Protein AF-A0A5K1JUT2-F1 (afdb_monomer_lite)

Secondary structure (DSSP, 8-state):
-TT-PPTTPPPBTTB-GGGGS-HHHHHHHHHSHHIIIIISS--TTTHHHHHHH---EESEETTTEEPHHHHHHHHHHHH---HHHHHHHHH-TT-HHHHHHHHHHHHHHS-HHHHHHHHGGGGG---EEEEEETTEEEEEETTTGGGGGTTS-------------------------------S--S-EEEEEEE-TTS-HHHHHHHHHHHHHS--TT-S---EEEEE--TTTTBTT-TTTTTPPPGGGGTT--EESSS-B-TT----HHHHHHHHHHHHHHHHHTT-EEEEE-S-HHHHHHHH-GGGS----------TT-SS--PPPHHHHHHHHTS-HHHHHHHHT--SSPPPTTT-HHHHHHHHHHHHHH-HHHHTTS-TT-HHHHHHHHHHHHHHTS-HHHHHHHHHHSPP--SSEEEEEEEE--HHHHHHHHHHHHHHHHHHTHHHHTTS---HHHHHHHHHHHHHHHHHHHHHHHHHIIIIIHHHHHHHHHHHHHTTPPPSS-EEEEE-SS-THHHIIIIIIHHHHHHHHHHHTPPPPPGGGS-HHHHHHHS------SHHHHHHHT-EEE-TTT-SSTTS--EEEGGGHHHHHTSHHHHHHHHHHTTSS--

Structure (mmCIF, N/CA/C/O backbone):
data_AF-A0A5K1JUT2-F1
#
_entry.id   AF-A0A5K1JUT2-F1
#
loop_
_atom_site.group_PDB
_atom_site.id
_atom_site.type_symbol
_atom_site.label_atom_id
_atom_site.label_alt_id
_atom_site.label_comp_id
_atom_site.label_asym_id
_atom_site.label_entity_id
_atom_site.label_seq_id
_atom_site.pdbx_PDB_ins_code
_atom_site.Cartn_x
_atom_site.Cartn_y
_atom_site.Cartn_z
_atom_site.occupancy
_atom_site.B_iso_or_equiv
_atom_site.auth_seq_id
_atom_site.auth_comp_id
_atom_site.auth_asym_id
_atom_site.auth_atom_id
_atom_site.pdbx_PDB_model_num
ATOM 1 N N . MET A 1 1 ? 54.429 -14.552 2.901 1.00 51.78 1 MET A N 1
ATOM 2 C CA . MET A 1 1 ? 53.631 -14.313 1.679 1.00 51.78 1 MET A CA 1
ATOM 3 C C . MET A 1 1 ? 52.673 -13.167 1.973 1.00 51.78 1 MET A C 1
ATOM 5 O O . MET A 1 1 ? 51.673 -13.377 2.631 1.00 51.78 1 MET A O 1
ATOM 9 N N . ALA A 1 2 ? 53.059 -11.937 1.626 1.00 55.62 2 ALA A N 1
ATOM 10 C CA . ALA A 1 2 ? 52.415 -10.704 2.103 1.00 55.62 2 ALA A CA 1
ATOM 11 C C . ALA A 1 2 ? 51.097 -10.348 1.394 1.00 55.62 2 ALA A C 1
ATOM 13 O O . ALA A 1 2 ? 50.277 -9.616 1.932 1.00 55.62 2 ALA A O 1
ATOM 14 N N . ASN A 1 3 ? 50.903 -10.876 0.185 1.00 81.00 3 ASN A N 1
ATOM 15 C CA . ASN A 1 3 ? 49.804 -10.516 -0.708 1.00 81.00 3 ASN A CA 1
ATOM 16 C C . ASN A 1 3 ? 48.973 -11.752 -1.091 1.00 81.00 3 ASN A C 1
ATOM 18 O O . ASN A 1 3 ? 48.521 -11.884 -2.226 1.00 81.00 3 ASN A O 1
ATOM 22 N N . THR A 1 4 ? 48.833 -12.697 -0.163 1.00 80.81 4 THR A N 1
ATOM 23 C CA . THR A 1 4 ? 48.037 -13.913 -0.355 1.00 80.81 4 THR A CA 1
ATOM 24 C C . THR A 1 4 ? 46.733 -13.825 0.416 1.00 80.81 4 THR A C 1
ATOM 26 O O . THR A 1 4 ? 46.727 -13.398 1.567 1.00 80.81 4 THR A O 1
ATOM 29 N N . THR A 1 5 ? 45.651 -14.277 -0.214 1.00 87.25 5 THR A N 1
ATOM 30 C CA . THR A 1 5 ? 44.351 -14.509 0.425 1.00 87.25 5 THR A CA 1
ATOM 31 C C . THR A 1 5 ? 44.501 -15.445 1.627 1.00 87.25 5 THR A C 1
ATOM 33 O O . THR A 1 5 ? 45.356 -16.339 1.614 1.00 87.25 5 THR A O 1
ATOM 36 N N . VAL A 1 6 ? 43.688 -15.230 2.662 1.00 86.81 6 VAL A N 1
ATOM 37 C CA . VAL A 1 6 ? 43.681 -16.038 3.886 1.00 86.81 6 VAL A CA 1
ATOM 38 C C . VAL A 1 6 ? 43.494 -17.530 3.576 1.00 86.81 6 VAL A C 1
ATOM 40 O O . VAL A 1 6 ? 42.808 -17.914 2.624 1.00 86.81 6 VAL A O 1
ATOM 43 N N . ARG A 1 7 ? 44.148 -18.397 4.361 1.00 78.31 7 ARG A N 1
ATOM 44 C CA . ARG A 1 7 ? 44.013 -19.853 4.209 1.00 78.31 7 ARG A CA 1
ATOM 45 C C . ARG A 1 7 ? 42.581 -20.267 4.545 1.00 78.31 7 ARG A C 1
ATOM 47 O O . ARG A 1 7 ? 42.085 -19.902 5.601 1.00 78.31 7 ARG A O 1
ATOM 54 N N . GLY A 1 8 ? 41.959 -21.045 3.660 1.00 77.88 8 GLY A N 1
ATOM 55 C CA . GLY A 1 8 ? 40.566 -21.482 3.805 1.00 77.88 8 GLY A CA 1
ATOM 56 C C . GLY A 1 8 ? 39.544 -20.607 3.074 1.00 77.88 8 GLY A C 1
ATOM 57 O O . GLY A 1 8 ? 38.366 -20.944 3.092 1.00 77.88 8 GLY A O 1
ATOM 58 N N . ALA A 1 9 ? 39.974 -19.536 2.394 1.00 83.06 9 ALA A N 1
ATOM 59 C CA . ALA A 1 9 ? 39.064 -18.704 1.614 1.00 83.06 9 ALA A CA 1
ATOM 60 C C . ALA A 1 9 ? 38.392 -19.485 0.468 1.00 83.06 9 ALA A C 1
ATOM 62 O O . ALA A 1 9 ? 39.056 -20.164 -0.323 1.00 83.06 9 ALA A O 1
ATOM 63 N N . VAL A 1 10 ? 37.074 -19.342 0.363 1.00 87.69 10 VAL A N 1
ATOM 64 C CA . VAL A 1 10 ? 36.217 -19.972 -0.644 1.00 87.69 10 VAL A CA 1
ATOM 65 C C . VAL A 1 10 ? 36.313 -19.213 -1.968 1.00 87.69 10 VAL A C 1
ATOM 67 O O . VAL A 1 10 ? 36.375 -17.981 -1.997 1.00 87.69 10 VAL A O 1
ATOM 70 N N . ALA A 1 11 ? 36.311 -19.944 -3.082 1.00 85.06 11 ALA A N 1
ATOM 71 C CA . ALA A 1 11 ? 36.303 -19.350 -4.413 1.00 85.06 11 ALA A CA 1
ATOM 72 C C . ALA A 1 11 ? 34.997 -18.579 -4.679 1.00 85.06 11 ALA A C 1
ATOM 74 O O . ALA A 1 11 ? 33.905 -19.054 -4.377 1.00 85.06 11 ALA A O 1
ATOM 75 N N . ILE A 1 12 ? 35.115 -17.407 -5.300 1.00 82.38 12 ILE A N 1
ATOM 76 C CA . ILE A 1 12 ? 33.995 -16.553 -5.700 1.00 82.38 12 ILE A CA 1
ATOM 77 C C . ILE A 1 12 ? 33.977 -16.501 -7.226 1.00 82.38 12 ILE A C 1
ATOM 7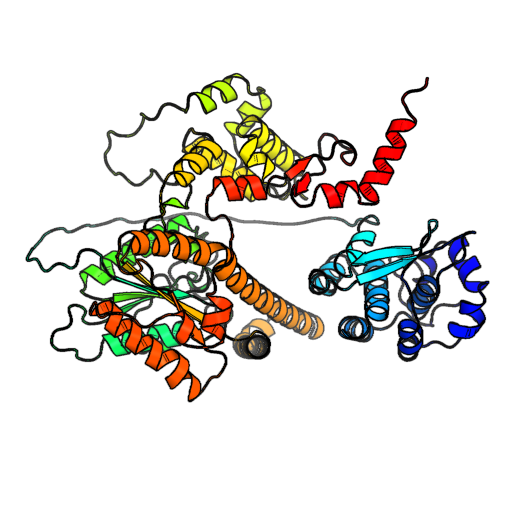9 O O . ILE A 1 12 ? 34.999 -16.210 -7.848 1.00 82.38 12 ILE A O 1
ATOM 83 N N . HIS A 1 13 ? 32.832 -16.826 -7.834 1.00 79.94 13 HIS A N 1
ATOM 84 C CA . HIS A 1 13 ? 32.689 -16.985 -9.293 1.00 79.94 13 HIS A CA 1
ATOM 85 C C . HIS A 1 13 ? 33.740 -17.934 -9.903 1.00 79.94 13 HIS A C 1
ATOM 87 O O . HIS A 1 13 ? 34.264 -17.687 -10.985 1.00 79.94 13 HIS A O 1
ATOM 93 N N . GLY A 1 14 ? 34.099 -18.999 -9.176 1.00 80.81 14 GLY A N 1
ATOM 94 C CA . GLY A 1 14 ? 35.068 -20.008 -9.624 1.00 80.81 14 GLY A CA 1
ATOM 95 C C . GLY A 1 14 ? 36.545 -19.602 -9.530 1.00 80.81 14 GLY A C 1
ATOM 96 O O . GLY A 1 14 ? 37.402 -20.358 -9.978 1.00 80.81 14 GLY A O 1
ATOM 97 N N . GLN A 1 15 ? 36.873 -18.448 -8.935 1.00 86.06 15 GLN A N 1
ATOM 98 C CA . GLN A 1 15 ? 38.255 -17.974 -8.786 1.00 86.06 15 GLN A CA 1
ATOM 99 C C . GLN A 1 15 ? 38.558 -17.438 -7.381 1.00 86.06 15 GLN A C 1
ATOM 101 O O . GLN A 1 15 ? 37.666 -17.205 -6.568 1.00 86.06 15 GLN A O 1
ATOM 106 N N . ASN A 1 16 ? 39.843 -17.239 -7.072 1.00 88.19 16 ASN A N 1
ATOM 107 C CA . ASN A 1 16 ? 40.250 -16.638 -5.801 1.00 88.19 16 ASN A CA 1
ATOM 108 C C . ASN A 1 16 ? 39.669 -15.207 -5.684 1.00 88.19 16 ASN A C 1
ATOM 110 O O . ASN A 1 16 ? 39.828 -14.433 -6.630 1.00 88.19 16 ASN A O 1
ATOM 114 N N . PRO A 1 17 ? 39.054 -14.815 -4.550 1.00 88.94 17 PRO A N 1
ATOM 115 C CA . PRO A 1 17 ? 38.396 -13.510 -4.414 1.00 88.94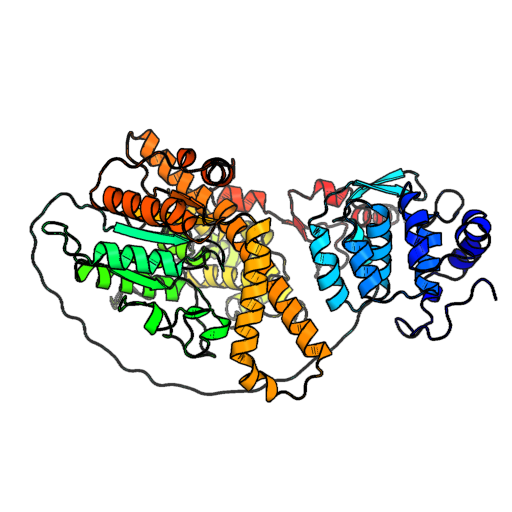 17 PRO A CA 1
ATOM 116 C C . PRO A 1 17 ? 39.266 -12.298 -4.787 1.00 88.94 17 PRO A C 1
ATOM 118 O O . PRO A 1 17 ? 38.778 -11.347 -5.391 1.00 88.94 17 PRO A O 1
ATOM 121 N N . GLN A 1 18 ? 40.574 -12.319 -4.496 1.00 87.75 18 GLN A N 1
ATOM 122 C CA . GLN A 1 18 ? 41.475 -11.205 -4.841 1.00 87.75 18 GLN A CA 1
ATOM 123 C C . GLN A 1 18 ? 41.663 -11.027 -6.365 1.00 87.75 18 GLN A C 1
ATOM 125 O O . GLN A 1 18 ? 42.168 -9.997 -6.818 1.00 87.75 18 GLN A O 1
ATOM 130 N N . TYR A 1 19 ? 41.292 -12.035 -7.164 1.00 88.81 19 TYR A N 1
ATOM 131 C CA . TYR A 1 19 ? 41.367 -12.014 -8.628 1.00 88.81 19 TYR A CA 1
ATOM 132 C C . TYR A 1 19 ? 40.150 -11.372 -9.292 1.00 88.81 19 TYR A C 1
ATOM 134 O O . TYR A 1 19 ? 40.200 -11.100 -10.487 1.00 88.81 19 TYR A O 1
ATOM 142 N N . LEU A 1 20 ? 39.130 -10.999 -8.509 1.00 84.81 20 LEU A N 1
ATOM 143 C CA . LEU A 1 20 ? 38.069 -10.092 -8.958 1.00 84.81 20 LEU A CA 1
ATOM 144 C C . LEU A 1 20 ? 38.610 -8.691 -9.298 1.00 84.81 20 LEU A C 1
ATOM 146 O O . LEU A 1 20 ? 37.967 -7.941 -10.027 1.00 84.81 20 LEU A O 1
ATOM 150 N N . VAL A 1 21 ? 39.807 -8.346 -8.806 1.00 83.31 21 VAL A N 1
ATOM 151 C CA . VAL A 1 21 ? 40.561 -7.160 -9.227 1.00 83.31 21 VAL A CA 1
ATOM 152 C C . VAL A 1 21 ? 41.593 -7.562 -10.281 1.00 83.31 21 VAL A C 1
ATOM 154 O O . VAL A 1 21 ? 42.427 -8.437 -10.031 1.00 83.31 21 VAL A O 1
ATOM 157 N N . GLU A 1 22 ? 41.571 -6.893 -11.437 1.00 82.81 22 GLU A N 1
ATOM 158 C CA . GLU A 1 22 ? 42.489 -7.147 -12.557 1.00 82.81 22 GLU A CA 1
ATOM 159 C C . GLU A 1 22 ? 43.966 -7.118 -12.135 1.00 82.81 22 GLU A C 1
ATOM 161 O O . GLU A 1 22 ? 44.383 -6.324 -11.288 1.00 82.81 22 GLU A O 1
ATOM 166 N N . SER A 1 23 ? 44.789 -7.959 -12.770 1.00 83.94 23 SER A N 1
ATOM 167 C CA . SER A 1 23 ? 46.204 -8.153 -12.417 1.00 83.94 23 SER A CA 1
ATOM 168 C C . SER A 1 23 ? 47.021 -6.855 -12.422 1.00 83.94 23 SER A C 1
ATOM 170 O O . SER A 1 23 ? 47.799 -6.620 -11.497 1.00 83.94 23 SER A O 1
ATOM 172 N N . VAL A 1 24 ? 46.808 -5.984 -13.415 1.00 84.31 24 VAL A N 1
ATOM 173 C CA . VAL A 1 24 ? 47.513 -4.697 -13.556 1.00 84.31 24 VAL A CA 1
ATOM 174 C C . VAL A 1 24 ? 47.154 -3.738 -12.419 1.00 84.31 24 VAL A C 1
ATOM 176 O O . VAL A 1 24 ? 48.029 -3.095 -11.839 1.00 84.31 24 VAL A O 1
ATOM 179 N N . ILE A 1 25 ? 45.869 -3.661 -12.065 1.00 83.69 25 ILE A N 1
ATOM 180 C CA . ILE A 1 25 ? 45.379 -2.812 -10.973 1.00 83.69 25 ILE A CA 1
ATOM 181 C C . ILE A 1 25 ? 45.884 -3.349 -9.632 1.00 83.69 25 ILE A C 1
ATOM 183 O O . ILE A 1 25 ? 46.381 -2.585 -8.807 1.00 83.69 25 ILE A O 1
ATOM 187 N N . ARG A 1 26 ? 45.834 -4.670 -9.444 1.00 92.12 26 ARG A N 1
ATOM 188 C CA . ARG A 1 26 ? 46.316 -5.347 -8.241 1.00 92.12 26 ARG A CA 1
ATOM 189 C C . ARG A 1 26 ? 47.814 -5.130 -8.008 1.00 92.12 26 ARG A C 1
ATOM 191 O O . ARG A 1 26 ? 48.198 -4.808 -6.889 1.00 92.12 26 ARG A O 1
ATOM 198 N N . SER A 1 27 ? 48.642 -5.212 -9.054 1.00 89.12 27 SER A N 1
ATOM 199 C CA . SER A 1 27 ? 50.077 -4.896 -8.954 1.00 89.12 27 SER A CA 1
ATOM 200 C C . SER A 1 27 ? 50.299 -3.467 -8.456 1.00 89.12 27 SER A C 1
ATOM 202 O O . SER A 1 27 ? 51.043 -3.247 -7.507 1.00 89.12 27 SER A O 1
ATOM 204 N N . ARG A 1 28 ? 49.577 -2.491 -9.020 1.00 89.12 28 ARG A N 1
ATOM 205 C CA . ARG A 1 28 ? 49.694 -1.086 -8.601 1.00 89.12 28 ARG A CA 1
ATOM 206 C C . ARG A 1 28 ? 49.192 -0.826 -7.186 1.00 89.12 28 ARG A C 1
ATOM 208 O O . ARG A 1 28 ? 49.725 0.058 -6.521 1.00 89.12 28 ARG A O 1
ATOM 215 N N . ILE A 1 29 ? 48.182 -1.568 -6.729 1.00 92.31 29 ILE A N 1
ATOM 216 C CA . ILE A 1 29 ? 47.747 -1.538 -5.328 1.00 92.31 29 ILE A CA 1
ATOM 217 C C . ILE A 1 29 ? 48.895 -2.000 -4.434 1.00 92.31 29 ILE A C 1
ATOM 219 O O . ILE A 1 29 ? 49.274 -1.254 -3.536 1.00 92.31 29 ILE A O 1
ATOM 223 N N . TYR A 1 30 ? 49.509 -3.151 -4.725 1.00 92.38 30 TYR A N 1
ATOM 224 C CA . TYR A 1 30 ? 50.635 -3.675 -3.943 1.00 92.38 30 TYR A CA 1
ATOM 225 C C . TYR A 1 30 ? 51.856 -2.754 -3.932 1.00 92.38 30 TYR A C 1
ATOM 227 O O . TYR A 1 30 ? 52.559 -2.684 -2.924 1.00 92.38 30 TYR A O 1
ATOM 235 N N . ASP A 1 31 ? 52.084 -2.017 -5.018 1.00 87.88 31 ASP A N 1
ATOM 236 C CA . ASP A 1 31 ? 53.194 -1.074 -5.124 1.00 87.88 31 ASP A CA 1
ATOM 237 C C . ASP A 1 31 ? 52.938 0.265 -4.417 1.00 87.88 31 ASP A C 1
ATOM 239 O O . ASP A 1 31 ? 53.901 0.979 -4.119 1.00 87.88 31 ASP A O 1
ATOM 243 N N . SER A 1 32 ? 51.678 0.590 -4.105 1.00 92.12 32 SER A N 1
ATOM 244 C CA . SER A 1 32 ? 51.294 1.849 -3.462 1.00 92.12 32 SER A CA 1
ATOM 245 C C . SER A 1 32 ? 51.786 1.954 -2.011 1.00 92.12 32 SER A C 1
ATOM 247 O O . SER A 1 32 ? 51.759 0.978 -1.258 1.00 92.12 32 SER A O 1
ATOM 249 N N . ASN A 1 33 ? 52.183 3.162 -1.593 1.00 88.50 33 ASN A N 1
ATOM 250 C CA . ASN A 1 33 ? 52.623 3.416 -0.213 1.00 88.50 33 ASN A CA 1
ATOM 251 C C . ASN A 1 33 ? 51.521 3.074 0.795 1.00 88.50 33 ASN A C 1
ATOM 253 O O . ASN A 1 33 ? 51.785 2.392 1.778 1.00 88.50 33 ASN A O 1
ATOM 257 N N . TYR A 1 34 ? 50.271 3.442 0.492 1.00 92.25 34 TYR A N 1
ATOM 258 C CA . TYR A 1 34 ? 49.132 3.155 1.364 1.00 92.25 34 TYR A CA 1
ATOM 259 C C . TYR A 1 34 ? 48.956 1.650 1.626 1.00 92.25 34 TYR A C 1
ATOM 261 O O . TYR A 1 34 ? 48.685 1.244 2.753 1.00 92.25 34 TYR A O 1
ATOM 269 N N . TRP A 1 35 ? 49.149 0.793 0.615 1.00 92.38 35 TRP A N 1
ATOM 270 C CA . TRP A 1 35 ? 49.073 -0.656 0.820 1.00 92.38 35 TRP A CA 1
ATOM 271 C C . TRP A 1 35 ? 50.182 -1.164 1.744 1.00 92.38 35 TRP A C 1
ATOM 273 O O . TRP A 1 35 ? 49.909 -1.910 2.686 1.00 92.38 35 TRP A O 1
ATOM 283 N N . LYS A 1 36 ? 51.424 -0.737 1.486 1.00 86.62 36 LYS A N 1
ATOM 284 C CA . LYS A 1 36 ? 52.613 -1.165 2.237 1.00 86.62 36 LYS A CA 1
ATOM 285 C C . LYS A 1 36 ? 52.577 -0.703 3.695 1.00 86.62 36 LYS A C 1
ATOM 287 O O . LYS A 1 36 ? 52.971 -1.465 4.569 1.00 86.62 36 LYS A O 1
ATOM 292 N N . GLU A 1 37 ? 52.082 0.506 3.947 1.00 85.06 37 GLU A N 1
ATOM 293 C CA . GLU A 1 37 ? 52.061 1.122 5.278 1.00 85.06 37 GLU A CA 1
ATOM 294 C C . GLU A 1 37 ? 50.811 0.754 6.088 1.00 85.06 37 GLU A C 1
ATOM 296 O O . GLU A 1 37 ? 50.899 0.594 7.304 1.00 85.06 37 GLU A O 1
ATOM 301 N N . HIS A 1 38 ? 49.650 0.599 5.439 1.00 85.00 38 HIS A N 1
ATOM 302 C CA . HIS A 1 38 ? 48.373 0.503 6.154 1.00 85.00 38 HIS A CA 1
ATOM 303 C C . HIS A 1 38 ? 47.575 -0.770 5.895 1.00 85.00 38 HIS A C 1
ATOM 305 O O . HIS A 1 38 ? 46.773 -1.121 6.747 1.00 85.00 38 HIS A O 1
ATOM 311 N N . CYS A 1 39 ? 47.769 -1.485 4.780 1.00 85.81 39 CYS A N 1
ATOM 312 C CA . CYS A 1 39 ? 46.945 -2.661 4.447 1.00 85.81 39 CYS A CA 1
ATOM 313 C C . CYS A 1 39 ? 47.592 -4.003 4.825 1.00 85.81 39 CYS A C 1
ATOM 315 O O . CYS A 1 39 ? 46.933 -5.044 4.781 1.00 85.81 39 CYS A O 1
ATOM 317 N N . PHE A 1 40 ? 48.873 -4.013 5.198 1.00 75.44 40 PHE A N 1
ATOM 318 C CA . PHE A 1 40 ? 49.625 -5.248 5.427 1.00 75.44 40 PHE A CA 1
ATOM 319 C C . PHE A 1 40 ? 49.055 -6.088 6.584 1.00 75.44 40 PHE A C 1
ATOM 321 O O . PHE A 1 40 ? 48.744 -7.264 6.387 1.00 75.44 40 PHE A O 1
ATOM 328 N N . ALA A 1 41 ? 48.843 -5.477 7.752 1.00 72.56 41 ALA A N 1
ATOM 329 C CA . ALA A 1 41 ? 48.437 -6.163 8.984 1.00 72.56 41 ALA A CA 1
ATOM 330 C C . ALA A 1 41 ? 46.933 -6.070 9.303 1.00 72.56 41 ALA A C 1
ATOM 332 O O . ALA A 1 41 ? 46.521 -6.481 10.383 1.00 72.56 41 ALA A O 1
ATOM 333 N N . LEU A 1 42 ? 46.113 -5.539 8.387 1.00 84.56 42 LEU A N 1
ATOM 334 C CA . LEU A 1 42 ? 44.678 -5.406 8.645 1.00 84.56 42 LEU A CA 1
ATOM 335 C C . LEU A 1 42 ? 44.002 -6.774 8.722 1.00 84.56 42 LEU A C 1
ATOM 337 O O . LEU A 1 42 ? 44.214 -7.638 7.865 1.00 84.56 42 LEU A O 1
ATOM 341 N N . THR A 1 43 ? 43.157 -6.909 9.731 1.00 80.44 43 THR A N 1
ATOM 342 C CA . THR A 1 43 ? 42.157 -7.962 9.913 1.00 80.44 43 THR A CA 1
ATOM 343 C C . THR A 1 43 ? 40.784 -7.408 9.533 1.00 80.44 43 THR A C 1
ATOM 345 O O . THR A 1 43 ? 40.666 -6.227 9.205 1.00 80.44 43 THR A O 1
ATOM 348 N N . ALA A 1 44 ? 39.740 -8.241 9.554 1.00 77.88 44 ALA A N 1
ATOM 349 C CA . ALA A 1 44 ? 38.382 -7.746 9.344 1.00 77.88 44 ALA A CA 1
ATOM 350 C C . ALA A 1 44 ? 38.045 -6.675 10.399 1.00 77.88 44 ALA A C 1
ATOM 352 O O . ALA A 1 44 ? 37.672 -5.566 10.059 1.00 77.88 44 ALA A O 1
ATOM 353 N N . GLU A 1 45 ? 38.306 -6.923 11.678 1.00 73.00 45 GLU A N 1
ATOM 354 C CA . GLU A 1 45 ? 38.003 -5.961 12.749 1.00 73.00 45 GLU A CA 1
ATOM 355 C C . GLU A 1 45 ? 38.754 -4.625 12.602 1.00 73.00 45 GLU A C 1
ATOM 357 O O . GLU A 1 45 ? 38.152 -3.556 12.680 1.00 73.00 45 GLU A O 1
ATOM 362 N N . THR A 1 46 ? 40.055 -4.664 12.298 1.00 79.25 46 THR A N 1
ATOM 363 C CA . THR A 1 46 ? 40.890 -3.447 12.229 1.00 79.25 46 THR A CA 1
ATOM 364 C C . THR A 1 46 ? 40.738 -2.666 10.920 1.00 79.25 46 THR A C 1
ATOM 366 O O . THR A 1 46 ? 41.238 -1.546 10.799 1.00 79.25 46 THR A O 1
ATOM 369 N N . ILE A 1 47 ? 40.017 -3.204 9.926 1.00 86.31 47 ILE A N 1
ATOM 370 C CA . ILE A 1 47 ? 39.739 -2.479 8.677 1.00 86.31 47 ILE A CA 1
ATOM 371 C C . ILE A 1 47 ? 38.813 -1.280 8.900 1.00 86.31 47 ILE A C 1
ATOM 373 O O . ILE A 1 47 ? 38.845 -0.336 8.110 1.00 86.31 47 ILE A O 1
ATOM 377 N N . ILE A 1 48 ? 38.019 -1.307 9.977 1.00 82.31 48 ILE A N 1
ATOM 378 C CA . ILE A 1 48 ? 37.093 -0.240 10.358 1.00 82.31 48 ILE A CA 1
ATOM 379 C C . ILE A 1 48 ? 37.865 1.061 10.570 1.00 82.31 48 ILE A C 1
ATOM 381 O O . ILE A 1 48 ? 37.539 2.062 9.934 1.00 82.31 48 ILE A O 1
ATOM 385 N N . ASP A 1 49 ? 38.946 1.025 11.353 1.00 82.19 49 ASP A N 1
ATOM 386 C CA . ASP A 1 49 ? 39.762 2.202 11.678 1.00 82.19 49 ASP A CA 1
ATOM 387 C C . ASP A 1 49 ? 40.291 2.896 10.418 1.00 82.19 49 ASP A C 1
ATOM 389 O O . ASP A 1 49 ? 40.274 4.122 10.301 1.00 82.19 49 ASP A O 1
ATOM 393 N N . LYS A 1 50 ? 40.687 2.110 9.410 1.00 89.56 50 LYS A N 1
ATOM 394 C CA . LYS A 1 50 ? 41.142 2.640 8.118 1.00 89.56 50 LYS A CA 1
ATOM 395 C C . LYS A 1 50 ? 40.008 3.070 7.203 1.00 89.56 50 LYS A C 1
ATOM 397 O O . LYS A 1 50 ? 40.161 4.046 6.468 1.00 89.56 50 LYS A O 1
ATOM 402 N N . ALA A 1 51 ? 38.853 2.419 7.276 1.00 87.44 51 ALA A N 1
ATOM 403 C CA . ALA A 1 51 ? 37.666 2.841 6.545 1.00 87.44 51 ALA A CA 1
ATOM 404 C C . ALA A 1 51 ? 37.102 4.186 7.050 1.00 87.44 51 ALA A C 1
ATOM 406 O O . ALA A 1 51 ? 36.484 4.912 6.268 1.00 87.44 51 ALA A O 1
ATOM 407 N N . LEU A 1 52 ? 37.336 4.544 8.319 1.00 83.81 52 LEU A N 1
ATOM 408 C CA . LEU A 1 52 ? 36.964 5.842 8.902 1.00 83.81 52 LEU A CA 1
ATOM 409 C C . LEU A 1 52 ? 37.805 7.004 8.365 1.00 83.81 52 LEU A C 1
ATOM 411 O O . LEU A 1 52 ? 37.291 8.106 8.175 1.00 83.81 52 LEU A O 1
ATOM 415 N N . GLU A 1 53 ? 39.084 6.755 8.082 1.00 88.88 53 GLU A N 1
ATOM 416 C CA . GLU A 1 53 ? 40.014 7.753 7.538 1.00 88.88 53 GLU A CA 1
ATOM 417 C C . GLU A 1 53 ? 39.708 8.105 6.066 1.00 88.88 53 GLU A C 1
ATOM 419 O O . GLU A 1 53 ? 40.164 9.137 5.557 1.00 88.88 53 GLU A O 1
ATOM 424 N N . LEU A 1 54 ? 38.900 7.284 5.380 1.00 91.81 54 LEU A N 1
ATOM 425 C CA . LEU A 1 54 ? 38.563 7.473 3.973 1.00 91.81 54 LEU A CA 1
ATOM 426 C C . LEU A 1 54 ? 37.855 8.807 3.723 1.00 91.81 54 LEU A C 1
ATOM 428 O O . LEU A 1 54 ? 36.809 9.132 4.286 1.00 91.81 54 LEU A O 1
ATOM 432 N N . LYS A 1 55 ? 38.382 9.562 2.758 1.00 88.31 55 LYS A N 1
ATOM 433 C CA . LYS A 1 55 ? 37.803 10.849 2.335 1.00 88.31 55 LYS A CA 1
ATOM 434 C C . LYS A 1 55 ? 36.880 10.719 1.127 1.00 88.31 55 LYS A C 1
ATOM 436 O O . LYS A 1 55 ? 36.055 11.613 0.895 1.00 88.31 55 LYS A O 1
ATOM 441 N N . ALA A 1 56 ? 37.030 9.642 0.356 1.00 90.38 56 ALA A N 1
ATOM 442 C CA . ALA A 1 56 ? 36.279 9.366 -0.861 1.00 90.38 56 ALA A CA 1
ATOM 443 C C . ALA A 1 56 ? 36.299 7.872 -1.228 1.00 90.38 56 ALA A C 1
ATOM 445 O O . ALA A 1 56 ? 37.247 7.159 -0.912 1.00 90.38 56 ALA A O 1
ATOM 446 N N . ILE A 1 57 ? 35.273 7.438 -1.959 1.00 92.38 57 ILE A N 1
ATOM 447 C CA . ILE A 1 57 ? 35.227 6.155 -2.673 1.00 92.38 57 ILE A CA 1
ATOM 448 C C . ILE A 1 57 ? 35.859 6.308 -4.060 1.00 92.38 57 ILE A C 1
ATOM 450 O O . ILE A 1 57 ? 35.884 7.412 -4.608 1.00 92.38 57 ILE A O 1
ATOM 454 N N . GLY A 1 58 ? 36.330 5.226 -4.673 1.00 86.56 58 GLY A N 1
ATOM 455 C CA . GLY A 1 58 ? 36.844 5.293 -6.041 1.00 86.56 58 GLY A CA 1
ATOM 456 C C . GLY A 1 58 ? 37.653 4.074 -6.460 1.00 86.56 58 GLY A C 1
ATOM 457 O O . GLY A 1 58 ? 37.915 3.181 -5.666 1.00 86.56 58 GLY A O 1
ATOM 458 N N . GLY A 1 59 ? 38.036 4.043 -7.735 1.00 85.81 59 GLY A N 1
ATOM 459 C CA . GLY A 1 59 ? 38.937 3.031 -8.284 1.00 85.81 59 GLY A CA 1
ATOM 460 C C . GLY A 1 59 ? 40.363 3.568 -8.344 1.00 85.81 59 GLY A C 1
ATOM 461 O O . GLY A 1 59 ? 41.088 3.576 -7.350 1.00 85.81 59 GLY A O 1
ATOM 462 N N . VAL A 1 60 ? 40.739 4.069 -9.519 1.00 84.38 60 VAL A N 1
ATOM 463 C CA . VAL A 1 60 ? 42.022 4.730 -9.792 1.00 84.38 60 VAL A CA 1
ATOM 464 C C . VAL A 1 60 ? 41.819 6.213 -10.144 1.00 84.38 60 VAL A C 1
ATOM 466 O O . VAL A 1 60 ? 40.763 6.590 -10.660 1.00 84.38 60 VAL A O 1
ATOM 469 N N . TYR A 1 61 ? 42.826 7.059 -9.898 1.00 85.50 61 TYR A N 1
ATOM 470 C CA . TYR A 1 61 ? 42.817 8.504 -10.190 1.00 85.50 61 TYR A CA 1
ATOM 471 C C . TYR A 1 61 ? 44.169 9.007 -10.736 1.00 85.50 61 TYR A C 1
ATOM 473 O O . TYR A 1 61 ? 45.203 8.351 -10.577 1.00 85.50 61 TYR A O 1
ATOM 481 N N . GLY A 1 62 ? 44.162 10.156 -11.425 1.00 82.62 62 GLY A N 1
ATOM 482 C CA . GLY A 1 62 ? 45.363 10.757 -12.021 1.00 82.62 62 GLY A CA 1
ATOM 483 C C . GLY A 1 62 ? 46.096 9.806 -12.975 1.00 82.62 62 GLY A C 1
ATOM 484 O O . GLY A 1 62 ? 45.486 9.232 -13.870 1.00 82.62 62 GLY A O 1
ATOM 485 N N . ASN A 1 63 ? 47.397 9.586 -12.756 1.00 81.69 63 ASN A N 1
ATOM 486 C CA . ASN A 1 63 ? 48.203 8.626 -13.523 1.00 81.69 63 ASN A CA 1
ATOM 487 C C . ASN A 1 63 ? 47.940 7.163 -13.092 1.00 81.69 63 ASN A C 1
ATOM 489 O O . ASN A 1 63 ? 48.853 6.438 -12.704 1.00 81.69 63 ASN A O 1
ATOM 493 N N . GLN A 1 64 ? 46.664 6.765 -13.082 1.00 82.75 64 GLN A N 1
ATOM 494 C CA . GLN A 1 64 ? 46.173 5.439 -12.691 1.00 82.75 64 GLN A CA 1
ATOM 495 C C . GLN A 1 64 ? 46.628 4.968 -11.291 1.00 82.75 64 GLN A C 1
ATOM 497 O O . GLN A 1 64 ? 46.822 3.771 -11.060 1.00 82.75 64 GLN A O 1
ATOM 502 N N . LYS A 1 65 ? 46.779 5.906 -10.346 1.00 86.12 65 LYS A N 1
ATOM 503 C CA . LYS A 1 65 ? 47.087 5.599 -8.943 1.00 86.12 65 LYS A CA 1
ATOM 504 C C . LYS A 1 65 ? 45.850 5.004 -8.259 1.00 86.12 65 LYS A C 1
ATOM 506 O O . LYS A 1 65 ? 44.765 5.565 -8.432 1.00 86.12 65 LYS A O 1
ATOM 511 N N . PRO A 1 66 ? 45.971 3.905 -7.496 1.00 90.44 66 PRO A N 1
ATOM 512 C CA . PRO A 1 66 ? 44.845 3.340 -6.761 1.00 90.44 66 PRO A CA 1
ATOM 513 C C . PRO A 1 66 ? 44.412 4.279 -5.634 1.00 90.44 66 PRO A C 1
ATOM 515 O O . PRO A 1 66 ? 45.236 4.941 -5.002 1.00 90.44 66 PRO A O 1
ATOM 518 N N . THR A 1 67 ? 43.106 4.358 -5.404 1.00 94.06 67 THR A N 1
ATOM 519 C CA . THR A 1 67 ? 42.554 5.044 -4.231 1.00 94.06 67 THR A CA 1
ATOM 520 C C . THR A 1 67 ? 42.693 4.178 -2.980 1.00 94.06 67 THR A C 1
ATOM 522 O O . THR A 1 67 ? 42.720 2.952 -3.063 1.00 94.06 67 THR A O 1
ATOM 525 N N . GLU A 1 68 ? 42.711 4.820 -1.813 1.00 94.94 68 GLU A N 1
ATOM 526 C CA . GLU A 1 68 ? 42.719 4.145 -0.506 1.00 94.94 68 GLU A CA 1
ATOM 527 C C . GLU A 1 68 ? 41.512 3.204 -0.353 1.00 94.94 68 GLU A C 1
ATOM 529 O O . GLU A 1 68 ? 41.657 2.080 0.118 1.00 94.94 68 GLU A O 1
ATOM 534 N N . PHE A 1 69 ? 40.342 3.610 -0.866 1.00 94.38 69 PHE A N 1
ATOM 535 C CA . PHE A 1 69 ? 39.136 2.779 -0.924 1.00 94.38 69 PHE A CA 1
ATOM 536 C C . PHE A 1 69 ? 39.370 1.465 -1.680 1.00 94.38 69 PHE A C 1
ATOM 538 O O . PHE A 1 69 ? 39.014 0.395 -1.192 1.00 94.38 69 PHE A O 1
ATOM 545 N N . LEU A 1 70 ? 39.998 1.531 -2.859 1.00 93.00 70 LEU A N 1
ATOM 546 C CA . LEU A 1 70 ? 40.291 0.346 -3.663 1.00 93.00 70 LEU A CA 1
ATOM 547 C C . LEU A 1 70 ? 41.340 -0.558 -2.993 1.00 93.00 70 LEU A C 1
ATOM 549 O O . LEU A 1 70 ? 41.242 -1.782 -3.087 1.00 93.00 70 LEU A O 1
ATOM 553 N N . CYS A 1 71 ? 42.313 0.027 -2.288 1.00 93.62 71 CYS A N 1
ATOM 554 C CA . CYS A 1 71 ? 43.277 -0.725 -1.486 1.00 93.62 71 CYS A CA 1
ATOM 555 C C . CYS A 1 71 ? 42.577 -1.498 -0.358 1.00 93.62 71 CYS A C 1
ATOM 557 O O . CYS A 1 71 ? 42.767 -2.707 -0.239 1.00 93.62 71 CYS A O 1
ATOM 559 N N . LEU A 1 72 ? 41.710 -0.844 0.421 1.00 94.44 72 LEU A N 1
ATOM 560 C CA . LEU A 1 72 ? 40.961 -1.512 1.491 1.00 94.44 72 LEU A CA 1
ATOM 561 C C . LEU A 1 72 ? 39.995 -2.570 0.947 1.00 94.44 72 LEU A C 1
ATOM 563 O O . LEU A 1 72 ? 39.851 -3.631 1.547 1.00 94.44 72 LEU A O 1
ATOM 567 N N . LEU A 1 73 ? 39.400 -2.344 -0.226 1.00 93.88 73 LEU A N 1
ATOM 568 C CA . LEU A 1 73 ? 38.524 -3.321 -0.870 1.00 93.88 73 LEU A CA 1
ATOM 569 C C . LEU A 1 73 ? 39.279 -4.598 -1.256 1.00 93.88 73 LEU A C 1
ATOM 571 O O . LEU A 1 73 ? 38.799 -5.703 -0.999 1.00 93.88 73 LEU A O 1
ATOM 575 N N . LEU A 1 74 ? 40.473 -4.460 -1.847 1.00 93.06 74 LEU A N 1
ATOM 576 C CA . LEU A 1 74 ? 41.321 -5.610 -2.159 1.00 93.06 74 LEU A CA 1
ATOM 577 C C . LEU A 1 74 ? 41.730 -6.356 -0.883 1.00 93.06 74 LEU A C 1
ATOM 579 O O . LEU A 1 74 ? 41.782 -7.586 -0.884 1.00 93.06 74 LEU A O 1
ATOM 583 N N . LYS A 1 75 ? 41.986 -5.634 0.213 1.00 93.81 75 LYS A N 1
ATOM 584 C CA . LYS A 1 75 ? 42.295 -6.264 1.497 1.00 93.81 75 LYS A CA 1
ATOM 585 C C . LYS A 1 75 ? 41.099 -7.049 2.040 1.00 93.81 75 LYS A C 1
ATOM 587 O O . LYS A 1 75 ? 41.272 -8.188 2.458 1.00 93.81 75 LYS A O 1
ATOM 592 N N . LEU A 1 76 ? 39.888 -6.506 1.939 1.00 92.62 76 LEU A N 1
ATOM 593 C CA . LEU A 1 76 ? 38.642 -7.195 2.293 1.00 92.62 76 LEU A CA 1
ATOM 594 C C . LEU A 1 76 ? 38.432 -8.473 1.459 1.00 92.62 76 LEU A C 1
ATOM 596 O O . LEU A 1 76 ? 38.045 -9.505 1.999 1.00 92.62 76 LEU A O 1
ATOM 600 N N . LEU A 1 77 ? 38.771 -8.448 0.162 1.00 92.50 77 LEU A N 1
ATOM 601 C CA . LEU A 1 77 ? 38.794 -9.642 -0.700 1.00 92.50 77 LEU A CA 1
ATOM 602 C C . LEU A 1 77 ? 39.823 -10.684 -0.249 1.00 92.50 77 LEU A C 1
ATOM 604 O O . LEU A 1 77 ? 39.544 -11.875 -0.332 1.00 92.50 77 LEU A O 1
ATOM 608 N N . GLN A 1 78 ? 40.986 -10.264 0.252 1.00 91.81 78 GLN A N 1
ATOM 609 C CA . GLN A 1 78 ? 41.979 -11.193 0.801 1.00 91.81 78 GLN A CA 1
ATOM 610 C C . GLN A 1 78 ? 41.553 -11.807 2.137 1.00 91.81 78 GLN A C 1
ATOM 612 O O . GLN A 1 78 ? 41.968 -12.927 2.433 1.00 91.81 78 GLN A O 1
ATOM 617 N N . LEU A 1 79 ? 40.770 -11.075 2.932 1.00 90.44 79 LEU A N 1
ATOM 618 C CA . LEU A 1 79 ? 40.322 -11.489 4.261 1.00 90.44 79 LEU A CA 1
ATOM 619 C C . LEU A 1 79 ? 39.053 -12.344 4.233 1.00 90.44 79 LEU A C 1
ATOM 621 O O . LEU A 1 79 ? 38.898 -13.178 5.111 1.00 90.44 79 LEU A O 1
ATOM 625 N N . GLN A 1 80 ? 38.180 -12.138 3.243 1.00 91.06 80 GLN A N 1
ATOM 626 C CA . GLN A 1 80 ? 36.882 -12.807 3.108 1.00 91.06 80 GLN A CA 1
ATOM 627 C C . GLN A 1 80 ? 36.097 -12.891 4.433 1.00 91.06 80 GLN A C 1
ATOM 629 O O . GLN A 1 80 ? 35.868 -13.989 4.935 1.00 91.06 80 GLN A O 1
ATOM 634 N N . PRO A 1 81 ? 35.721 -11.738 5.024 1.00 89.31 81 PRO A N 1
ATOM 635 C CA . PRO A 1 81 ? 35.005 -11.723 6.294 1.00 89.31 81 PRO A CA 1
ATOM 636 C C . PRO A 1 81 ? 33.650 -12.424 6.185 1.00 89.31 81 PRO A C 1
ATOM 638 O O . PRO A 1 81 ? 33.023 -12.434 5.121 1.00 89.31 81 PRO A O 1
ATOM 641 N N . GLU A 1 82 ? 33.202 -12.971 7.311 1.00 85.12 82 GLU A N 1
ATOM 642 C CA . GLU A 1 82 ? 31.893 -13.605 7.436 1.00 85.12 82 GLU A CA 1
ATOM 643 C C . GLU A 1 82 ? 30.757 -12.607 7.162 1.00 85.12 82 GLU A C 1
ATOM 645 O O . GLU A 1 82 ? 30.916 -11.381 7.243 1.00 85.12 82 GLU A O 1
ATOM 650 N N . LYS A 1 83 ? 29.592 -13.140 6.787 1.00 85.81 83 LYS A N 1
ATOM 651 C CA . LYS A 1 83 ? 28.444 -12.342 6.341 1.00 85.81 83 LYS A CA 1
ATOM 652 C C . LYS A 1 83 ? 27.959 -11.406 7.446 1.00 85.81 83 LYS A C 1
ATOM 654 O O . LYS A 1 83 ? 27.594 -10.270 7.161 1.00 85.81 83 LYS A O 1
ATOM 659 N N . GLU A 1 84 ? 28.015 -11.857 8.688 1.00 79.31 84 GLU A N 1
ATOM 660 C CA . GLU A 1 84 ? 27.621 -11.156 9.905 1.00 79.31 84 GLU A CA 1
ATOM 661 C C . GLU A 1 84 ? 28.454 -9.882 10.092 1.00 79.31 84 GLU A C 1
ATOM 663 O O . GLU A 1 84 ? 27.895 -8.799 10.253 1.00 79.31 84 GLU A O 1
ATOM 668 N N . ILE A 1 85 ? 29.777 -9.976 9.920 1.00 81.94 85 ILE A N 1
ATOM 669 C CA . ILE A 1 85 ? 30.703 -8.836 10.011 1.00 81.94 85 ILE A CA 1
ATOM 670 C C . ILE A 1 85 ? 30.375 -7.785 8.937 1.00 81.94 85 ILE A C 1
ATOM 672 O O . ILE A 1 85 ? 30.373 -6.578 9.187 1.00 81.94 85 ILE A O 1
ATOM 676 N N . LEU A 1 86 ? 30.050 -8.228 7.720 1.00 89.50 86 LEU A N 1
ATOM 677 C CA . LEU A 1 86 ? 29.661 -7.329 6.632 1.00 89.50 86 LEU A CA 1
ATOM 678 C C . LEU A 1 86 ? 28.302 -6.665 6.888 1.00 89.50 86 LEU A C 1
ATOM 680 O O . LEU A 1 86 ? 28.115 -5.502 6.525 1.00 89.50 86 LEU A O 1
ATOM 684 N N . LEU A 1 87 ? 27.362 -7.373 7.519 1.00 85.69 87 LEU A N 1
ATOM 685 C CA . LEU A 1 87 ? 26.085 -6.803 7.945 1.00 85.69 87 LEU A CA 1
ATOM 686 C C . LEU A 1 87 ? 26.283 -5.760 9.048 1.00 85.69 87 LEU A C 1
ATOM 688 O O . LEU A 1 87 ? 25.654 -4.705 8.977 1.00 85.69 87 LEU A O 1
ATOM 692 N N . GLU A 1 88 ? 27.196 -5.980 9.993 1.00 81.00 88 GLU A N 1
ATOM 693 C CA . GLU A 1 88 ? 27.569 -4.975 10.995 1.00 81.00 88 GLU A CA 1
ATOM 694 C C . GLU A 1 88 ? 28.169 -3.724 10.345 1.00 81.00 88 GLU A C 1
ATOM 696 O O . GLU A 1 88 ? 27.746 -2.603 10.641 1.00 81.00 88 GLU A O 1
ATOM 701 N N . TYR A 1 89 ? 29.061 -3.884 9.359 1.00 88.88 89 TYR A N 1
ATOM 702 C CA . TYR A 1 89 ? 29.581 -2.742 8.597 1.00 88.88 89 TYR A CA 1
ATOM 703 C C . TYR A 1 89 ? 28.474 -1.970 7.881 1.00 88.88 89 TYR A C 1
ATOM 705 O O . TYR A 1 89 ? 28.565 -0.751 7.745 1.00 88.88 89 TYR A O 1
ATOM 713 N N . LEU A 1 90 ? 27.431 -2.661 7.409 1.00 87.94 90 LEU A N 1
ATOM 714 C CA . LEU A 1 90 ? 26.262 -2.034 6.797 1.00 87.94 90 LEU A CA 1
ATOM 715 C C . LEU A 1 90 ? 25.320 -1.383 7.807 1.00 87.94 90 LEU A C 1
ATOM 717 O O . LEU A 1 90 ? 24.601 -0.458 7.420 1.00 87.94 90 LEU A O 1
ATOM 721 N N . GLN A 1 91 ? 25.285 -1.853 9.050 1.00 83.00 91 GLN A N 1
ATOM 722 C CA . GLN A 1 91 ? 24.465 -1.296 10.124 1.00 83.00 91 GLN A CA 1
ATOM 723 C C . GLN A 1 91 ? 25.131 -0.107 10.818 1.00 83.00 91 GLN A C 1
ATOM 725 O O . GLN A 1 91 ? 24.411 0.709 11.383 1.00 83.00 91 GLN A O 1
ATOM 730 N N . ALA A 1 92 ? 26.454 0.044 10.692 1.00 79.44 92 ALA A N 1
ATOM 731 C CA . ALA A 1 92 ? 27.222 1.189 11.174 1.00 79.44 92 ALA A CA 1
ATOM 732 C C . ALA A 1 92 ? 26.858 2.486 10.421 1.00 79.44 92 ALA A C 1
ATOM 734 O O . ALA A 1 92 ? 27.555 2.968 9.519 1.00 79.44 92 ALA A O 1
ATOM 735 N N . ASP A 1 93 ? 25.706 3.051 10.764 1.00 74.88 93 ASP A N 1
ATOM 736 C CA . ASP A 1 93 ? 25.083 4.188 10.108 1.00 74.88 93 ASP A CA 1
ATOM 737 C C . ASP A 1 93 ? 25.804 5.511 10.354 1.00 74.88 93 ASP A C 1
ATOM 739 O O . ASP A 1 93 ? 25.592 6.436 9.583 1.00 74.88 93 ASP A O 1
ATOM 743 N N . GLU A 1 94 ? 26.745 5.600 11.283 1.00 76.56 94 GLU A N 1
ATOM 744 C CA . GLU A 1 94 ? 27.626 6.765 11.427 1.00 76.56 94 GLU A CA 1
ATOM 745 C C . GLU A 1 94 ? 28.741 6.787 10.358 1.00 76.56 94 GLU A C 1
ATOM 747 O O . GLU A 1 94 ? 29.177 7.850 9.902 1.00 76.56 94 GLU A O 1
ATOM 752 N N . PHE A 1 95 ? 29.133 5.620 9.830 1.00 86.12 95 PHE A N 1
ATOM 753 C CA . PHE A 1 95 ? 30.349 5.454 9.025 1.00 86.12 95 PHE A CA 1
ATOM 754 C C . PHE A 1 95 ? 30.056 5.181 7.549 1.00 86.12 95 PHE A C 1
ATOM 756 O O . PHE A 1 95 ? 30.167 4.073 7.025 1.00 86.12 95 PHE A O 1
ATOM 763 N N . LYS A 1 96 ? 29.699 6.245 6.823 1.00 90.38 96 LYS A N 1
ATOM 764 C CA . LYS A 1 96 ? 29.272 6.148 5.415 1.00 90.38 96 LYS A CA 1
ATOM 765 C C . LYS A 1 96 ? 30.302 5.526 4.457 1.00 90.38 96 LYS A C 1
ATOM 767 O O . LYS A 1 96 ? 29.891 4.926 3.474 1.00 90.38 96 LYS A O 1
ATOM 772 N N . TYR A 1 97 ? 31.609 5.654 4.694 1.00 92.69 97 TYR A N 1
ATOM 773 C CA . TYR A 1 97 ? 32.620 5.066 3.800 1.00 92.69 97 TYR A CA 1
ATOM 774 C C . TYR A 1 97 ? 32.926 3.599 4.120 1.00 92.69 97 TYR A C 1
ATOM 776 O O . TYR A 1 97 ? 33.159 2.831 3.189 1.00 92.69 97 TYR A O 1
ATOM 784 N N . LEU A 1 98 ? 32.806 3.189 5.387 1.00 92.25 98 LEU A N 1
ATOM 785 C CA . LEU A 1 98 ? 32.810 1.780 5.788 1.00 92.25 98 LEU A CA 1
ATOM 786 C C . LEU A 1 98 ? 31.611 1.038 5.189 1.00 92.25 98 LEU A C 1
ATOM 788 O O . LEU A 1 98 ? 31.783 0.007 4.542 1.00 92.25 98 LEU A O 1
ATOM 792 N N . ARG A 1 99 ? 30.409 1.621 5.294 1.00 91.62 99 ARG A N 1
ATOM 793 C CA . ARG A 1 99 ? 29.213 1.080 4.631 1.00 91.62 99 ARG A CA 1
ATOM 794 C C . ARG A 1 99 ? 29.413 0.955 3.129 1.00 91.62 99 ARG A C 1
ATOM 796 O O . ARG A 1 99 ? 29.072 -0.070 2.559 1.00 91.62 99 ARG A O 1
ATOM 803 N N . ALA A 1 100 ? 29.989 1.970 2.484 1.00 91.69 100 ALA A N 1
ATOM 804 C CA . ALA A 1 100 ? 30.264 1.912 1.052 1.00 91.69 100 ALA A CA 1
ATOM 805 C C . ALA A 1 100 ? 31.260 0.782 0.726 1.00 91.69 100 ALA A C 1
ATOM 807 O O . ALA A 1 100 ? 31.079 0.045 -0.238 1.00 91.69 100 ALA A O 1
ATOM 808 N N . LEU A 1 101 ? 32.284 0.582 1.550 1.00 92.25 101 LEU A N 1
ATOM 809 C CA . LEU A 1 101 ? 33.240 -0.504 1.362 1.00 92.25 101 LEU A CA 1
ATOM 810 C C . LEU A 1 101 ? 32.557 -1.882 1.448 1.00 92.25 101 LEU A C 1
ATOM 812 O O . LEU A 1 101 ? 32.761 -2.723 0.573 1.00 92.25 101 LEU A O 1
ATOM 816 N N . ALA A 1 102 ? 31.673 -2.070 2.432 1.00 92.44 102 ALA A N 1
ATOM 817 C CA . ALA A 1 102 ? 30.877 -3.285 2.600 1.00 92.44 102 ALA A CA 1
ATOM 818 C C . ALA A 1 102 ? 29.864 -3.498 1.463 1.00 92.44 102 ALA A C 1
ATOM 820 O O . ALA A 1 102 ? 29.784 -4.598 0.922 1.00 92.44 102 ALA A O 1
ATOM 821 N N . VAL A 1 103 ? 29.161 -2.445 1.026 1.00 91.31 103 VAL A N 1
ATOM 822 C CA . VAL A 1 103 ? 28.281 -2.463 -0.158 1.00 91.31 103 VAL A CA 1
ATOM 823 C C . VAL A 1 103 ? 29.028 -3.001 -1.373 1.00 91.31 103 VAL A C 1
ATOM 825 O O . VAL A 1 103 ? 28.539 -3.893 -2.065 1.00 91.31 103 VAL A O 1
ATOM 828 N N . PHE A 1 104 ? 30.214 -2.449 -1.639 1.00 89.06 104 PHE A N 1
ATOM 829 C CA . PHE A 1 104 ? 30.992 -2.796 -2.822 1.00 89.06 104 PHE A CA 1
ATOM 830 C C . PHE A 1 104 ? 31.517 -4.231 -2.735 1.00 89.06 104 PHE A C 1
ATOM 832 O O . PHE A 1 104 ? 31.478 -4.959 -3.723 1.00 89.06 104 PHE A O 1
ATOM 839 N N . TYR A 1 105 ? 31.951 -4.655 -1.548 1.00 91.12 105 TYR A N 1
ATOM 840 C CA . TYR A 1 105 ? 32.364 -6.029 -1.296 1.00 91.12 105 TYR A CA 1
ATOM 841 C C . TYR A 1 105 ? 31.221 -7.025 -1.529 1.00 91.12 105 TYR A C 1
ATOM 843 O O . TYR A 1 105 ? 31.343 -7.890 -2.394 1.00 91.12 105 TYR A O 1
ATOM 851 N N . ILE A 1 106 ? 30.096 -6.856 -0.820 1.00 90.00 106 ILE A N 1
ATOM 852 C CA . ILE A 1 106 ? 28.909 -7.728 -0.889 1.00 90.00 106 ILE A CA 1
ATOM 853 C C . ILE A 1 106 ? 28.449 -7.874 -2.332 1.00 90.00 106 ILE A C 1
ATOM 855 O O . ILE A 1 106 ? 28.154 -8.967 -2.804 1.00 90.00 106 ILE A O 1
ATOM 859 N N . ARG A 1 107 ? 28.437 -6.770 -3.076 1.00 84.81 107 ARG A N 1
ATOM 860 C CA . ARG A 1 107 ? 27.967 -6.774 -4.454 1.00 84.81 107 ARG A CA 1
ATOM 861 C C . ARG A 1 107 ? 28.836 -7.597 -5.408 1.00 84.81 107 ARG A C 1
ATOM 863 O O . ARG A 1 107 ? 28.300 -8.099 -6.398 1.00 84.81 107 ARG A O 1
ATOM 870 N N . MET A 1 108 ? 30.139 -7.697 -5.141 1.00 82.06 108 MET A N 1
ATOM 871 C CA . MET A 1 108 ? 31.076 -8.495 -5.938 1.00 82.06 108 MET A CA 1
ATOM 872 C C . MET A 1 108 ? 31.083 -9.971 -5.535 1.00 82.06 108 MET A C 1
ATOM 874 O O . MET A 1 108 ? 31.394 -10.818 -6.374 1.00 82.06 108 MET A O 1
ATOM 878 N N . THR A 1 109 ? 30.776 -10.279 -4.272 1.00 84.00 109 THR A N 1
ATOM 879 C CA . THR A 1 109 ? 30.997 -11.614 -3.703 1.00 84.00 109 THR A CA 1
ATOM 880 C C . THR A 1 109 ? 29.727 -12.417 -3.432 1.00 84.00 109 THR A C 1
ATOM 882 O O . THR A 1 109 ? 29.798 -13.643 -3.443 1.00 84.00 109 THR A O 1
ATOM 885 N N . PHE A 1 110 ? 28.570 -11.778 -3.232 1.00 84.94 110 PHE A N 1
ATOM 886 C CA . PHE A 1 110 ? 27.323 -12.466 -2.872 1.00 84.94 110 PHE A CA 1
ATOM 887 C C . PHE A 1 110 ? 26.486 -12.820 -4.109 1.00 84.94 110 PHE A C 1
ATOM 889 O O . PHE A 1 110 ? 26.659 -12.257 -5.195 1.00 84.94 110 PHE A O 1
ATOM 896 N N . ARG A 1 111 ? 25.535 -13.749 -3.946 1.00 78.50 111 ARG A N 1
ATOM 897 C CA . ARG A 1 111 ? 24.597 -14.129 -5.015 1.00 78.50 111 ARG A CA 1
ATOM 898 C C . ARG A 1 111 ? 23.616 -12.984 -5.311 1.00 78.50 111 ARG A C 1
ATOM 900 O O . ARG A 1 111 ? 23.268 -12.246 -4.392 1.00 78.50 111 ARG A O 1
ATOM 907 N N . PRO A 1 112 ? 23.093 -12.848 -6.546 1.00 70.88 112 PRO A N 1
ATOM 908 C CA . PRO A 1 112 ? 22.222 -11.727 -6.926 1.00 70.88 112 PRO A CA 1
ATOM 909 C C . PRO A 1 112 ? 21.006 -11.503 -6.013 1.00 70.88 112 PRO A C 1
ATOM 911 O O . PRO A 1 112 ? 20.667 -10.358 -5.720 1.00 70.88 112 PRO A O 1
ATOM 914 N N . VAL A 1 113 ? 20.381 -12.584 -5.533 1.00 67.56 113 VAL A N 1
ATOM 915 C CA . VAL A 1 113 ? 19.242 -12.516 -4.601 1.00 67.56 113 VAL A CA 1
ATOM 916 C C . VAL A 1 113 ? 19.675 -11.930 -3.255 1.00 67.56 113 VAL A C 1
ATOM 918 O O . VAL A 1 113 ? 19.081 -10.963 -2.790 1.00 67.56 113 VAL A O 1
ATOM 921 N N . GLU A 1 114 ? 20.773 -12.427 -2.684 1.00 77.19 114 GLU A N 1
ATOM 922 C CA . GLU A 1 114 ? 21.303 -11.938 -1.405 1.00 77.19 114 GLU A CA 1
ATOM 923 C C . GLU A 1 114 ? 21.804 -10.496 -1.507 1.00 77.19 114 GLU A C 1
ATOM 925 O O . GLU A 1 114 ? 21.606 -9.698 -0.598 1.00 77.19 114 GLU A O 1
ATOM 930 N N . VAL A 1 115 ? 22.418 -10.130 -2.634 1.00 76.25 115 VAL A N 1
ATOM 931 C CA . VAL A 1 115 ? 22.798 -8.747 -2.937 1.00 76.25 115 VAL A CA 1
ATOM 932 C C . VAL A 1 115 ? 21.577 -7.833 -2.880 1.00 76.25 115 VAL A C 1
ATOM 934 O O . VAL A 1 115 ? 21.645 -6.765 -2.270 1.00 76.25 115 VAL A O 1
ATOM 937 N N . TYR A 1 116 ? 20.472 -8.227 -3.519 1.00 63.69 116 TYR A N 1
ATOM 938 C CA . TYR A 1 116 ? 19.246 -7.435 -3.510 1.00 63.69 116 TYR A CA 1
ATOM 939 C C . TYR A 1 116 ? 18.691 -7.330 -2.088 1.00 63.69 116 TYR A C 1
ATOM 941 O O . TYR A 1 116 ? 18.457 -6.231 -1.601 1.00 63.69 116 TYR A O 1
ATOM 949 N N . GLU A 1 117 ? 18.568 -8.445 -1.376 1.00 76.12 117 GLU A N 1
ATOM 950 C CA . GLU A 1 117 ? 18.026 -8.474 -0.016 1.00 76.12 117 GLU A CA 1
ATOM 951 C C . GLU A 1 117 ? 18.842 -7.636 0.978 1.00 76.12 117 GLU A C 1
ATOM 953 O O . GLU A 1 117 ? 18.265 -6.872 1.759 1.00 76.12 117 GLU A O 1
ATOM 958 N N . VAL A 1 118 ? 20.174 -7.743 0.920 1.00 79.19 118 VAL A N 1
ATOM 959 C CA . VAL A 1 118 ? 21.100 -7.093 1.856 1.00 79.19 118 VAL A CA 1
ATOM 960 C C . VAL A 1 118 ? 21.302 -5.611 1.527 1.00 79.19 118 VAL A C 1
ATOM 962 O O . VAL A 1 118 ? 21.401 -4.791 2.442 1.00 79.19 118 VAL A O 1
ATOM 965 N N . LEU A 1 119 ? 21.330 -5.229 0.243 1.00 81.31 119 LEU A N 1
ATOM 966 C CA . LEU A 1 119 ? 21.608 -3.847 -0.172 1.00 81.31 119 LEU A CA 1
ATOM 967 C C . LEU A 1 119 ? 20.343 -3.012 -0.444 1.00 81.31 119 LEU A C 1
ATOM 969 O O . LEU A 1 119 ? 20.410 -1.785 -0.383 1.00 81.31 119 LEU A O 1
ATOM 973 N N . GLU A 1 120 ? 19.168 -3.616 -0.663 1.00 74.81 120 GLU A N 1
ATOM 974 C CA . GLU A 1 120 ? 17.893 -2.894 -0.846 1.00 74.81 120 GLU A CA 1
ATOM 975 C C . GLU A 1 120 ? 17.538 -1.925 0.304 1.00 74.81 120 GLU A C 1
ATOM 977 O O . GLU A 1 120 ? 17.004 -0.841 0.036 1.00 74.81 120 GLU A O 1
ATOM 982 N N . PRO A 1 121 ? 17.832 -2.220 1.588 1.00 77.88 121 PRO A N 1
ATOM 983 C CA . PRO A 1 121 ? 17.649 -1.256 2.671 1.00 77.88 121 PRO A CA 1
ATOM 984 C C . PRO A 1 121 ? 18.440 0.046 2.478 1.00 77.88 121 PRO A C 1
ATOM 986 O O . PRO A 1 121 ? 17.951 1.111 2.862 1.00 77.88 121 PRO A O 1
ATOM 989 N N . LEU A 1 122 ? 19.615 -0.026 1.844 1.00 70.75 122 LEU A N 1
ATOM 990 C CA . LEU A 1 122 ? 20.503 1.114 1.591 1.00 70.75 122 LEU A CA 1
ATOM 991 C C . LEU A 1 122 ? 20.018 1.995 0.440 1.00 70.75 122 LEU A C 1
ATOM 993 O O . LEU A 1 122 ? 20.445 3.138 0.341 1.00 70.75 122 LEU A O 1
ATOM 997 N N . LEU A 1 123 ? 19.030 1.549 -0.344 1.00 66.12 123 LEU A N 1
ATOM 998 C CA . LEU A 1 123 ? 18.355 2.378 -1.357 1.00 66.12 123 LEU A CA 1
ATOM 999 C C . LEU A 1 123 ? 17.533 3.528 -0.756 1.00 66.12 123 LEU A C 1
ATOM 1001 O O . LEU A 1 123 ? 16.931 4.324 -1.471 1.00 66.12 123 LEU A O 1
ATOM 1005 N N . LYS A 1 124 ? 17.452 3.586 0.576 1.00 63.88 124 LYS A N 1
ATOM 1006 C CA . LYS A 1 124 ? 16.854 4.682 1.344 1.00 63.88 124 LYS A CA 1
ATOM 1007 C C . LYS A 1 124 ? 17.915 5.534 2.053 1.00 63.88 124 LYS A C 1
ATOM 1009 O O . LYS A 1 124 ? 17.537 6.467 2.759 1.00 63.88 124 LYS A O 1
ATOM 1014 N N . ASP A 1 125 ? 19.200 5.197 1.920 1.00 75.31 125 ASP A N 1
ATOM 1015 C CA . ASP A 1 125 ? 20.320 5.949 2.484 1.00 75.31 125 ASP A CA 1
ATOM 1016 C C . ASP A 1 125 ? 20.792 6.998 1.468 1.00 75.31 125 ASP A C 1
ATOM 1018 O O . ASP A 1 125 ? 21.564 6.717 0.562 1.00 75.31 125 ASP A O 1
ATOM 1022 N N . TYR A 1 126 ? 20.329 8.236 1.627 1.00 82.00 126 TYR A N 1
ATOM 1023 C CA . TYR A 1 126 ? 20.646 9.344 0.716 1.00 82.00 126 TYR A CA 1
ATOM 1024 C C . TYR A 1 126 ? 21.895 10.130 1.139 1.00 82.00 126 TYR A C 1
ATOM 1026 O O . TYR A 1 126 ? 22.044 11.316 0.820 1.00 82.00 126 TYR A O 1
ATOM 1034 N N . ARG A 1 127 ? 22.794 9.533 1.933 1.00 85.38 127 ARG A N 1
ATOM 1035 C CA . ARG A 1 127 ? 23.986 10.246 2.403 1.00 85.38 127 ARG A CA 1
ATOM 1036 C C . ARG A 1 127 ? 24.989 10.456 1.277 1.00 85.38 127 ARG A C 1
ATOM 1038 O O . ARG A 1 127 ? 25.272 9.580 0.467 1.00 85.38 127 ARG A O 1
ATOM 1045 N N . LYS A 1 128 ? 25.566 11.657 1.273 1.00 91.44 128 LYS A N 1
ATOM 1046 C CA . LYS A 1 128 ? 26.545 12.120 0.285 1.00 91.44 128 LYS A CA 1
ATOM 1047 C C . LYS A 1 128 ? 27.881 11.390 0.433 1.00 91.44 128 LYS A C 1
ATOM 1049 O O . LYS A 1 128 ? 28.540 11.512 1.474 1.00 91.44 128 LYS A O 1
ATOM 1054 N N . LEU A 1 129 ? 28.327 10.744 -0.637 1.00 89.81 129 LEU A N 1
ATOM 1055 C CA . LEU A 1 129 ? 29.648 10.142 -0.792 1.00 89.81 129 LEU A CA 1
ATOM 1056 C C . LEU A 1 129 ? 30.463 10.947 -1.813 1.00 89.81 129 LEU A C 1
ATOM 1058 O O . LEU A 1 129 ? 29.971 11.314 -2.881 1.00 89.81 129 LEU A O 1
ATOM 1062 N N . ARG A 1 130 ? 31.731 11.236 -1.505 1.00 91.75 130 ARG A N 1
ATOM 1063 C CA . ARG A 1 130 ? 32.657 11.789 -2.504 1.00 91.75 130 ARG A CA 1
ATOM 1064 C C . ARG A 1 130 ? 33.238 10.640 -3.312 1.00 91.75 130 ARG A C 1
ATOM 1066 O O . ARG A 1 130 ? 33.788 9.724 -2.719 1.00 91.75 130 ARG A O 1
ATOM 1073 N N . HIS A 1 131 ? 33.156 10.706 -4.634 1.00 90.50 131 HIS A N 1
ATOM 1074 C CA . HIS A 1 131 ? 33.775 9.758 -5.555 1.00 90.50 131 HIS A CA 1
ATOM 1075 C C . HIS A 1 131 ? 35.001 10.393 -6.227 1.00 90.50 131 HIS A C 1
ATOM 1077 O O . HIS A 1 131 ? 34.857 11.366 -6.974 1.00 90.50 131 HIS A O 1
ATOM 1083 N N . LEU A 1 132 ? 36.183 9.808 -6.039 1.00 86.25 132 LEU A N 1
ATOM 1084 C CA . LEU A 1 132 ? 37.437 10.192 -6.689 1.00 86.25 132 LEU A CA 1
ATOM 1085 C C . LEU A 1 132 ? 37.690 9.313 -7.926 1.00 86.25 132 LEU A C 1
ATOM 1087 O O . LEU A 1 132 ? 37.778 8.092 -7.827 1.00 86.25 132 LEU A O 1
ATOM 1091 N N . GLY A 1 133 ? 37.783 9.931 -9.106 1.00 83.00 133 GLY A N 1
ATOM 1092 C CA . GLY A 1 133 ? 38.106 9.247 -10.366 1.00 83.00 133 GLY A CA 1
ATOM 1093 C C . GLY A 1 133 ? 39.174 9.979 -11.183 1.00 83.00 133 GLY A C 1
ATOM 1094 O O . GLY A 1 133 ? 39.784 10.931 -10.703 1.00 83.00 133 GLY A O 1
ATOM 1095 N N . MET A 1 134 ? 39.375 9.571 -12.443 1.00 73.12 134 MET A N 1
ATOM 1096 C CA . MET A 1 134 ? 40.355 10.182 -13.365 1.00 73.12 134 MET A CA 1
ATOM 1097 C C . MET A 1 134 ? 40.214 11.709 -13.497 1.00 73.12 134 MET A C 1
ATOM 1099 O O . MET A 1 134 ? 41.218 12.409 -13.549 1.00 73.12 134 MET A O 1
ATOM 1103 N N . GLY A 1 135 ? 38.979 12.222 -13.505 1.00 73.31 135 GLY A N 1
ATOM 1104 C CA . GLY A 1 135 ? 38.668 13.653 -13.623 1.00 73.31 135 GLY A CA 1
ATOM 1105 C C . GLY A 1 135 ? 38.553 14.412 -12.293 1.00 73.31 135 GLY A C 1
ATOM 1106 O O . GLY A 1 135 ? 38.003 15.507 -12.283 1.00 73.31 135 GLY A O 1
ATOM 1107 N N . GLY A 1 136 ? 39.005 13.834 -11.173 1.00 81.12 136 GLY A N 1
ATOM 1108 C CA . GLY A 1 136 ? 38.928 14.454 -9.844 1.00 81.12 136 GLY A CA 1
ATOM 1109 C C . GLY A 1 136 ? 37.708 14.028 -9.017 1.00 81.12 136 GLY A C 1
ATOM 1110 O O . GLY A 1 136 ? 37.186 12.919 -9.174 1.00 81.12 136 GLY A O 1
ATOM 1111 N N . TYR A 1 137 ? 37.289 14.890 -8.083 1.00 87.31 137 TYR A N 1
ATOM 1112 C CA . TYR A 1 137 ? 36.200 14.609 -7.142 1.00 87.31 137 TYR A CA 1
ATOM 1113 C C . TYR A 1 137 ? 34.826 14.893 -7.752 1.00 87.31 137 TYR A C 1
ATOM 1115 O O . TYR A 1 137 ? 34.575 15.951 -8.318 1.00 87.31 137 TYR A O 1
ATOM 1123 N N . THR A 1 138 ? 33.906 13.955 -7.561 1.00 82.25 138 THR A N 1
ATOM 1124 C CA . THR A 1 138 ? 32.492 14.067 -7.937 1.00 82.25 138 THR A CA 1
ATOM 1125 C C . THR A 1 138 ? 31.615 13.657 -6.759 1.00 82.25 138 THR A C 1
ATOM 1127 O O . THR A 1 138 ? 32.071 12.941 -5.868 1.00 82.25 138 THR A O 1
ATOM 1130 N N . LEU A 1 139 ? 30.373 14.132 -6.717 1.00 86.25 139 LEU A N 1
ATOM 1131 C CA . LEU A 1 139 ? 29.418 13.778 -5.668 1.00 86.25 139 LEU A CA 1
ATOM 1132 C C . LEU A 1 139 ? 28.534 12.617 -6.140 1.00 86.25 139 LEU A C 1
ATOM 1134 O O . LEU A 1 139 ? 28.062 12.637 -7.272 1.00 86.25 139 LEU A O 1
ATOM 1138 N N . THR A 1 140 ? 28.314 11.635 -5.271 1.00 82.06 140 THR A N 1
ATOM 1139 C CA . THR A 1 140 ? 27.364 10.526 -5.454 1.00 82.06 140 THR A CA 1
ATOM 1140 C C . THR A 1 140 ? 26.636 10.279 -4.134 1.00 82.06 140 THR A C 1
ATOM 1142 O O . THR A 1 140 ? 27.016 10.837 -3.099 1.00 82.06 140 THR A O 1
ATOM 1145 N N . PHE A 1 141 ? 25.598 9.453 -4.147 1.00 86.94 141 PHE A N 1
ATOM 1146 C CA . PHE A 1 141 ? 24.819 9.128 -2.953 1.00 86.94 141 PHE A CA 1
ATOM 1147 C C . PHE A 1 141 ? 24.884 7.630 -2.635 1.00 86.94 141 PHE A C 1
ATOM 1149 O O . PHE A 1 141 ? 25.203 6.824 -3.511 1.00 86.94 141 PHE A O 1
ATOM 1156 N N . MET A 1 142 ? 24.672 7.264 -1.368 1.00 82.25 142 MET A N 1
ATOM 1157 C CA . MET A 1 142 ? 24.759 5.873 -0.904 1.00 82.25 142 MET A CA 1
ATOM 1158 C C . MET A 1 142 ? 23.672 4.975 -1.515 1.00 82.25 142 MET A C 1
ATOM 1160 O O . MET A 1 142 ? 23.941 3.809 -1.757 1.00 82.25 142 MET A O 1
ATOM 1164 N N . ASP A 1 143 ? 22.496 5.500 -1.841 1.00 77.44 143 ASP A N 1
ATOM 1165 C CA . ASP A 1 143 ? 21.423 4.790 -2.545 1.00 77.44 143 ASP A CA 1
ATOM 1166 C C . ASP A 1 143 ? 21.755 4.552 -4.020 1.00 77.44 143 ASP A C 1
ATOM 1168 O O . ASP A 1 143 ? 21.350 3.551 -4.607 1.00 77.44 143 ASP A O 1
ATOM 1172 N N . GLU A 1 144 ? 22.536 5.450 -4.614 1.00 72.50 144 GLU A N 1
ATOM 1173 C CA . GLU A 1 144 ? 23.004 5.314 -5.988 1.00 72.50 144 GLU A CA 1
ATOM 1174 C C . GLU A 1 144 ? 24.206 4.371 -6.079 1.00 72.50 144 GLU A C 1
ATOM 1176 O O . GLU A 1 144 ? 24.315 3.621 -7.043 1.00 72.50 144 GLU A O 1
ATOM 1181 N N . PHE A 1 145 ? 25.095 4.374 -5.083 1.00 73.19 145 PHE A N 1
ATOM 1182 C CA . PHE A 1 145 ? 26.384 3.678 -5.103 1.00 73.19 145 PHE A CA 1
ATOM 1183 C C . PHE A 1 145 ? 26.318 2.150 -5.368 1.00 73.19 145 PHE A C 1
ATOM 1185 O O . PHE A 1 145 ? 27.081 1.687 -6.220 1.00 73.19 145 PHE A O 1
ATOM 1192 N N . PRO A 1 146 ? 25.397 1.361 -4.769 1.00 61.62 146 PRO A N 1
ATOM 1193 C CA . PRO A 1 146 ? 25.208 -0.059 -5.082 1.00 61.62 146 PRO A CA 1
ATOM 1194 C C . PRO A 1 146 ? 24.859 -0.334 -6.553 1.00 61.62 146 PRO A C 1
ATOM 1196 O O . PRO A 1 146 ? 25.248 -1.366 -7.101 1.00 61.62 146 PRO A O 1
ATOM 1199 N N . PHE A 1 147 ? 24.145 0.584 -7.216 1.00 54.50 147 PHE A N 1
ATOM 1200 C CA . PHE A 1 147 ? 23.674 0.387 -8.591 1.00 54.50 147 PHE A CA 1
ATOM 1201 C C . PHE A 1 147 ? 24.776 0.510 -9.642 1.00 54.50 147 PHE A C 1
ATOM 1203 O O . PHE A 1 147 ? 24.642 -0.069 -10.725 1.00 54.50 147 PHE A O 1
ATOM 1210 N N . TRP A 1 148 ? 25.886 1.185 -9.322 1.00 47.75 148 TRP A N 1
ATOM 1211 C CA . TRP A 1 148 ? 27.044 1.317 -10.218 1.00 47.75 148 TRP A CA 1
ATOM 1212 C C . TRP A 1 148 ? 27.648 -0.033 -10.628 1.00 47.75 148 TRP A C 1
ATOM 1214 O O . TRP A 1 148 ? 28.349 -0.113 -11.634 1.00 47.75 148 TRP A O 1
ATOM 1224 N N . LEU A 1 149 ? 27.350 -1.093 -9.877 1.00 48.31 149 LEU A N 1
ATOM 1225 C CA . LEU A 1 149 ? 27.922 -2.431 -10.016 1.00 48.31 149 LEU A CA 1
ATOM 1226 C C . LEU A 1 149 ? 27.025 -3.427 -10.771 1.00 48.31 149 LEU A C 1
ATOM 1228 O O . LEU A 1 149 ? 27.425 -4.564 -10.992 1.00 48.31 149 LEU A O 1
ATOM 1232 N N . THR A 1 150 ? 25.822 -3.028 -11.198 1.00 39.59 150 THR A N 1
ATOM 1233 C CA . THR A 1 150 ? 24.873 -3.911 -11.918 1.00 39.59 150 THR A CA 1
ATOM 1234 C C . THR A 1 150 ? 25.235 -4.138 -13.389 1.00 39.59 150 THR A C 1
ATOM 1236 O O . THR A 1 150 ? 24.594 -4.929 -14.068 1.00 39.59 150 THR A O 1
ATOM 1239 N N . LEU A 1 151 ? 26.286 -3.484 -13.885 1.00 30.06 151 LEU A N 1
ATOM 1240 C CA . LEU A 1 151 ? 26.783 -3.636 -15.256 1.00 30.06 151 LEU A CA 1
ATOM 1241 C C . LEU A 1 151 ? 27.774 -4.805 -15.437 1.00 30.06 151 LEU A C 1
ATOM 1243 O O . LEU A 1 151 ? 28.469 -4.844 -16.449 1.00 30.06 151 LEU A O 1
ATOM 1247 N N . ALA A 1 152 ? 27.854 -5.760 -14.501 1.00 28.72 152 ALA A N 1
ATOM 1248 C CA . ALA A 1 152 ? 28.734 -6.921 -14.638 1.00 28.72 152 ALA A CA 1
ATOM 1249 C C . ALA A 1 152 ? 28.147 -8.213 -14.016 1.00 28.72 152 ALA A C 1
ATOM 1251 O O . ALA A 1 152 ? 28.121 -8.356 -12.798 1.00 28.72 152 ALA A O 1
ATOM 1252 N N . LEU A 1 153 ? 27.784 -9.155 -14.904 1.00 24.75 153 LEU A N 1
ATOM 1253 C CA . LEU A 1 153 ? 27.724 -10.634 -14.779 1.00 24.75 153 LEU A CA 1
ATOM 1254 C C . LEU A 1 153 ? 26.342 -11.357 -14.627 1.00 24.75 153 LEU A C 1
ATOM 1256 O O . LEU A 1 153 ? 25.573 -10.986 -13.739 1.00 24.75 153 LEU A O 1
ATOM 1260 N N . PRO A 1 154 ? 26.040 -12.399 -15.461 1.00 30.53 154 PRO A N 1
ATOM 1261 C CA . PRO A 1 154 ? 24.735 -13.105 -15.564 1.00 30.53 154 PRO A CA 1
ATOM 1262 C C . PRO A 1 154 ? 24.741 -14.596 -15.109 1.00 30.53 154 PRO A C 1
ATOM 1264 O O . PRO A 1 154 ? 25.775 -15.235 -15.262 1.00 30.53 154 PRO A O 1
ATOM 1267 N N . ILE A 1 155 ? 23.603 -15.168 -14.642 1.00 26.09 155 ILE A N 1
ATOM 1268 C CA . ILE A 1 155 ? 23.297 -16.627 -14.414 1.00 26.09 155 ILE A CA 1
ATOM 1269 C C . ILE A 1 155 ? 21.743 -16.799 -14.271 1.00 26.09 155 ILE A C 1
ATOM 1271 O O . ILE A 1 155 ? 21.135 -15.881 -13.727 1.00 26.09 155 ILE A O 1
ATOM 1275 N N . SER A 1 156 ? 21.055 -17.946 -14.456 1.00 25.17 156 SER A N 1
ATOM 1276 C CA . SER A 1 156 ? 20.619 -18.778 -15.614 1.00 25.17 156 SER A CA 1
ATOM 1277 C C . SER A 1 156 ? 19.622 -19.874 -15.098 1.00 25.17 156 SER A C 1
ATOM 1279 O O . SER A 1 156 ? 19.946 -20.467 -14.074 1.00 25.17 156 SER A O 1
ATOM 1281 N N . GLU A 1 157 ? 18.489 -20.126 -15.803 1.00 27.23 157 GLU A N 1
ATOM 1282 C CA . GLU A 1 157 ? 17.571 -21.332 -15.867 1.00 27.23 157 GLU A CA 1
ATOM 1283 C C . GLU A 1 157 ? 16.817 -21.865 -14.596 1.00 27.23 157 GLU A C 1
ATOM 1285 O O . GLU A 1 157 ? 17.435 -22.044 -13.554 1.00 27.23 157 GLU A O 1
ATOM 1290 N N . GLN A 1 158 ? 15.455 -21.929 -14.527 1.00 30.36 158 GLN A N 1
ATOM 1291 C CA . GLN A 1 158 ? 14.412 -22.906 -15.031 1.00 30.36 158 GLN A CA 1
ATOM 1292 C C . GLN A 1 158 ? 14.327 -24.244 -14.214 1.00 30.36 158 GLN A C 1
ATOM 1294 O O . GLN A 1 158 ? 15.362 -24.700 -13.760 1.00 30.36 158 GLN A O 1
ATOM 1299 N N . GLU A 1 159 ? 13.218 -24.976 -13.934 1.00 28.38 159 GLU A N 1
ATOM 1300 C CA . GLU A 1 159 ? 11.773 -24.982 -14.293 1.00 28.38 159 GLU A CA 1
ATOM 1301 C C . GLU A 1 159 ? 10.938 -26.064 -13.507 1.00 28.38 159 GLU A C 1
ATOM 1303 O O . GLU A 1 159 ? 11.524 -26.957 -12.899 1.00 28.38 159 GLU A O 1
ATOM 1308 N N . HIS A 1 160 ? 9.584 -26.009 -13.630 1.00 24.30 160 HIS A N 1
ATOM 1309 C CA . HIS A 1 160 ? 8.569 -27.106 -13.797 1.00 24.30 160 HIS A CA 1
ATOM 1310 C C . HIS A 1 160 ? 7.303 -27.180 -12.889 1.00 24.30 160 HIS A C 1
ATOM 1312 O O . HIS A 1 160 ? 7.263 -26.691 -11.767 1.00 24.30 160 HIS A O 1
ATOM 1318 N N . PHE A 1 161 ? 6.230 -27.763 -13.464 1.00 21.80 161 PHE A N 1
ATOM 1319 C CA . PHE A 1 161 ? 4.798 -27.372 -13.446 1.00 21.80 161 PHE A CA 1
ATOM 1320 C C . PHE A 1 161 ? 3.826 -28.580 -13.249 1.00 21.80 161 PHE A C 1
ATOM 1322 O O . PHE A 1 161 ? 4.269 -29.724 -13.328 1.00 21.80 161 PHE A O 1
ATOM 1329 N N . THR A 1 162 ? 2.500 -28.296 -13.176 1.00 25.22 162 THR A N 1
ATOM 1330 C CA . THR A 1 162 ? 1.249 -29.115 -13.421 1.00 25.22 162 THR A CA 1
ATOM 1331 C C . THR A 1 162 ? 0.428 -29.563 -12.175 1.00 25.22 162 THR A C 1
ATOM 1333 O O . THR A 1 162 ? 1.027 -29.971 -11.193 1.00 25.22 162 THR A O 1
ATOM 1336 N N . GLY A 1 163 ? -0.928 -29.546 -12.082 1.00 21.05 163 GLY A N 1
ATOM 1337 C CA . GLY A 1 163 ? -2.051 -29.123 -12.955 1.00 21.05 163 GLY A CA 1
ATOM 1338 C C . GLY A 1 163 ? -3.495 -29.367 -12.376 1.00 21.05 163 GLY A C 1
ATOM 1339 O O . GLY A 1 163 ? -3.665 -30.142 -11.447 1.00 21.05 163 GLY A O 1
ATOM 1340 N N . SER A 1 164 ? -4.522 -28.732 -12.993 1.00 20.48 164 SER A N 1
ATOM 1341 C CA . SER A 1 164 ? -5.957 -29.110 -13.276 1.00 20.48 164 SER A CA 1
ATOM 1342 C C . SER A 1 164 ? -7.102 -29.380 -12.235 1.00 20.48 164 SER A C 1
ATOM 1344 O O . SER A 1 164 ? -6.938 -30.206 -11.344 1.00 20.48 164 SER A O 1
ATOM 1346 N N . ARG A 1 165 ? -8.322 -28.842 -12.564 1.00 21.80 165 ARG A N 1
ATOM 1347 C CA . ARG A 1 165 ? -9.767 -29.301 -12.407 1.00 21.80 165 ARG A CA 1
ATOM 1348 C C . ARG A 1 165 ? -10.704 -28.320 -11.635 1.00 21.80 165 ARG A C 1
ATOM 1350 O O . ARG A 1 165 ? -10.413 -28.015 -10.492 1.00 21.80 165 ARG A O 1
ATOM 1357 N N . GLN A 1 166 ? -11.693 -27.617 -12.230 1.00 22.42 166 GLN A N 1
ATOM 1358 C CA . GLN A 1 166 ? -13.077 -27.912 -12.736 1.00 22.42 166 GLN A CA 1
ATOM 1359 C C . GLN A 1 166 ? -14.270 -27.980 -11.715 1.00 22.42 166 GLN A C 1
ATOM 1361 O O . GLN A 1 166 ? -14.390 -28.950 -10.981 1.00 22.42 166 GLN A O 1
ATOM 1366 N N . TRP A 1 167 ? -15.162 -26.960 -11.809 1.00 19.45 167 TRP A N 1
ATOM 1367 C CA . TRP A 1 167 ? -16.659 -26.824 -11.751 1.00 19.45 167 TRP A CA 1
ATOM 1368 C C . TRP A 1 167 ? -17.601 -27.410 -10.658 1.00 19.45 167 TRP A C 1
ATOM 1370 O O . TRP A 1 167 ? -17.639 -28.619 -10.464 1.00 19.45 167 TRP A O 1
ATOM 1380 N N . LEU A 1 168 ? -18.517 -26.556 -10.123 1.00 20.91 168 LEU A N 1
ATOM 1381 C CA . LEU A 1 168 ? -20.017 -26.623 -10.183 1.00 20.91 168 LEU A CA 1
ATOM 1382 C C . LEU A 1 168 ? -20.707 -25.519 -9.318 1.00 20.91 168 LEU A C 1
ATOM 1384 O O . LEU A 1 168 ? -20.231 -25.211 -8.231 1.00 20.91 168 LEU A O 1
ATOM 1388 N N . GLY A 1 169 ? -21.807 -24.918 -9.817 1.00 19.08 169 GLY A N 1
ATOM 1389 C CA . GLY A 1 169 ? -22.527 -23.754 -9.237 1.00 19.08 169 GLY A CA 1
ATOM 1390 C C . GLY A 1 169 ? -23.727 -24.068 -8.320 1.00 19.08 169 GLY A C 1
ATOM 1391 O O . GLY A 1 169 ? -23.794 -25.180 -7.813 1.00 19.08 169 GLY A O 1
ATOM 1392 N N . TRP A 1 170 ? -24.627 -23.079 -8.109 1.00 18.53 170 TRP A N 1
ATOM 1393 C CA . TRP A 1 170 ? -26.111 -23.116 -7.921 1.00 18.53 170 TRP A CA 1
ATOM 1394 C C . TRP A 1 170 ? -26.664 -21.715 -7.510 1.00 18.53 170 TRP A C 1
ATOM 1396 O O . TRP A 1 170 ? -25.919 -20.884 -6.994 1.00 18.53 170 TRP A O 1
ATOM 1406 N N . SER A 1 171 ? -27.958 -21.448 -7.765 1.00 19.28 171 SER A N 1
ATOM 1407 C CA . SER A 1 171 ? -28.598 -20.113 -7.896 1.00 19.28 171 SER A CA 1
ATOM 1408 C C . SER A 1 171 ? -29.745 -19.803 -6.893 1.00 19.28 171 SER A C 1
ATOM 1410 O O . SER A 1 171 ? -30.547 -20.695 -6.641 1.00 19.28 171 SER A O 1
ATOM 1412 N N . LEU A 1 172 ? -29.882 -18.508 -6.500 1.00 22.23 172 LEU A N 1
ATOM 1413 C CA . LEU A 1 172 ? -31.088 -17.671 -6.158 1.00 22.23 172 LEU A CA 1
ATOM 1414 C C . LEU A 1 172 ? -31.996 -18.040 -4.935 1.00 22.23 172 LEU A C 1
ATOM 1416 O O . LEU A 1 172 ? -31.988 -19.205 -4.557 1.00 22.23 172 LEU A O 1
ATOM 1420 N N . PRO A 1 173 ? -32.804 -17.122 -4.297 1.00 24.22 173 PRO A N 1
ATOM 1421 C CA . PRO A 1 173 ? -33.494 -15.940 -4.868 1.00 24.22 173 PRO A CA 1
ATOM 1422 C C . PRO A 1 173 ? -33.643 -14.639 -4.014 1.00 24.22 173 PRO A C 1
ATOM 1424 O O . PRO A 1 173 ? -33.357 -14.565 -2.823 1.00 24.22 173 PRO A O 1
ATOM 1427 N N . VAL A 1 174 ? -34.160 -13.607 -4.698 1.00 23.41 174 VAL A N 1
ATOM 1428 C CA . VAL A 1 174 ? -34.510 -12.230 -4.284 1.00 23.41 174 VAL A CA 1
ATOM 1429 C C . VAL A 1 174 ? -35.890 -12.151 -3.605 1.00 23.41 174 VAL A C 1
ATOM 1431 O O . VAL A 1 174 ? -36.830 -12.791 -4.069 1.00 23.41 174 VAL A O 1
ATOM 1434 N N . PHE A 1 175 ? -36.064 -11.266 -2.611 1.00 21.36 175 PHE A N 1
ATOM 1435 C CA . PHE A 1 175 ? -37.385 -10.766 -2.186 1.00 21.36 175 PHE A CA 1
ATOM 1436 C C . PHE A 1 175 ? -37.355 -9.250 -1.898 1.00 21.36 175 PHE A C 1
ATOM 1438 O O . PHE A 1 175 ? -36.478 -8.756 -1.195 1.00 21.36 175 PHE A O 1
ATOM 1445 N N . LYS A 1 176 ? -38.325 -8.509 -2.457 1.00 22.53 176 LYS A N 1
ATOM 1446 C CA . LYS A 1 176 ? -38.564 -7.063 -2.259 1.00 22.53 176 LYS A CA 1
ATOM 1447 C C . LYS A 1 176 ? -39.816 -6.827 -1.400 1.00 22.53 176 LYS A C 1
ATOM 1449 O O . LYS A 1 176 ? -40.775 -7.583 -1.538 1.00 22.53 176 LYS A O 1
ATOM 1454 N N . ARG A 1 177 ? -39.840 -5.647 -0.745 1.00 24.67 177 ARG A N 1
ATOM 1455 C CA . ARG A 1 177 ? -40.971 -4.713 -0.444 1.00 24.67 177 ARG A CA 1
ATOM 1456 C C . ARG A 1 177 ? -41.179 -4.408 1.068 1.00 24.67 177 ARG A C 1
ATOM 1458 O O . ARG A 1 177 ? -40.608 -5.106 1.891 1.00 24.67 177 ARG A O 1
ATOM 1465 N N . PRO A 1 178 ? -41.932 -3.347 1.446 1.00 42.19 178 PRO A N 1
ATOM 1466 C CA . PRO A 1 178 ? -41.450 -1.963 1.594 1.00 42.19 178 PRO A CA 1
ATOM 1467 C C . PRO A 1 178 ? -41.817 -1.387 2.989 1.00 42.19 178 PRO A C 1
ATOM 1469 O O . PRO A 1 178 ? -42.557 -2.020 3.720 1.00 42.19 178 PRO A O 1
ATOM 1472 N N . PHE A 1 179 ? -41.353 -0.191 3.365 1.00 25.17 179 PHE A N 1
ATOM 1473 C CA . PHE A 1 179 ? -42.164 0.872 3.999 1.00 25.17 179 PHE A CA 1
ATOM 1474 C C . PHE A 1 179 ? -41.283 2.091 4.315 1.00 25.17 179 PHE A C 1
ATOM 1476 O O . PHE A 1 179 ? -40.148 1.972 4.762 1.00 25.17 179 PHE A O 1
ATOM 1483 N N . SER A 1 180 ? -41.839 3.263 4.021 1.00 28.42 180 SER A N 1
ATOM 1484 C CA . SER A 1 180 ? -41.305 4.607 4.253 1.00 28.42 180 SER A CA 1
ATOM 1485 C C . SER A 1 180 ? -41.810 5.136 5.595 1.00 28.42 180 SER A C 1
ATOM 1487 O O . SER A 1 180 ? -42.972 4.881 5.887 1.00 28.42 180 SER A O 1
ATOM 1489 N N . VAL A 1 181 ? -40.992 5.892 6.343 1.00 29.78 181 VAL A N 1
ATOM 1490 C CA . VAL A 1 181 ? -41.286 7.273 6.797 1.00 29.78 181 VAL A CA 1
ATOM 1491 C C . VAL A 1 181 ? -39.956 7.981 7.101 1.00 29.78 181 VAL A C 1
ATOM 1493 O O . VAL A 1 181 ? -39.032 7.400 7.663 1.00 29.78 181 VAL A O 1
ATOM 1496 N N . ALA A 1 182 ? -39.870 9.238 6.670 1.00 34.38 182 ALA A N 1
ATOM 1497 C CA . ALA A 1 182 ? -38.687 10.080 6.621 1.00 34.38 182 ALA A CA 1
ATOM 1498 C C . ALA A 1 182 ? -38.302 10.740 7.959 1.00 34.38 182 ALA A C 1
ATOM 1500 O O . ALA A 1 182 ? -39.130 11.338 8.640 1.00 34.38 182 ALA A O 1
ATOM 1501 N N . ALA A 1 183 ? -36.996 10.757 8.214 1.00 30.36 183 ALA A N 1
ATOM 1502 C CA . ALA A 1 183 ? -36.266 11.882 8.789 1.00 30.36 183 ALA A CA 1
ATOM 1503 C C . ALA A 1 183 ? -34.987 12.053 7.947 1.00 30.36 183 ALA A C 1
ATOM 1505 O O . ALA A 1 183 ? -34.529 11.096 7.327 1.00 30.36 183 ALA A O 1
ATOM 1506 N N . ASN A 1 184 ? -34.448 13.265 7.862 1.00 34.78 184 ASN A N 1
ATOM 1507 C CA . ASN A 1 184 ? -33.340 13.674 6.989 1.00 34.78 184 ASN A CA 1
ATOM 1508 C C . ASN A 1 184 ? -32.014 12.899 7.275 1.00 34.78 184 ASN A C 1
ATOM 1510 O O . ASN A 1 184 ? -31.096 13.426 7.890 1.00 34.78 184 ASN A O 1
ATOM 1514 N N . MET A 1 185 ? -31.918 11.631 6.846 1.00 35.88 185 MET A N 1
ATOM 1515 C CA . MET A 1 185 ? -30.778 10.696 6.978 1.00 35.88 185 MET A CA 1
ATOM 1516 C C . MET A 1 185 ? -30.071 10.465 5.624 1.00 35.88 185 MET A C 1
ATOM 1518 O O . MET A 1 185 ? -29.806 9.328 5.234 1.00 35.88 185 MET A O 1
ATOM 1522 N N . SER A 1 186 ? -29.817 11.511 4.837 1.00 43.28 186 SER A N 1
ATOM 1523 C CA . SER A 1 186 ? -29.555 11.390 3.388 1.00 43.28 186 SER A CA 1
ATOM 1524 C C . SER A 1 186 ? -28.191 10.808 2.957 1.00 43.28 186 SER A C 1
ATOM 1526 O O . SER A 1 186 ? -27.782 10.982 1.812 1.00 43.28 186 SER A O 1
ATOM 1528 N N . SER A 1 187 ? -27.514 10.031 3.805 1.00 68.88 187 SER A N 1
ATOM 1529 C CA . SER A 1 187 ? -26.388 9.176 3.402 1.00 68.88 187 SER A CA 1
ATOM 1530 C C . SER A 1 187 ? -26.144 8.089 4.450 1.00 68.88 187 SER A C 1
ATOM 1532 O O . SER A 1 187 ? -25.888 8.402 5.616 1.00 68.88 187 SER A O 1
ATOM 1534 N N . LYS A 1 188 ? -26.202 6.815 4.048 1.00 87.44 188 LYS A N 1
ATOM 1535 C CA . LYS A 1 188 ? -25.941 5.688 4.952 1.00 87.44 188 LYS A CA 1
ATOM 1536 C C . LYS A 1 188 ? -24.495 5.763 5.486 1.00 87.44 188 LYS A C 1
ATOM 1538 O O . LYS A 1 188 ? -23.588 5.989 4.677 1.00 87.44 188 LYS A O 1
ATOM 1543 N N . PRO A 1 189 ? -24.262 5.618 6.804 1.00 93.38 189 PRO A N 1
ATOM 1544 C CA . PRO A 1 189 ? -22.948 5.791 7.403 1.00 93.38 189 PRO A CA 1
ATOM 1545 C C . PRO A 1 189 ? -22.067 4.566 7.172 1.00 93.38 189 PRO A C 1
ATOM 1547 O O . PRO A 1 189 ? -22.535 3.427 7.192 1.00 93.38 189 PRO A O 1
ATOM 1550 N N . LEU A 1 190 ? -20.774 4.809 7.018 1.00 96.44 190 LEU A N 1
ATOM 1551 C CA . LEU A 1 190 ? -19.735 3.794 6.928 1.00 96.44 190 LEU A CA 1
ATOM 1552 C C . LEU A 1 190 ? -18.588 4.185 7.858 1.00 96.44 190 LEU A C 1
ATOM 1554 O O . LEU A 1 190 ? -18.104 5.313 7.791 1.00 96.44 190 LEU A O 1
ATOM 1558 N N . ILE A 1 191 ? -18.128 3.262 8.700 1.00 98.19 191 ILE A N 1
ATOM 1559 C CA . ILE A 1 191 ? -16.900 3.455 9.478 1.00 98.19 191 ILE A CA 1
ATOM 1560 C C . ILE A 1 191 ? -15.793 2.632 8.822 1.00 98.19 191 ILE A C 1
ATOM 1562 O O . ILE A 1 191 ? -15.981 1.462 8.504 1.00 98.19 191 ILE A O 1
ATOM 1566 N N . VAL A 1 192 ? -14.631 3.238 8.612 1.00 98.31 192 VAL A N 1
ATOM 1567 C CA . VAL A 1 192 ? -13.452 2.602 8.020 1.00 98.31 192 VAL A CA 1
ATOM 1568 C C . VAL A 1 192 ? -12.303 2.669 9.014 1.00 98.31 192 VAL A C 1
ATOM 1570 O O . VAL A 1 192 ? -11.966 3.744 9.495 1.00 98.31 192 VAL A O 1
ATOM 1573 N N . ILE A 1 193 ? -11.654 1.538 9.278 1.00 98.25 193 ILE A N 1
ATOM 1574 C CA . ILE A 1 193 ? -10.455 1.438 10.112 1.00 98.25 193 ILE A CA 1
ATOM 1575 C C . ILE A 1 193 ? -9.306 0.926 9.246 1.00 98.25 193 ILE A C 1
ATOM 1577 O O . ILE A 1 193 ? -9.204 -0.261 8.920 1.00 98.25 193 ILE A O 1
ATOM 1581 N N . CYS A 1 194 ? -8.413 1.840 8.883 1.00 95.88 194 CYS A N 1
ATOM 1582 C CA . CYS A 1 194 ? -7.209 1.560 8.114 1.00 95.88 194 CYS A CA 1
ATOM 1583 C C . CYS A 1 194 ? -5.947 1.756 8.965 1.00 95.88 194 CYS A C 1
ATOM 1585 O O . CYS A 1 194 ? -5.972 2.327 10.054 1.00 95.88 194 CYS A O 1
ATOM 1587 N N . GLY A 1 195 ? -4.815 1.250 8.486 1.00 92.94 195 GLY A N 1
ATOM 1588 C CA . GLY A 1 195 ? -3.539 1.345 9.190 1.00 92.94 195 GLY A CA 1
ATOM 1589 C C . GLY A 1 195 ? -2.613 0.195 8.834 1.00 92.94 195 GLY A C 1
ATOM 1590 O O . GLY A 1 195 ? -2.947 -0.665 8.014 1.00 92.94 195 GLY A O 1
ATOM 1591 N N . THR A 1 196 ? -1.438 0.163 9.452 1.00 91.31 196 THR A N 1
ATOM 1592 C CA . THR A 1 196 ? -0.468 -0.902 9.188 1.00 91.31 196 THR A CA 1
ATOM 1593 C C . THR A 1 196 ? -0.903 -2.231 9.798 1.00 91.31 196 THR A C 1
ATOM 1595 O O . THR A 1 196 ? -1.836 -2.310 10.599 1.00 91.31 196 THR A O 1
ATOM 1598 N N . THR A 1 197 ? -0.248 -3.327 9.433 1.00 89.00 197 THR A N 1
ATOM 1599 C CA . THR A 1 197 ? -0.309 -4.543 10.257 1.00 89.00 197 THR A CA 1
ATOM 1600 C C . THR A 1 197 ? 0.285 -4.282 11.658 1.00 89.00 197 THR A C 1
ATOM 1602 O O . THR A 1 197 ? 1.073 -3.350 11.820 1.00 89.00 197 THR A O 1
ATOM 1605 N N . GLY A 1 198 ? -0.154 -5.027 12.680 1.00 86.50 198 GLY A N 1
ATOM 1606 C CA . GLY A 1 198 ? 0.369 -4.931 14.058 1.00 86.50 198 GLY A CA 1
ATOM 1607 C C . GLY A 1 198 ? -0.105 -3.761 14.941 1.00 86.50 198 GLY A C 1
ATOM 1608 O O . GLY A 1 198 ? 0.351 -3.655 16.071 1.00 86.50 198 GLY A O 1
ATOM 1609 N N . VAL A 1 199 ? -1.017 -2.892 14.483 1.00 93.38 199 VAL A N 1
ATOM 1610 C CA . VAL A 1 199 ? -1.492 -1.712 15.262 1.00 93.38 199 VAL A CA 1
ATOM 1611 C C . VAL A 1 199 ? -2.851 -1.896 15.950 1.00 93.38 199 VAL A C 1
ATOM 1613 O O . VAL A 1 199 ? -3.420 -0.930 16.435 1.00 93.38 199 VAL A O 1
ATOM 1616 N N . GLY A 1 200 ? -3.415 -3.107 15.957 1.00 92.56 200 GLY A N 1
ATOM 1617 C CA . GLY A 1 200 ? -4.678 -3.380 16.663 1.00 92.56 200 GLY A CA 1
ATOM 1618 C C . GLY A 1 200 ? -5.969 -2.997 15.920 1.00 92.56 200 GLY A C 1
ATOM 1619 O O . GLY A 1 200 ? -7.000 -2.812 16.556 1.00 92.56 200 GLY A O 1
ATOM 1620 N N . LYS A 1 201 ? -5.957 -2.913 14.580 1.00 95.62 201 LYS A N 1
ATOM 1621 C CA . LYS A 1 201 ? -7.152 -2.567 13.769 1.00 95.62 201 LYS A CA 1
ATOM 1622 C C . LYS A 1 201 ? -8.389 -3.405 14.102 1.00 95.62 201 LYS A C 1
ATOM 1624 O O . LYS A 1 201 ? -9.462 -2.850 14.302 1.00 95.62 201 LYS A O 1
ATOM 1629 N N . SER A 1 202 ? -8.228 -4.724 14.180 1.00 94.25 202 SER A N 1
ATOM 1630 C CA . SER A 1 202 ? -9.340 -5.630 14.477 1.00 94.25 202 SER A CA 1
ATOM 1631 C C . SER A 1 202 ? -9.850 -5.464 15.906 1.00 94.25 202 SER A C 1
ATOM 1633 O O . SER A 1 202 ? -11.057 -5.464 16.112 1.00 94.25 202 SER A O 1
ATOM 1635 N N . LYS A 1 203 ? -8.945 -5.226 16.868 1.00 94.94 203 LYS A N 1
ATOM 1636 C CA . LYS A 1 203 ? -9.300 -4.942 18.263 1.00 94.94 203 LYS A CA 1
ATOM 1637 C C . LYS A 1 203 ? -10.204 -3.713 18.360 1.00 94.94 203 LYS A C 1
ATOM 1639 O O . LYS A 1 203 ? -11.288 -3.820 18.917 1.00 94.94 203 LYS A O 1
ATOM 1644 N N . LEU A 1 204 ? -9.814 -2.593 17.743 1.00 96.94 204 LEU A N 1
ATOM 1645 C CA . LEU A 1 204 ? -10.664 -1.400 17.733 1.00 96.94 204 LEU A CA 1
ATOM 1646 C C . LEU A 1 204 ? -12.000 -1.657 17.021 1.00 96.94 204 LEU A C 1
ATOM 1648 O O . LEU A 1 204 ? -13.037 -1.223 17.505 1.00 96.94 204 LEU A O 1
ATOM 1652 N N . GLY A 1 205 ? -11.995 -2.370 15.890 1.00 96.94 205 GLY A N 1
ATOM 1653 C CA . GLY A 1 205 ? -13.229 -2.710 15.175 1.00 96.94 205 GLY A CA 1
ATOM 1654 C C . GLY A 1 205 ? -14.232 -3.464 16.049 1.00 96.94 205 GLY A C 1
ATOM 1655 O O . GLY A 1 205 ? -15.414 -3.127 16.051 1.00 96.94 205 GLY A O 1
ATOM 1656 N N . ILE A 1 206 ? -13.754 -4.441 16.824 1.00 96.62 206 ILE A N 1
ATOM 1657 C CA . ILE A 1 206 ? -14.572 -5.219 17.764 1.00 96.62 206 ILE A CA 1
ATOM 1658 C C . ILE A 1 206 ? -15.045 -4.337 18.920 1.00 96.62 206 ILE A C 1
ATOM 1660 O O . ILE A 1 206 ? -16.233 -4.335 19.226 1.00 96.62 206 ILE A O 1
ATOM 1664 N N . GLU A 1 207 ? -14.153 -3.550 19.524 1.00 95.56 207 GLU A N 1
ATOM 1665 C CA . GLU A 1 207 ? -14.501 -2.642 20.623 1.00 95.56 207 GLU A CA 1
ATOM 1666 C C . GLU A 1 207 ? -15.601 -1.642 20.214 1.00 95.56 207 GLU A C 1
ATOM 1668 O O . GLU A 1 207 ? -16.592 -1.487 20.930 1.00 95.56 207 GLU A O 1
ATOM 1673 N N . LEU A 1 208 ? -15.494 -1.035 19.026 1.00 95.56 208 LEU A N 1
ATOM 1674 C CA . LEU A 1 208 ? -16.525 -0.142 18.486 1.00 95.56 208 LEU A CA 1
ATOM 1675 C C . LEU A 1 208 ? -17.836 -0.883 18.197 1.00 95.56 208 LEU A C 1
ATOM 1677 O O . LEU A 1 208 ? -18.914 -0.365 18.488 1.00 95.56 208 LEU A O 1
ATOM 1681 N N . ALA A 1 209 ? -17.771 -2.102 17.655 1.00 95.44 209 ALA A N 1
ATOM 1682 C CA . ALA A 1 209 ? -18.971 -2.883 17.375 1.00 95.44 209 ALA A CA 1
ATOM 1683 C C . ALA A 1 209 ? -19.728 -3.282 18.652 1.00 95.44 209 ALA A C 1
ATOM 1685 O O . ALA A 1 209 ? -20.961 -3.216 18.695 1.00 95.44 209 ALA A O 1
ATOM 1686 N N . LEU A 1 210 ? -18.999 -3.639 19.711 1.00 94.00 210 LEU A N 1
ATOM 1687 C CA . LEU A 1 210 ? -19.567 -3.925 21.027 1.00 94.00 210 LEU A CA 1
ATOM 1688 C C . LEU A 1 210 ? -20.184 -2.670 21.653 1.00 94.00 210 LEU A C 1
ATOM 1690 O O . LEU A 1 210 ? -21.303 -2.730 22.162 1.00 94.00 210 LEU A O 1
ATOM 1694 N N . ALA A 1 211 ? -19.510 -1.520 21.556 1.00 91.06 211 ALA A N 1
ATOM 1695 C CA . ALA A 1 211 ? -20.028 -0.248 22.058 1.00 91.06 211 ALA A CA 1
ATOM 1696 C C . ALA A 1 211 ? -21.330 0.189 21.358 1.00 91.06 211 ALA A C 1
ATOM 1698 O O . ALA A 1 211 ? -22.195 0.803 21.988 1.00 91.06 211 ALA A O 1
ATOM 1699 N N . LEU A 1 212 ? -21.491 -0.155 20.075 1.00 88.50 212 LEU A N 1
ATOM 1700 C CA . LEU A 1 212 ? -22.712 0.094 19.297 1.00 88.50 212 LEU A CA 1
ATOM 1701 C C . LEU A 1 212 ? -23.830 -0.922 19.565 1.00 88.50 212 LEU A C 1
ATOM 1703 O O . LEU A 1 212 ? -24.994 -0.608 19.336 1.00 88.50 212 LEU A O 1
ATOM 1707 N N . SER A 1 213 ? -23.488 -2.116 20.049 1.00 85.38 213 SER A N 1
ATOM 1708 C CA . SER A 1 213 ? -24.456 -3.165 20.407 1.00 85.38 213 SER A CA 1
ATOM 1709 C C . SER A 1 213 ? -25.000 -3.008 21.836 1.00 85.38 213 SER A C 1
ATOM 1711 O O . SER A 1 213 ? -25.995 -3.634 22.198 1.00 85.38 213 SER A O 1
ATOM 1713 N N . GLY A 1 214 ? -24.364 -2.174 22.666 1.00 73.69 214 GLY A N 1
ATOM 1714 C CA . GLY A 1 214 ? -24.864 -1.821 23.995 1.00 73.69 214 GLY A CA 1
ATOM 1715 C C . GLY A 1 214 ? -26.186 -1.051 23.913 1.00 73.69 214 GLY A C 1
ATOM 1716 O O . GLY A 1 214 ? -26.321 -0.156 23.086 1.00 73.69 214 GLY A O 1
ATOM 1717 N N . ASN A 1 215 ? -27.152 -1.402 24.772 1.00 54.50 215 ASN A N 1
ATOM 1718 C CA . ASN A 1 215 ? -28.541 -0.910 24.812 1.00 54.50 215 ASN A CA 1
ATOM 1719 C C . ASN A 1 215 ? -28.667 0.633 24.736 1.00 54.50 215 ASN A C 1
ATOM 1721 O O . ASN A 1 215 ? -28.812 1.317 25.750 1.00 54.50 215 ASN A O 1
ATOM 1725 N N . ARG A 1 216 ? -28.651 1.194 23.524 1.00 63.38 216 ARG A N 1
ATOM 1726 C CA . ARG A 1 216 ? -28.970 2.600 23.261 1.00 63.38 216 ARG A CA 1
ATOM 1727 C C . ARG A 1 216 ? -30.456 2.704 22.960 1.00 63.38 216 ARG A C 1
ATOM 1729 O O . ARG A 1 216 ? -30.885 2.535 21.820 1.00 63.38 216 ARG A O 1
ATOM 1736 N N . GLN A 1 217 ? -31.253 2.976 23.991 1.00 55.66 217 GLN A N 1
ATOM 1737 C CA . GLN A 1 217 ? -32.633 3.399 23.765 1.00 55.66 217 GLN A CA 1
ATOM 1738 C C . GLN A 1 217 ? -32.597 4.664 22.885 1.00 55.66 217 GLN A C 1
ATOM 1740 O O . GLN A 1 217 ? -31.942 5.637 23.247 1.00 55.66 217 GLN A O 1
ATOM 1745 N N . ASN A 1 218 ? -33.272 4.622 21.730 1.00 63.53 218 ASN A N 1
ATOM 1746 C CA . ASN A 1 218 ? -33.440 5.711 20.749 1.00 63.53 218 ASN A CA 1
ATOM 1747 C C . ASN A 1 218 ? -32.326 5.963 19.708 1.00 63.53 218 ASN A C 1
ATOM 1749 O O . ASN A 1 218 ? -32.383 6.988 19.030 1.00 63.53 218 ASN A O 1
ATOM 1753 N N . HIS A 1 219 ? -31.361 5.061 19.498 1.00 73.88 219 HIS A N 1
ATOM 1754 C CA . HIS A 1 219 ? -30.422 5.192 18.368 1.00 73.88 219 HIS A CA 1
ATOM 1755 C C . HIS A 1 219 ? -30.936 4.442 17.116 1.00 73.88 219 HIS A C 1
ATOM 1757 O O . HIS A 1 219 ? -31.454 3.333 17.259 1.00 73.88 219 HIS A O 1
ATOM 1763 N N . PRO A 1 220 ? -30.797 4.989 15.886 1.00 80.19 220 PRO A N 1
ATOM 1764 C CA . PRO A 1 220 ? -31.299 4.342 14.665 1.00 80.19 220 PRO A CA 1
ATOM 1765 C C . PRO A 1 220 ? -30.586 3.027 14.329 1.00 80.19 220 PRO A C 1
ATOM 1767 O O . PRO A 1 220 ? -31.128 2.218 13.581 1.00 80.19 220 PRO A O 1
ATOM 1770 N N . TYR A 1 221 ? -29.389 2.810 14.881 1.00 87.06 221 TYR A N 1
ATOM 1771 C CA . TYR A 1 221 ? -28.630 1.573 14.717 1.00 87.06 221 TYR A CA 1
ATOM 1772 C C . TYR A 1 221 ? -28.601 0.758 16.010 1.00 87.06 221 TYR A C 1
ATOM 1774 O O . TYR A 1 221 ? -28.326 1.322 17.069 1.00 87.06 221 TYR A O 1
ATOM 1782 N N . ASN A 1 222 ? -28.833 -0.553 15.899 1.00 89.12 222 ASN A N 1
ATOM 1783 C CA . ASN A 1 222 ? -28.931 -1.507 17.015 1.00 89.12 222 ASN A CA 1
ATOM 1784 C C . ASN A 1 222 ? -27.677 -2.386 17.209 1.00 89.12 222 ASN A C 1
ATOM 1786 O O . ASN A 1 222 ? -27.681 -3.304 18.026 1.00 89.12 222 ASN A O 1
ATOM 1790 N N . GLY A 1 223 ? -26.625 -2.139 16.430 1.00 92.31 223 GLY A N 1
ATOM 1791 C CA . GLY A 1 223 ? -25.384 -2.901 16.468 1.00 92.31 223 GLY A CA 1
ATOM 1792 C C . GLY A 1 223 ? -24.489 -2.577 15.280 1.00 92.31 223 GLY A C 1
ATOM 1793 O O . GLY A 1 223 ? -24.731 -1.621 14.535 1.00 92.31 223 GLY A O 1
ATOM 1794 N N . ALA A 1 224 ? -23.455 -3.389 15.088 1.00 95.31 224 ALA A N 1
ATOM 1795 C CA . ALA A 1 224 ? -22.509 -3.234 13.993 1.00 95.31 224 ALA A CA 1
ATOM 1796 C C . ALA A 1 224 ? -21.957 -4.582 13.523 1.00 95.31 224 ALA A C 1
ATOM 1798 O O . ALA A 1 224 ? -21.922 -5.551 14.281 1.00 95.31 224 ALA A O 1
ATOM 1799 N N . ARG A 1 225 ? -21.494 -4.622 12.271 1.00 97.06 225 ARG A N 1
ATOM 1800 C CA . ARG A 1 225 ? -20.827 -5.788 11.672 1.00 97.06 225 ARG A CA 1
ATOM 1801 C C . ARG A 1 225 ? -19.505 -5.357 11.063 1.00 97.06 225 ARG A C 1
ATOM 1803 O O . ARG A 1 225 ? -19.407 -4.270 10.488 1.00 97.06 225 ARG A O 1
ATOM 1810 N N . ILE A 1 226 ? -18.497 -6.212 11.177 1.00 98.19 226 ILE A N 1
ATOM 1811 C CA . ILE A 1 226 ? -17.170 -5.951 10.625 1.00 98.19 226 ILE A CA 1
ATOM 1812 C C . ILE A 1 226 ? -17.098 -6.515 9.210 1.00 98.19 226 ILE A C 1
ATOM 1814 O O . ILE A 1 226 ? -17.483 -7.654 8.970 1.00 98.19 226 ILE A O 1
ATOM 1818 N N . ILE A 1 227 ? -16.570 -5.735 8.272 1.00 98.38 227 ILE A N 1
ATOM 1819 C CA . ILE A 1 227 ? -16.305 -6.154 6.893 1.00 98.38 227 ILE A CA 1
ATOM 1820 C C . ILE A 1 227 ? -14.790 -6.176 6.695 1.00 98.38 227 ILE A C 1
ATOM 1822 O O . ILE A 1 227 ? -14.123 -5.143 6.788 1.00 98.38 227 ILE A O 1
ATOM 1826 N N . ASN A 1 228 ? -14.231 -7.358 6.441 1.00 97.56 228 ASN A N 1
ATOM 1827 C CA . ASN A 1 228 ? -12.795 -7.536 6.262 1.00 97.56 228 ASN A CA 1
ATOM 1828 C C . ASN A 1 228 ? -12.305 -6.934 4.933 1.00 97.56 228 ASN A C 1
ATOM 1830 O O . ASN A 1 228 ? -12.776 -7.306 3.860 1.00 97.56 228 ASN A O 1
ATOM 1834 N N . ALA A 1 229 ? -11.294 -6.066 5.013 1.00 96.25 229 ALA A N 1
ATOM 1835 C CA . ALA A 1 229 ? -10.586 -5.459 3.886 1.00 96.25 229 ALA A CA 1
ATOM 1836 C C . ALA A 1 229 ? -9.084 -5.819 3.857 1.00 96.25 229 ALA A C 1
ATOM 1838 O O . ALA A 1 229 ? -8.238 -5.000 3.481 1.00 96.25 229 ALA A O 1
ATOM 1839 N N . ASP A 1 230 ? -8.714 -7.025 4.291 1.00 94.62 230 ASP A N 1
ATOM 1840 C CA . ASP A 1 230 ? -7.379 -7.602 4.115 1.00 94.62 230 ASP A CA 1
ATOM 1841 C C . ASP A 1 230 ? -7.396 -8.691 3.032 1.00 94.62 230 ASP A C 1
ATOM 1843 O O . ASP A 1 230 ? -8.172 -9.645 3.109 1.00 94.62 230 ASP A O 1
ATOM 1847 N N . SER A 1 231 ? -6.534 -8.546 2.018 1.00 90.00 231 SER A N 1
ATOM 1848 C CA . SER A 1 231 ? -6.549 -9.391 0.822 1.00 90.00 231 SER A CA 1
ATOM 1849 C C . SER A 1 231 ? -6.077 -10.819 1.049 1.00 90.00 231 SER A C 1
ATOM 1851 O O . SER A 1 231 ? -6.266 -11.653 0.171 1.00 90.00 231 SER A O 1
ATOM 1853 N N . MET A 1 232 ? -5.456 -11.103 2.194 1.00 92.38 232 MET A N 1
ATOM 1854 C CA . MET A 1 232 ? -5.041 -12.455 2.553 1.00 92.38 232 MET A CA 1
ATOM 1855 C C . MET A 1 232 ? -6.029 -13.125 3.514 1.00 92.38 232 MET A C 1
ATOM 1857 O O . MET A 1 232 ? -6.205 -14.337 3.454 1.00 92.38 232 MET A O 1
ATOM 1861 N N . GLN A 1 233 ? -6.743 -12.358 4.345 1.00 94.19 233 GLN A N 1
ATOM 1862 C CA . GLN A 1 233 ? -7.719 -12.906 5.304 1.00 94.19 233 GLN A CA 1
ATOM 1863 C C . GLN A 1 233 ? -9.020 -13.410 4.654 1.00 94.19 233 GLN A C 1
ATOM 1865 O O . GLN A 1 233 ? -9.838 -14.056 5.308 1.00 94.19 233 GLN A O 1
ATOM 1870 N N . VAL A 1 234 ? -9.216 -13.146 3.362 1.00 94.75 234 VAL A N 1
ATOM 1871 C CA . VAL A 1 234 ? -10.348 -13.678 2.588 1.00 94.75 234 VAL A CA 1
ATOM 1872 C C . VAL A 1 234 ? -10.290 -15.199 2.423 1.00 94.75 234 VAL A C 1
ATOM 1874 O O . VAL A 1 234 ? -11.329 -15.813 2.195 1.00 94.75 234 VAL A O 1
ATOM 1877 N N . TYR A 1 235 ? -9.101 -15.804 2.531 1.00 94.69 235 TYR A N 1
ATOM 1878 C CA . TYR A 1 235 ? -8.900 -17.217 2.224 1.00 94.69 235 TYR A CA 1
ATOM 1879 C C . TYR A 1 235 ? -9.060 -18.124 3.442 1.00 94.69 235 TYR A C 1
ATOM 1881 O O . TYR A 1 235 ? -8.358 -17.938 4.434 1.00 94.69 235 TYR A O 1
ATOM 1889 N N . THR A 1 236 ? -9.900 -19.150 3.340 1.00 92.56 236 THR A N 1
ATOM 1890 C CA . THR A 1 236 ? -10.153 -20.137 4.398 1.00 92.56 236 THR A CA 1
ATOM 1891 C C . THR A 1 236 ? -8.887 -20.915 4.783 1.00 92.56 236 THR A C 1
ATOM 1893 O O . THR A 1 236 ? -8.103 -21.307 3.918 1.00 92.56 236 THR A O 1
ATOM 1896 N N . GLY A 1 237 ? -8.696 -21.169 6.083 1.00 88.44 237 GLY A N 1
ATOM 1897 C CA . GLY A 1 237 ? -7.678 -22.092 6.612 1.00 88.44 237 GLY A CA 1
ATOM 1898 C C . GLY A 1 237 ? -6.258 -21.527 6.747 1.00 88.44 237 GLY A C 1
ATOM 1899 O O . GLY A 1 237 ? -5.384 -22.203 7.277 1.00 88.44 237 GLY A O 1
ATOM 1900 N N . MET A 1 238 ? -6.009 -20.290 6.309 1.00 85.81 238 MET A N 1
ATOM 1901 C CA . MET A 1 238 ? -4.710 -19.608 6.451 1.00 85.81 238 MET A CA 1
ATOM 1902 C C . MET A 1 238 ? -4.663 -18.670 7.670 1.00 85.81 238 MET A C 1
ATOM 1904 O O . MET A 1 238 ? -4.159 -17.552 7.588 1.00 85.81 238 MET A O 1
ATOM 1908 N N . ASP A 1 239 ? -5.239 -19.078 8.797 1.00 89.56 239 ASP A N 1
ATOM 1909 C CA . ASP A 1 239 ? -5.625 -18.166 9.887 1.00 89.56 239 ASP A CA 1
ATOM 1910 C C . ASP A 1 239 ? -4.425 -17.521 10.585 1.00 89.56 239 ASP A C 1
ATOM 1912 O O . ASP A 1 239 ? -4.375 -16.296 10.717 1.00 89.56 239 ASP A O 1
ATOM 1916 N N . VAL A 1 240 ? -3.429 -18.332 10.940 1.00 87.38 240 VAL A N 1
ATOM 1917 C CA . VAL A 1 240 ? -2.241 -17.902 11.688 1.00 87.38 240 VAL A CA 1
ATOM 1918 C C . VAL A 1 240 ? -1.345 -16.997 10.822 1.00 87.38 240 VAL A C 1
ATOM 1920 O O . VAL A 1 240 ? -1.107 -15.843 11.180 1.00 87.38 240 VAL A O 1
ATOM 1923 N N . ILE A 1 241 ? -0.958 -17.420 9.605 1.00 86.88 241 ILE A N 1
ATOM 1924 C CA . ILE A 1 241 ? -0.096 -16.606 8.714 1.00 86.88 241 ILE A CA 1
ATOM 1925 C C . ILE A 1 241 ? -0.754 -15.308 8.229 1.00 86.88 241 ILE A C 1
ATOM 1927 O O . ILE A 1 241 ? -0.065 -14.332 7.923 1.00 86.88 241 ILE A O 1
ATOM 1931 N N . THR A 1 242 ? -2.085 -15.275 8.146 1.00 88.81 242 THR A N 1
ATOM 1932 C CA . THR A 1 242 ? -2.829 -14.062 7.769 1.00 88.81 242 THR A CA 1
ATOM 1933 C C . THR A 1 242 ? -3.299 -13.262 8.982 1.00 88.81 242 THR A C 1
ATOM 1935 O O . THR A 1 242 ? -3.896 -12.193 8.822 1.00 88.81 242 THR A O 1
ATOM 1938 N N . ASN A 1 243 ? -2.960 -13.717 10.194 1.00 89.50 243 ASN A N 1
ATOM 1939 C CA . ASN A 1 243 ? -3.265 -13.071 11.464 1.00 89.50 243 ASN A CA 1
ATOM 1940 C C . ASN A 1 243 ? -4.756 -12.727 11.586 1.00 89.50 243 ASN A C 1
ATOM 1942 O O . ASN A 1 243 ? -5.130 -11.575 11.852 1.00 89.50 243 ASN A O 1
ATOM 1946 N N . LYS A 1 244 ? -5.617 -13.709 11.315 1.00 91.88 244 LYS A N 1
ATOM 1947 C CA . LYS A 1 244 ? -7.053 -13.573 11.565 1.00 91.88 244 LYS A CA 1
ATOM 1948 C C . LYS A 1 244 ? -7.306 -13.551 13.060 1.00 91.88 244 LYS A C 1
ATOM 1950 O O . LYS A 1 244 ? -6.624 -14.220 13.825 1.00 91.88 244 LYS A O 1
ATOM 1955 N N . VAL A 1 245 ? -8.315 -12.788 13.466 1.00 90.69 245 VAL A N 1
ATOM 1956 C CA . VAL A 1 245 ? -8.749 -12.793 14.863 1.00 90.69 245 VAL A CA 1
ATOM 1957 C C . VAL A 1 245 ? -9.421 -14.139 15.161 1.00 90.69 245 VAL A C 1
ATOM 1959 O O . VAL A 1 245 ? -10.367 -14.497 14.437 1.00 90.69 245 VAL A O 1
ATOM 1962 N N . PRO A 1 246 ? -8.979 -14.877 16.197 1.00 89.69 246 PRO A N 1
ATOM 1963 C CA . PRO A 1 246 ? -9.621 -16.117 16.625 1.00 89.69 246 PRO A CA 1
ATOM 1964 C C . PRO A 1 246 ? -11.098 -15.901 16.965 1.00 89.69 246 PRO A C 1
ATOM 1966 O O . PRO A 1 246 ? -11.468 -14.856 17.492 1.00 89.69 246 PRO A O 1
ATOM 1969 N N . LEU A 1 247 ? -11.961 -16.892 16.712 1.00 89.25 247 LEU A N 1
ATOM 1970 C CA . LEU A 1 247 ? -13.411 -16.770 16.949 1.00 89.25 247 LEU A CA 1
ATOM 1971 C C . LEU A 1 247 ? -13.757 -16.357 18.391 1.00 89.25 247 LEU A C 1
ATOM 1973 O O . LEU A 1 247 ? -14.664 -15.551 18.588 1.00 89.25 247 LEU A O 1
ATOM 1977 N N . ALA A 1 248 ? -13.011 -16.858 19.380 1.00 89.44 248 ALA A N 1
ATOM 1978 C CA . ALA A 1 248 ? -13.197 -16.515 20.791 1.00 89.44 248 ALA A CA 1
ATOM 1979 C C . ALA A 1 248 ? -12.945 -15.022 21.082 1.00 89.44 248 ALA A C 1
ATOM 1981 O O . ALA A 1 248 ? -13.647 -14.421 21.891 1.00 89.44 248 ALA A O 1
ATOM 1982 N N . GLU A 1 249 ? -11.996 -14.404 20.376 1.00 90.00 249 GLU A N 1
ATOM 1983 C CA . GLU A 1 249 ? -11.646 -12.987 20.527 1.00 90.00 249 GLU A CA 1
ATOM 1984 C C . GLU A 1 249 ? -12.573 -12.051 19.743 1.00 90.00 249 GLU A C 1
ATOM 1986 O O . GLU A 1 249 ? -12.551 -10.843 19.956 1.00 90.00 249 GLU A O 1
ATOM 1991 N N . ARG A 1 250 ? -13.428 -12.585 18.857 1.00 91.75 250 ARG A N 1
ATOM 1992 C CA . ARG A 1 250 ? -14.419 -11.780 18.121 1.00 91.75 250 ARG A CA 1
ATOM 1993 C C . ARG A 1 250 ? -15.587 -11.330 19.001 1.00 91.75 250 ARG A C 1
ATOM 1995 O O . ARG A 1 250 ? -16.370 -10.496 18.562 1.00 91.75 250 ARG A O 1
ATOM 2002 N N . CYS A 1 251 ? -15.737 -11.884 20.208 1.00 91.44 251 CYS A N 1
ATOM 2003 C CA . CYS A 1 251 ? -16.788 -11.524 21.171 1.00 91.44 251 CYS A CA 1
ATOM 2004 C C . CYS A 1 251 ? -18.217 -11.556 20.586 1.00 91.44 251 CYS A C 1
ATOM 2006 O O . CYS A 1 251 ? -19.058 -10.735 20.940 1.00 91.44 251 CYS A O 1
ATOM 2008 N N . GLY A 1 252 ? -18.487 -12.482 19.660 1.00 90.25 252 GLY A N 1
ATOM 2009 C CA . GLY A 1 252 ? -19.780 -12.589 18.971 1.00 90.25 252 GLY A CA 1
ATOM 2010 C C . GLY A 1 252 ? -20.017 -11.553 17.863 1.00 90.25 252 GLY A C 1
ATOM 2011 O O . GLY A 1 252 ? -21.054 -11.611 17.208 1.00 90.25 252 GLY A O 1
ATOM 2012 N N . VAL A 1 253 ? -19.071 -10.641 17.608 1.00 94.25 253 VAL A N 1
ATOM 2013 C CA . VAL A 1 253 ? -19.146 -9.683 16.499 1.00 94.25 253 VAL A CA 1
ATOM 2014 C C . VAL A 1 253 ? -18.919 -10.409 15.177 1.00 94.25 253 VAL A C 1
ATOM 2016 O O . VAL A 1 253 ? -17.887 -11.050 14.950 1.00 94.25 253 VAL A O 1
ATOM 2019 N N . GLU A 1 254 ? -19.881 -10.283 14.271 1.00 95.12 254 GLU A N 1
ATOM 2020 C CA . GLU A 1 254 ? -19.815 -10.923 12.964 1.00 95.12 254 GLU A CA 1
ATOM 2021 C C . GLU A 1 254 ? -18.763 -10.262 12.063 1.00 95.12 254 GLU A C 1
ATOM 2023 O O . GLU A 1 254 ? -18.687 -9.035 11.962 1.00 95.12 254 GLU A O 1
ATOM 2028 N N . HIS A 1 255 ? -17.953 -11.097 11.408 1.00 96.62 255 HIS A N 1
ATOM 2029 C CA . HIS A 1 255 ? -16.919 -10.686 10.462 1.00 96.62 255 HIS A CA 1
ATOM 2030 C C . HIS A 1 255 ? -17.270 -11.217 9.070 1.00 96.62 255 HIS A C 1
ATOM 2032 O O . HIS A 1 255 ? -17.200 -12.418 8.819 1.00 96.62 255 HIS A O 1
ATOM 2038 N N . LEU A 1 256 ? -17.648 -10.313 8.175 1.00 97.12 256 LEU A N 1
ATOM 2039 C CA . LEU A 1 256 ? -18.011 -10.583 6.788 1.00 97.12 256 LEU A CA 1
ATOM 2040 C C . LEU A 1 256 ? -16.776 -10.520 5.883 1.00 97.12 256 LEU A C 1
ATOM 2042 O O . LEU A 1 256 ? -15.807 -9.820 6.184 1.00 97.12 256 LEU A O 1
ATOM 2046 N N . LEU A 1 257 ? -16.830 -11.219 4.744 1.00 96.06 257 LEU A N 1
ATOM 2047 C CA . LEU A 1 257 ? -15.747 -11.289 3.746 1.00 96.06 257 LEU A CA 1
ATOM 2048 C C . LEU A 1 257 ? -14.399 -11.768 4.316 1.00 96.06 257 LEU A C 1
ATOM 2050 O O . LEU A 1 257 ? -13.317 -11.430 3.828 1.00 96.06 257 LEU A O 1
ATOM 2054 N N . MET A 1 258 ? -14.471 -12.577 5.364 1.00 94.62 258 MET A N 1
ATOM 2055 C CA . MET A 1 258 ? -13.373 -13.358 5.913 1.00 94.62 258 MET A CA 1
ATOM 2056 C C . MET A 1 258 ? -13.684 -14.830 5.638 1.00 94.62 258 MET A C 1
ATOM 2058 O O . MET A 1 258 ? -14.849 -15.215 5.687 1.00 94.62 258 MET A O 1
ATOM 2062 N N . ASP A 1 259 ? -12.670 -15.637 5.322 1.00 93.31 259 ASP A N 1
ATOM 2063 C CA . ASP A 1 259 ? -12.832 -17.087 5.109 1.00 93.31 259 ASP A CA 1
ATOM 2064 C C . ASP A 1 259 ? -13.810 -17.513 3.995 1.00 93.31 259 ASP A C 1
ATOM 2066 O O . ASP A 1 259 ? -14.353 -18.616 4.047 1.00 93.31 259 ASP A O 1
ATOM 2070 N N . TYR A 1 260 ? -14.027 -16.682 2.972 1.00 91.25 260 TYR A N 1
ATOM 2071 C CA . TYR A 1 260 ? -15.023 -16.943 1.921 1.00 91.25 260 TYR A CA 1
ATOM 2072 C C . TYR A 1 260 ? -14.435 -17.363 0.563 1.00 91.25 260 TYR A C 1
ATOM 2074 O O . TYR A 1 260 ? -15.188 -17.700 -0.350 1.00 91.25 260 TYR A O 1
ATOM 2082 N N . LYS A 1 261 ? -13.104 -17.368 0.424 1.00 91.31 261 LYS A N 1
ATOM 2083 C CA . LYS A 1 261 ? -12.381 -17.893 -0.745 1.00 91.31 261 LYS A CA 1
ATOM 2084 C C . LYS A 1 261 ? -11.536 -19.097 -0.362 1.00 91.31 261 LYS A C 1
ATOM 2086 O O . LYS A 1 261 ? -10.981 -19.152 0.732 1.00 91.31 261 LYS A O 1
ATOM 2091 N N . LYS A 1 262 ? -11.370 -20.050 -1.273 1.00 92.00 262 LYS A N 1
ATOM 2092 C CA . LYS A 1 262 ? -10.474 -21.197 -1.061 1.00 92.00 262 LYS A CA 1
ATOM 2093 C C . LYS A 1 262 ? -9.059 -20.886 -1.563 1.00 92.00 262 LYS A C 1
ATOM 2095 O O . LYS A 1 262 ? -8.913 -20.164 -2.551 1.00 92.00 262 LYS A O 1
ATOM 2100 N N . PRO A 1 263 ? -7.998 -21.428 -0.935 1.00 88.31 263 PRO A N 1
ATOM 2101 C CA . PRO A 1 263 ? -6.655 -21.368 -1.507 1.00 88.31 263 PRO A CA 1
ATOM 2102 C C . PRO A 1 263 ? -6.644 -21.903 -2.949 1.00 88.31 263 PRO A C 1
ATOM 2104 O O . PRO A 1 263 ? -7.211 -22.958 -3.223 1.00 88.31 263 PRO A O 1
ATOM 2107 N N . GLY A 1 264 ? -6.012 -21.169 -3.867 1.00 84.50 264 GLY A N 1
ATOM 2108 C CA . GLY A 1 264 ? -5.996 -21.481 -5.303 1.00 84.50 264 GLY A CA 1
ATOM 2109 C C . GLY A 1 264 ? -7.045 -20.725 -6.124 1.00 84.50 264 GLY A C 1
ATOM 2110 O O . GLY A 1 264 ? -6.888 -20.607 -7.337 1.00 84.50 264 GLY A O 1
ATOM 2111 N N . GLU A 1 265 ? -8.063 -20.148 -5.484 1.00 85.38 265 GLU A N 1
ATOM 2112 C CA . GLU A 1 265 ? -8.953 -19.188 -6.135 1.00 85.38 265 GLU A CA 1
ATOM 2113 C C . GLU A 1 265 ? -8.277 -17.816 -6.219 1.00 85.38 265 GLU A C 1
ATOM 2115 O O . GLU A 1 265 ? -7.542 -17.408 -5.320 1.00 85.38 265 GLU A O 1
ATOM 2120 N N . GLN A 1 266 ? -8.534 -17.081 -7.299 1.00 79.94 266 GLN A N 1
ATOM 2121 C CA . GLN A 1 266 ? -8.105 -15.694 -7.420 1.00 79.94 266 GLN A CA 1
ATOM 2122 C C . GLN A 1 266 ? -9.243 -14.774 -6.971 1.00 79.94 266 GLN A C 1
ATOM 2124 O O . GLN A 1 266 ? -10.392 -14.972 -7.359 1.00 79.94 266 GLN A O 1
ATOM 2129 N N . LEU A 1 267 ? -8.918 -13.764 -6.164 1.00 82.56 267 LEU A N 1
ATOM 2130 C CA . LEU A 1 267 ? -9.823 -12.664 -5.840 1.00 82.56 267 LEU A CA 1
ATOM 2131 C C . LEU A 1 267 ? -9.224 -11.347 -6.330 1.00 82.56 267 LEU A C 1
ATOM 2133 O O . LEU A 1 267 ? -8.077 -11.006 -6.020 1.00 82.56 267 LEU A O 1
ATOM 2137 N N . THR A 1 268 ? -10.014 -10.593 -7.081 1.00 80.19 268 THR A N 1
ATOM 2138 C CA . THR A 1 268 ? -9.649 -9.279 -7.601 1.00 80.19 268 THR A CA 1
ATOM 2139 C C . THR A 1 268 ? -10.246 -8.150 -6.755 1.00 80.19 268 THR A C 1
ATOM 2141 O O . THR A 1 268 ? -11.172 -8.335 -5.967 1.00 80.19 268 THR A O 1
ATOM 2144 N N . GLY A 1 269 ? -9.695 -6.940 -6.904 1.00 78.06 269 GLY A N 1
ATOM 2145 C CA . GLY A 1 269 ? -10.232 -5.749 -6.239 1.00 78.06 269 GLY A CA 1
ATOM 2146 C C . GLY A 1 269 ? -11.688 -5.423 -6.608 1.00 78.06 269 GLY A C 1
ATOM 2147 O O . GLY A 1 269 ? -12.465 -5.194 -5.686 1.00 78.06 269 GLY A O 1
ATOM 2148 N N . PRO A 1 270 ? -12.076 -5.411 -7.902 1.00 80.19 270 PRO A N 1
ATOM 2149 C CA . PRO A 1 270 ? -13.469 -5.204 -8.308 1.00 80.19 270 PRO A CA 1
ATOM 2150 C C . PRO A 1 270 ? -14.447 -6.207 -7.683 1.00 80.19 270 PRO A C 1
ATOM 2152 O O . PRO A 1 270 ? -15.473 -5.790 -7.149 1.00 80.19 270 PRO A O 1
ATOM 2155 N N . GLU A 1 271 ? -14.103 -7.501 -7.679 1.00 84.81 271 GLU A N 1
ATOM 2156 C CA . GLU A 1 271 ? -14.931 -8.548 -7.060 1.00 84.81 271 GLU A CA 1
ATOM 2157 C C . GLU A 1 271 ? -15.135 -8.282 -5.567 1.00 84.81 271 GLU A C 1
ATOM 2159 O O . GLU A 1 271 ? -16.272 -8.220 -5.105 1.00 84.81 271 GLU A O 1
ATOM 2164 N N . TRP A 1 272 ? -14.054 -8.014 -4.822 1.00 93.25 272 TRP A N 1
ATOM 2165 C CA . TRP A 1 272 ? -14.171 -7.698 -3.397 1.00 93.25 272 TRP A CA 1
ATOM 2166 C C . TRP A 1 272 ? -15.025 -6.446 -3.150 1.00 93.25 272 TRP A C 1
ATOM 2168 O O . TRP A 1 272 ? -15.789 -6.410 -2.193 1.00 93.25 272 TRP A O 1
ATOM 2178 N N . ILE A 1 273 ? -14.929 -5.414 -3.999 1.00 89.38 273 ILE A N 1
ATOM 2179 C CA . ILE A 1 273 ? -15.731 -4.187 -3.852 1.00 89.38 273 ILE A CA 1
ATOM 2180 C C . ILE A 1 273 ? -17.216 -4.478 -4.062 1.00 89.38 273 ILE A C 1
ATOM 2182 O O . ILE A 1 273 ? -18.039 -3.965 -3.305 1.00 89.38 273 ILE A O 1
ATOM 2186 N N . LYS A 1 274 ? -17.565 -5.300 -5.057 1.00 90.75 274 LYS A N 1
ATOM 2187 C CA . LYS A 1 274 ? -18.946 -5.740 -5.290 1.00 90.75 274 LYS A CA 1
ATOM 2188 C C . LYS A 1 274 ? -19.495 -6.474 -4.065 1.00 90.75 274 LYS A C 1
ATOM 2190 O O . LYS A 1 274 ? -20.558 -6.106 -3.563 1.00 90.75 274 LYS A O 1
ATOM 2195 N N . ASP A 1 275 ? -18.734 -7.433 -3.546 1.00 94.62 275 ASP A N 1
ATOM 2196 C CA . ASP A 1 275 ? -19.110 -8.213 -2.365 1.00 94.62 275 ASP A CA 1
ATOM 2197 C C . ASP A 1 275 ? -19.210 -7.322 -1.111 1.00 94.62 275 ASP A C 1
ATOM 2199 O O . ASP A 1 275 ? -20.135 -7.455 -0.309 1.00 94.62 275 ASP A O 1
ATOM 2203 N N . ALA A 1 276 ? -18.303 -6.349 -0.960 1.00 96.62 276 ALA A N 1
ATOM 2204 C CA . ALA A 1 276 ? -18.303 -5.388 0.141 1.00 96.62 276 ALA A CA 1
ATOM 2205 C C . ALA A 1 276 ? -19.509 -4.449 0.090 1.00 96.62 276 ALA A C 1
ATOM 2207 O O . ALA A 1 276 ? -20.113 -4.195 1.128 1.00 96.62 276 ALA A O 1
ATOM 2208 N N . ILE A 1 277 ? -19.900 -3.970 -1.094 1.00 95.50 277 ILE A N 1
ATOM 2209 C CA . ILE A 1 277 ? -21.123 -3.176 -1.266 1.00 95.50 277 ILE A CA 1
ATOM 2210 C C . ILE A 1 277 ? -22.337 -4.004 -0.846 1.00 95.50 277 ILE A C 1
ATOM 2212 O O . ILE A 1 277 ? -23.142 -3.532 -0.050 1.00 95.50 277 ILE A O 1
ATOM 2216 N N . GLN A 1 278 ? -22.448 -5.254 -1.300 1.00 95.94 278 GLN A N 1
ATOM 2217 C CA . GLN A 1 278 ? -23.560 -6.120 -0.906 1.00 95.94 278 GLN A CA 1
ATOM 2218 C C . GLN A 1 278 ? -23.603 -6.350 0.614 1.00 95.94 278 GLN A C 1
ATOM 2220 O O . GLN A 1 278 ? -24.672 -6.261 1.220 1.00 95.94 278 GLN A O 1
ATOM 2225 N N . ALA A 1 279 ? -22.447 -6.585 1.239 1.00 97.38 279 ALA A N 1
ATOM 2226 C CA . ALA A 1 279 ? -22.329 -6.736 2.687 1.00 97.38 279 ALA A CA 1
ATOM 2227 C C . ALA A 1 279 ? -22.715 -5.453 3.449 1.00 97.38 279 ALA A C 1
ATOM 2229 O O . ALA A 1 279 ? -23.373 -5.528 4.491 1.00 97.38 279 ALA A O 1
ATOM 2230 N N . ILE A 1 280 ? -22.344 -4.277 2.934 1.00 97.19 280 ILE A N 1
ATOM 2231 C CA . ILE A 1 280 ? -22.732 -2.972 3.489 1.00 97.19 280 ILE A CA 1
ATOM 2232 C C . ILE A 1 280 ? -24.250 -2.791 3.419 1.00 97.19 280 ILE A C 1
ATOM 2234 O O . ILE A 1 280 ? -24.870 -2.479 4.435 1.00 97.19 280 ILE A O 1
ATOM 2238 N N . GLU A 1 281 ? -24.857 -3.040 2.258 1.00 95.38 281 GLU A N 1
ATOM 2239 C CA . GLU A 1 281 ? -26.299 -2.874 2.067 1.00 95.38 281 GLU A CA 1
ATOM 2240 C C . GLU A 1 281 ? -27.116 -3.838 2.946 1.00 95.38 281 GLU A C 1
ATOM 2242 O O . GLU A 1 281 ? -28.088 -3.409 3.571 1.00 95.38 281 GLU A O 1
ATOM 2247 N N . ASP A 1 282 ? -26.704 -5.110 3.063 1.00 96.31 282 ASP A N 1
ATOM 2248 C CA . ASP A 1 282 ? -27.324 -6.074 3.989 1.00 96.31 282 ASP A CA 1
ATOM 2249 C C . ASP A 1 282 ? -27.183 -5.610 5.447 1.00 96.31 282 ASP A C 1
ATOM 2251 O O . ASP A 1 282 ? -28.158 -5.629 6.199 1.00 96.31 282 ASP A O 1
ATOM 2255 N N . THR A 1 283 ? -26.012 -5.105 5.840 1.00 96.25 283 THR A N 1
ATOM 2256 C CA . THR A 1 283 ? -25.778 -4.576 7.195 1.00 96.25 283 THR A CA 1
ATOM 2257 C C . THR A 1 283 ? -26.682 -3.379 7.501 1.00 96.25 283 THR A C 1
ATOM 2259 O O . THR A 1 283 ? -27.340 -3.348 8.542 1.00 96.25 283 THR A O 1
ATOM 2262 N N . HIS A 1 284 ? -26.802 -2.426 6.574 1.00 94.62 284 HIS A N 1
ATOM 2263 C CA . HIS A 1 284 ? -27.720 -1.297 6.733 1.00 94.62 284 HIS A CA 1
ATOM 2264 C C . HIS A 1 284 ? -29.185 -1.734 6.771 1.00 94.62 284 HIS A C 1
ATOM 2266 O O . HIS A 1 284 ? -29.950 -1.180 7.554 1.00 94.62 284 HIS A O 1
ATOM 2272 N N . SER A 1 285 ? -29.584 -2.736 5.979 1.00 94.06 285 SER A N 1
ATOM 2273 C CA . SER A 1 285 ? -30.964 -3.252 5.974 1.00 94.06 285 SER A CA 1
ATOM 2274 C C . SER A 1 285 ? -31.398 -3.842 7.323 1.00 94.06 285 SER A C 1
ATOM 2276 O O . SER A 1 285 ? -32.586 -3.881 7.635 1.00 94.06 285 SER A O 1
ATOM 2278 N N . ARG A 1 286 ? -30.425 -4.249 8.147 1.00 92.56 286 ARG A N 1
ATOM 2279 C CA . ARG A 1 286 ? -30.615 -4.765 9.510 1.00 92.56 286 ARG A CA 1
ATOM 2280 C C . ARG A 1 286 ? -30.573 -3.672 10.581 1.00 92.56 286 ARG A C 1
ATOM 2282 O O . ARG A 1 286 ? -30.604 -3.993 11.767 1.00 92.56 286 ARG A O 1
ATOM 2289 N N . ASN A 1 287 ? -30.504 -2.398 10.184 1.00 91.88 287 ASN A N 1
ATOM 2290 C CA . ASN A 1 287 ? -30.265 -1.254 11.066 1.00 91.88 287 ASN A CA 1
ATOM 2291 C C . ASN A 1 287 ? -28.962 -1.402 11.869 1.00 91.88 287 ASN A C 1
ATOM 2293 O O . ASN A 1 287 ? -28.908 -1.088 13.056 1.00 91.88 287 ASN A O 1
ATOM 2297 N N . GLN A 1 288 ? -27.899 -1.888 11.227 1.00 94.25 288 GLN A N 1
ATOM 2298 C CA . GLN A 1 288 ? -26.570 -2.001 11.825 1.00 94.25 288 GLN A CA 1
ATOM 2299 C C . GLN A 1 288 ? -25.563 -1.117 11.089 1.00 94.25 288 GLN A C 1
ATOM 2301 O O . GLN A 1 288 ? -25.745 -0.772 9.919 1.00 94.25 288 GLN A O 1
ATOM 2306 N N . VAL A 1 289 ? -24.492 -0.734 11.786 1.00 95.62 289 VAL A N 1
ATOM 2307 C CA . VAL A 1 289 ? -23.402 0.062 11.211 1.00 95.62 289 VAL A CA 1
ATOM 2308 C C . VAL A 1 289 ? -22.340 -0.868 10.611 1.00 95.62 289 VAL A C 1
ATOM 2310 O O . VAL A 1 289 ? -21.794 -1.709 11.327 1.00 95.62 289 VAL A O 1
ATOM 2313 N N . PRO A 1 290 ? -22.000 -0.737 9.319 1.00 97.81 290 PRO A N 1
ATOM 2314 C CA . PRO A 1 290 ? -20.872 -1.447 8.735 1.00 97.81 290 PRO A CA 1
ATOM 2315 C C . PRO A 1 290 ? -19.550 -0.798 9.161 1.00 97.81 290 PRO A C 1
ATOM 2317 O O . PRO A 1 290 ? -19.352 0.411 9.006 1.00 97.81 290 PRO A O 1
ATOM 2320 N N . ILE A 1 291 ? -18.631 -1.624 9.661 1.00 98.38 291 ILE A N 1
ATOM 2321 C CA . ILE A 1 291 ? -17.268 -1.230 10.029 1.00 98.38 291 ILE A CA 1
ATOM 2322 C C . ILE A 1 291 ? -16.286 -1.979 9.126 1.00 98.38 291 ILE A C 1
ATOM 2324 O O . ILE A 1 291 ? -16.035 -3.167 9.306 1.00 98.38 291 ILE A O 1
ATOM 2328 N N . VAL A 1 292 ? -15.707 -1.297 8.143 1.00 98.50 292 VAL A N 1
ATOM 2329 C CA . VAL A 1 292 ? -14.703 -1.880 7.244 1.00 98.50 292 VAL A CA 1
ATOM 2330 C C . VAL A 1 292 ? -13.334 -1.827 7.911 1.00 98.50 292 VAL A C 1
ATOM 2332 O O . VAL A 1 292 ? -12.837 -0.747 8.223 1.00 98.50 292 VAL A O 1
ATOM 2335 N N . VAL A 1 293 ? -12.692 -2.978 8.102 1.00 98.00 293 VAL A N 1
ATOM 2336 C CA . VAL A 1 293 ? -11.406 -3.087 8.807 1.00 98.00 293 VAL A CA 1
ATOM 2337 C C . VAL A 1 293 ? -10.401 -3.818 7.933 1.00 98.00 293 VAL A C 1
ATOM 2339 O O . VAL A 1 293 ? -10.647 -4.948 7.522 1.00 98.00 293 VAL A O 1
ATOM 2342 N N . GLY A 1 294 ? -9.239 -3.219 7.657 1.00 93.00 294 GLY A N 1
ATOM 2343 C CA . GLY A 1 294 ? -8.234 -3.924 6.861 1.00 93.00 294 GLY A CA 1
ATOM 2344 C C . GLY A 1 294 ? -6.955 -3.168 6.536 1.00 93.00 294 GLY A C 1
ATOM 2345 O O . GLY A 1 294 ? -6.807 -1.970 6.785 1.00 93.00 294 GLY A O 1
ATOM 2346 N N . GLY A 1 295 ? -5.985 -3.920 6.014 1.00 86.00 295 GLY A N 1
ATOM 2347 C CA . GLY A 1 295 ? -4.680 -3.420 5.582 1.00 86.00 295 GLY A CA 1
ATOM 2348 C C . GLY A 1 295 ? -4.588 -3.082 4.090 1.00 86.00 295 GLY A C 1
ATOM 2349 O O . GLY A 1 295 ? -3.622 -2.430 3.680 1.00 86.00 295 GLY A O 1
ATOM 2350 N N . THR A 1 296 ? -5.565 -3.494 3.278 1.00 89.25 296 THR A N 1
ATOM 2351 C CA . THR A 1 296 ? -5.550 -3.306 1.821 1.00 89.25 296 THR A CA 1
ATOM 2352 C C . THR A 1 296 ? -6.120 -1.939 1.460 1.00 89.25 296 THR A C 1
ATOM 2354 O O . THR A 1 296 ? -7.231 -1.810 0.951 1.00 89.25 296 THR A O 1
ATOM 2357 N N . SER A 1 297 ? -5.349 -0.878 1.713 1.00 87.06 297 SER A N 1
ATOM 2358 C CA . SER A 1 297 ? -5.800 0.508 1.497 1.00 87.06 297 SER A CA 1
ATOM 2359 C C . SER A 1 297 ? -6.220 0.811 0.050 1.00 87.06 297 SER A C 1
ATOM 2361 O O . SER A 1 297 ? -6.977 1.751 -0.172 1.00 87.06 297 SER A O 1
ATOM 2363 N N . TYR A 1 298 ? -5.760 0.019 -0.925 1.00 83.50 298 TYR A N 1
ATOM 2364 C CA . TYR A 1 298 ? -6.236 0.065 -2.310 1.00 83.50 298 TYR A CA 1
ATOM 2365 C C . TYR A 1 298 ? -7.739 -0.255 -2.411 1.00 83.50 298 TYR A C 1
ATOM 2367 O O . TYR A 1 298 ? -8.486 0.535 -2.979 1.00 83.50 298 TYR A O 1
ATOM 2375 N N . TRP A 1 299 ? -8.194 -1.356 -1.803 1.00 89.38 299 TRP A N 1
ATOM 2376 C CA . TRP A 1 299 ? -9.609 -1.746 -1.782 1.00 89.38 299 TRP A CA 1
ATOM 2377 C C . TRP A 1 299 ? -10.468 -0.720 -1.051 1.00 89.38 299 TRP A C 1
ATOM 2379 O O . TRP A 1 299 ? -11.479 -0.272 -1.581 1.00 89.38 299 TRP A O 1
ATOM 2389 N N . ILE A 1 300 ? -10.011 -0.280 0.124 1.00 92.06 300 ILE A N 1
ATOM 2390 C CA . ILE A 1 300 ? -10.695 0.741 0.927 1.00 92.06 300 ILE A CA 1
ATOM 2391 C C . ILE A 1 300 ? -10.876 2.034 0.123 1.00 92.06 300 ILE A C 1
ATOM 2393 O O . ILE A 1 300 ? -11.976 2.570 0.061 1.00 92.06 300 ILE A O 1
ATOM 2397 N N . GLN A 1 301 ? -9.820 2.525 -0.535 1.00 88.50 301 GLN A N 1
ATOM 2398 C CA . GLN A 1 301 ? -9.896 3.755 -1.323 1.00 88.50 301 GLN A CA 1
ATOM 2399 C C . GLN A 1 301 ? -10.951 3.663 -2.432 1.00 88.50 301 GLN A C 1
ATOM 2401 O O . GLN A 1 301 ? -11.675 4.629 -2.649 1.00 88.50 301 GLN A O 1
ATOM 2406 N N . HIS A 1 302 ? -11.039 2.529 -3.127 1.00 86.94 302 HIS A N 1
ATOM 2407 C CA . HIS A 1 302 ? -11.977 2.344 -4.236 1.00 86.94 302 HIS A CA 1
ATOM 2408 C C . HIS A 1 302 ? -13.403 1.998 -3.798 1.00 86.94 302 HIS A C 1
ATOM 2410 O O . HIS A 1 302 ? -14.353 2.296 -4.518 1.00 86.94 302 HIS A O 1
ATOM 2416 N N . LEU A 1 303 ? -13.569 1.431 -2.602 1.00 91.25 303 LEU A N 1
ATOM 2417 C CA . LEU A 1 303 ? -14.874 1.300 -1.965 1.00 91.25 303 LEU A CA 1
ATOM 2418 C C . LEU A 1 303 ? -15.460 2.678 -1.627 1.00 91.25 303 LEU A C 1
ATOM 2420 O O . LEU A 1 303 ? -16.634 2.924 -1.902 1.00 91.25 303 LEU A O 1
ATOM 2424 N N . ILE A 1 304 ? -14.632 3.568 -1.062 1.00 91.25 304 ILE A N 1
ATOM 2425 C CA . ILE A 1 304 ? -15.036 4.938 -0.726 1.00 91.25 304 ILE A CA 1
ATOM 2426 C C . ILE A 1 304 ? -15.251 5.751 -2.008 1.00 91.25 304 ILE A C 1
ATOM 2428 O O . ILE A 1 304 ? -16.305 6.355 -2.148 1.00 91.25 304 ILE A O 1
ATOM 2432 N N . PHE A 1 305 ? -14.296 5.741 -2.946 1.00 87.88 305 PHE A N 1
ATOM 2433 C CA . PHE A 1 305 ? -14.297 6.578 -4.155 1.00 87.88 305 PHE A CA 1
ATOM 2434 C C . PHE A 1 305 ? -14.364 5.726 -5.439 1.00 87.88 305 PHE A C 1
ATOM 2436 O O . PHE A 1 305 ? -13.314 5.308 -5.957 1.00 87.88 305 PHE A O 1
ATOM 2443 N N . PRO A 1 306 ? -15.569 5.458 -5.973 1.00 78.94 306 PRO A N 1
ATOM 2444 C CA . PRO A 1 306 ? -15.745 4.578 -7.124 1.00 78.94 306 PRO A CA 1
ATOM 2445 C C . PRO A 1 306 ? -15.172 5.137 -8.428 1.00 78.94 306 PRO A C 1
ATOM 2447 O O . PRO A 1 306 ? -14.686 4.366 -9.254 1.00 78.94 306 PRO A O 1
ATOM 2450 N N . GLU A 1 307 ? -15.140 6.461 -8.599 1.00 66.06 307 GLU A N 1
ATOM 2451 C CA . GLU A 1 307 ? -14.701 7.121 -9.838 1.00 66.06 307 GLU A CA 1
ATOM 2452 C C . GLU A 1 307 ? -13.209 6.911 -10.139 1.00 66.06 307 GLU A C 1
ATOM 2454 O O . GLU A 1 307 ? -12.737 7.224 -11.228 1.00 66.06 307 GLU A O 1
ATOM 2459 N N . ARG A 1 308 ? -12.438 6.366 -9.188 1.00 60.91 308 ARG A N 1
ATOM 2460 C CA . ARG A 1 308 ? -11.003 6.097 -9.362 1.00 60.91 308 ARG A CA 1
ATOM 2461 C C . ARG A 1 308 ? -10.678 4.715 -9.923 1.00 60.91 308 ARG A C 1
ATOM 2463 O O . ARG A 1 308 ? -9.496 4.419 -10.101 1.00 60.91 308 ARG A O 1
ATOM 2470 N N . MET A 1 309 ? -11.670 3.862 -10.174 1.00 59.84 309 MET A N 1
ATOM 2471 C CA . MET A 1 309 ? -11.461 2.599 -10.887 1.00 59.84 309 MET A CA 1
ATOM 2472 C C . MET A 1 309 ? -11.774 2.768 -12.369 1.00 59.84 309 MET A C 1
ATOM 2474 O O . MET A 1 309 ? -12.805 3.327 -12.728 1.00 59.84 309 MET A O 1
ATOM 2478 N N . ALA A 1 310 ? -10.908 2.249 -13.242 1.00 47.22 310 ALA A N 1
ATOM 2479 C CA . ALA A 1 310 ? -11.328 1.960 -14.609 1.00 47.22 310 ALA A CA 1
ATOM 2480 C C . ALA A 1 310 ? -12.397 0.859 -14.534 1.00 47.22 310 ALA A C 1
ATOM 2482 O O . ALA A 1 310 ? -12.157 -0.177 -13.909 1.00 47.22 310 ALA A O 1
ATOM 2483 N N . SER A 1 311 ? -13.579 1.100 -15.098 1.00 42.38 311 SER A N 1
ATOM 2484 C CA . SER A 1 311 ? -14.643 0.101 -15.156 1.00 42.38 311 SER A CA 1
ATOM 2485 C C . SER A 1 311 ? -14.147 -1.115 -15.937 1.00 42.38 311 SER A C 1
ATOM 2487 O O . SER A 1 311 ? -13.856 -1.007 -17.126 1.00 42.38 311 SER A O 1
ATOM 2489 N N . MET A 1 312 ? -14.023 -2.254 -15.260 1.00 38.56 312 MET A N 1
ATOM 2490 C CA . MET A 1 312 ? -13.823 -3.561 -15.900 1.00 38.56 312 MET A CA 1
ATOM 2491 C C . MET A 1 312 ? -15.133 -4.360 -15.983 1.00 38.56 312 MET A C 1
ATOM 2493 O O . MET A 1 312 ? -15.179 -5.384 -16.644 1.00 38.56 312 MET A O 1
ATOM 2497 N N . ASP A 1 313 ? -16.223 -3.858 -15.389 1.00 33.88 313 ASP A N 1
ATOM 2498 C CA . ASP A 1 313 ? -17.519 -4.536 -15.366 1.00 33.88 313 ASP A CA 1
ATOM 2499 C C . ASP A 1 313 ? -18.657 -3.601 -15.800 1.00 33.88 313 ASP A C 1
ATOM 2501 O O . ASP A 1 313 ? -19.184 -2.813 -15.016 1.00 33.88 313 ASP A O 1
ATOM 2505 N N . LYS A 1 314 ? -19.085 -3.744 -17.058 1.00 34.88 314 LYS A N 1
ATOM 2506 C CA . LYS A 1 314 ? -20.495 -3.580 -17.453 1.00 34.88 314 LYS A CA 1
ATOM 2507 C C . LYS A 1 314 ? -21.142 -4.966 -17.592 1.00 34.88 314 LYS A C 1
ATOM 2509 O O . LYS A 1 314 ? -21.737 -5.279 -18.612 1.00 34.88 314 LYS A O 1
ATOM 2514 N N . SER A 1 315 ? -20.985 -5.817 -16.584 1.00 31.97 315 SER A N 1
ATOM 2515 C CA . SER A 1 315 ? -21.549 -7.176 -16.539 1.00 31.97 315 SER A CA 1
ATOM 2516 C C . SER A 1 315 ? -22.659 -7.303 -15.479 1.00 31.97 315 SER A C 1
ATOM 2518 O O . SER A 1 315 ? -22.849 -8.359 -14.881 1.00 31.97 315 SER A O 1
ATOM 2520 N N . GLY A 1 316 ? -23.376 -6.208 -15.192 1.00 28.73 316 GLY A N 1
ATOM 2521 C CA . GLY A 1 316 ? -24.299 -6.135 -14.054 1.00 28.73 316 GLY A CA 1
ATOM 2522 C C . GLY A 1 316 ? -25.609 -5.382 -14.277 1.00 28.73 316 GLY A C 1
ATOM 2523 O O . GLY A 1 316 ? -26.215 -4.990 -13.284 1.00 28.73 316 GLY A O 1
ATOM 2524 N N . ASP A 1 317 ? -26.045 -5.172 -15.521 1.00 25.78 317 ASP A N 1
ATOM 2525 C CA . ASP A 1 317 ? -27.434 -4.783 -15.789 1.00 25.78 317 ASP A CA 1
ATOM 2526 C C . ASP A 1 317 ? -28.125 -5.933 -16.527 1.00 25.78 317 ASP A C 1
ATOM 2528 O O . ASP A 1 317 ? -27.877 -6.179 -17.704 1.00 25.78 317 ASP A O 1
ATOM 2532 N N . ASP A 1 318 ? -28.936 -6.684 -15.786 1.00 31.58 318 ASP A N 1
ATOM 2533 C CA . ASP A 1 318 ? -29.689 -7.861 -16.231 1.00 31.58 318 ASP A CA 1
ATOM 2534 C C . ASP A 1 318 ? -30.959 -7.409 -16.985 1.00 31.58 318 ASP A C 1
ATOM 2536 O O . ASP A 1 318 ? -32.093 -7.770 -16.659 1.00 31.58 318 ASP A O 1
ATOM 2540 N N . SER A 1 319 ? -30.771 -6.537 -17.978 1.00 27.59 319 SER A N 1
ATOM 2541 C CA . SER A 1 319 ? -31.775 -6.196 -18.981 1.00 27.59 319 SER A CA 1
ATOM 2542 C C . SER A 1 319 ? -31.344 -6.818 -20.322 1.00 27.59 319 SER A C 1
ATOM 2544 O O . SER A 1 319 ? -30.302 -6.437 -20.856 1.00 27.59 319 SER A O 1
ATOM 2546 N N . PRO A 1 320 ? -32.111 -7.766 -20.908 1.00 30.56 320 PRO A N 1
ATOM 2547 C CA . PRO A 1 320 ? -31.700 -8.521 -22.106 1.00 30.56 320 PRO A CA 1
ATOM 2548 C C . PRO A 1 320 ? -31.619 -7.703 -23.409 1.00 30.56 320 PRO A C 1
ATOM 2550 O O . PRO A 1 320 ? -31.574 -8.278 -24.492 1.00 30.56 320 PRO A O 1
ATOM 2553 N N . GLU A 1 321 ? -31.645 -6.372 -23.335 1.00 30.31 321 GLU A N 1
ATOM 2554 C CA . GLU A 1 321 ? -31.802 -5.475 -24.487 1.00 30.31 321 GLU A CA 1
ATOM 2555 C C . GLU A 1 321 ? -30.695 -4.405 -24.593 1.00 30.31 321 GLU A C 1
ATOM 2557 O O . GLU A 1 321 ? -30.766 -3.547 -25.470 1.00 30.31 321 GLU A O 1
ATOM 2562 N N . ALA A 1 322 ? -29.645 -4.454 -23.760 1.00 31.33 322 ALA A N 1
ATOM 2563 C CA . ALA A 1 322 ? -28.526 -3.496 -23.802 1.00 31.33 322 ALA A CA 1
ATOM 2564 C C . ALA A 1 322 ? -27.170 -4.107 -24.217 1.00 31.33 322 ALA A C 1
ATOM 2566 O O . ALA A 1 322 ? -26.119 -3.484 -24.037 1.00 31.33 322 ALA A O 1
ATOM 2567 N N . GLU A 1 323 ? -27.162 -5.304 -24.806 1.00 36.81 323 GLU A N 1
ATOM 2568 C CA . GLU A 1 323 ? -26.001 -5.778 -25.557 1.00 36.81 323 GLU A CA 1
ATOM 2569 C C . GLU A 1 323 ? -25.991 -5.097 -26.935 1.00 36.81 323 GLU A C 1
ATOM 2571 O O . GLU A 1 323 ? -26.916 -5.253 -27.724 1.00 36.81 323 GLU A O 1
ATOM 2576 N N . VAL A 1 324 ? -24.909 -4.361 -27.222 1.00 49.84 324 VAL A N 1
ATOM 2577 C CA . VAL A 1 324 ? -24.626 -3.579 -28.448 1.00 49.84 324 VAL A CA 1
ATOM 2578 C C . VAL A 1 324 ? -25.192 -2.150 -28.460 1.00 49.84 324 VAL A C 1
ATOM 2580 O O . VAL A 1 324 ? -26.239 -1.907 -29.045 1.00 49.84 324 VAL A O 1
ATOM 2583 N N . SER A 1 325 ? -24.443 -1.147 -27.958 1.00 46.31 325 SER A N 1
ATOM 2584 C CA . SER A 1 325 ? -24.610 0.224 -28.501 1.00 46.31 325 SER A CA 1
ATOM 2585 C C . SER A 1 325 ? -23.555 1.298 -28.186 1.00 46.31 325 SER A C 1
ATOM 2587 O O . SER A 1 325 ? -23.754 2.426 -28.634 1.00 46.31 325 SER A O 1
ATOM 2589 N N . THR A 1 326 ? -22.451 1.063 -27.466 1.00 53.00 326 THR A N 1
ATOM 2590 C CA . THR A 1 326 ? -21.374 2.079 -27.462 1.00 53.00 326 THR A CA 1
ATOM 2591 C C . THR A 1 326 ? -20.454 1.838 -28.654 1.00 53.00 326 THR A C 1
ATOM 2593 O O . THR A 1 326 ? -19.662 0.890 -28.607 1.00 53.00 326 THR A O 1
ATOM 2596 N N . PRO A 1 327 ? -20.556 2.634 -29.743 1.00 62.78 327 PRO A N 1
ATOM 2597 C CA . PRO A 1 327 ? -19.572 2.569 -30.811 1.00 62.78 327 PRO A CA 1
ATOM 2598 C C . PRO A 1 327 ? -18.186 2.852 -30.218 1.00 62.78 327 PRO A C 1
ATOM 2600 O O . PRO A 1 327 ? -18.086 3.610 -29.245 1.00 62.78 327 PRO A O 1
ATOM 2603 N N . PRO A 1 328 ? -17.118 2.240 -30.761 1.00 74.94 328 PRO A N 1
ATOM 2604 C CA . PRO A 1 328 ? -15.775 2.553 -30.306 1.00 74.94 328 PRO A CA 1
ATOM 2605 C C . PRO A 1 328 ? -15.534 4.058 -30.434 1.00 74.94 328 PRO A C 1
ATOM 2607 O O . PRO A 1 328 ? -16.062 4.686 -31.359 1.00 74.94 328 PRO A O 1
ATOM 2610 N N . SER A 1 329 ? -14.758 4.643 -29.517 1.00 84.56 329 SER A N 1
ATOM 2611 C CA . SER A 1 329 ? -14.439 6.070 -29.627 1.00 84.56 329 SER A CA 1
ATOM 2612 C C . SER A 1 329 ? -13.832 6.352 -31.001 1.00 84.56 329 SER A C 1
ATOM 2614 O O . SER A 1 329 ? -13.102 5.531 -31.562 1.00 84.56 329 SER A O 1
ATOM 2616 N N . THR A 1 330 ? -14.142 7.516 -31.572 1.00 83.62 330 THR A N 1
ATOM 2617 C CA . THR A 1 330 ? -13.567 7.933 -32.859 1.00 83.62 330 THR A CA 1
ATOM 2618 C C . THR A 1 330 ? -12.039 7.904 -32.807 1.00 83.62 330 THR A C 1
ATOM 2620 O O . THR A 1 330 ? -11.402 7.491 -33.773 1.00 83.62 330 THR A O 1
ATOM 2623 N N . ALA A 1 331 ? -11.458 8.242 -31.651 1.00 83.62 331 ALA A N 1
ATOM 2624 C CA . ALA A 1 331 ? -10.035 8.104 -31.375 1.00 83.62 331 ALA A CA 1
ATOM 2625 C C . ALA A 1 331 ? -9.552 6.649 -31.502 1.00 83.62 331 ALA A C 1
ATOM 2627 O O . ALA A 1 331 ? -8.621 6.392 -32.263 1.00 83.62 331 ALA A O 1
ATOM 2628 N N . LEU A 1 332 ? -10.205 5.688 -30.835 1.00 88.06 332 LEU A N 1
ATOM 2629 C CA . LEU A 1 332 ? -9.830 4.276 -30.937 1.00 88.06 332 LEU A CA 1
ATOM 2630 C C . LEU A 1 332 ? -10.006 3.737 -32.365 1.00 88.06 332 LEU A C 1
ATOM 2632 O O . LEU A 1 332 ? -9.119 3.043 -32.855 1.00 88.06 332 LEU A O 1
ATOM 2636 N N . MET A 1 333 ? -11.107 4.065 -33.053 1.00 86.94 333 MET A N 1
ATOM 2637 C CA . MET A 1 333 ? -11.339 3.609 -34.433 1.00 86.94 333 MET A CA 1
ATOM 2638 C C . MET A 1 333 ? -10.246 4.090 -35.386 1.00 86.94 333 MET A C 1
ATOM 2640 O O . MET A 1 333 ? -9.730 3.298 -36.174 1.00 86.94 333 MET A O 1
ATOM 2644 N N . ASN A 1 334 ? -9.858 5.363 -35.284 1.00 87.06 334 ASN A N 1
ATOM 2645 C CA . ASN A 1 334 ? -8.796 5.930 -36.109 1.00 87.06 334 ASN A CA 1
ATOM 2646 C C . ASN A 1 334 ? -7.458 5.222 -35.867 1.00 87.06 334 ASN A C 1
ATOM 2648 O O . ASN A 1 334 ? -6.745 4.907 -36.818 1.00 87.06 334 ASN A O 1
ATOM 2652 N N . VAL A 1 335 ? -7.132 4.933 -34.605 1.00 88.12 335 VAL A N 1
ATOM 2653 C CA . VAL A 1 335 ? -5.874 4.264 -34.260 1.00 88.12 335 VAL A CA 1
ATOM 2654 C C . VAL A 1 335 ? -5.881 2.799 -34.705 1.00 88.12 335 VAL A C 1
ATOM 2656 O O . VAL A 1 335 ? -4.910 2.356 -35.318 1.00 88.12 335 VAL A O 1
ATOM 2659 N N . LEU A 1 336 ? -6.984 2.069 -34.500 1.00 89.75 336 LEU A N 1
ATOM 2660 C CA . LEU A 1 336 ? -7.140 0.685 -34.969 1.00 89.75 336 LEU A CA 1
ATOM 2661 C C . LEU A 1 336 ? -7.030 0.568 -36.496 1.00 89.75 336 LEU A C 1
ATOM 2663 O O . LEU A 1 336 ? -6.422 -0.380 -36.982 1.00 89.75 336 LEU A O 1
ATOM 2667 N N . ALA A 1 337 ? -7.561 1.536 -37.251 1.00 88.25 337 ALA A N 1
ATOM 2668 C CA . ALA A 1 337 ? -7.442 1.563 -38.711 1.00 88.25 337 ALA A CA 1
ATOM 2669 C C . ALA A 1 337 ? -5.993 1.763 -39.196 1.00 88.25 337 ALA A C 1
ATOM 2671 O O . ALA A 1 337 ? -5.648 1.354 -40.302 1.00 88.25 337 ALA A O 1
ATOM 2672 N N . SER A 1 338 ? -5.145 2.380 -38.370 1.00 89.12 338 SER A N 1
ATOM 2673 C CA . SER A 1 338 ? -3.727 2.629 -38.660 1.00 89.12 338 SER A CA 1
ATOM 2674 C C . SER A 1 338 ? -2.772 1.576 -38.085 1.00 89.12 338 SER A C 1
ATOM 2676 O O . SER A 1 338 ? -1.557 1.688 -38.255 1.00 89.12 338 SER A O 1
ATOM 2678 N N . LEU A 1 339 ? -3.295 0.567 -37.380 1.00 91.31 339 LEU A N 1
ATOM 2679 C CA . LEU A 1 339 ? -2.477 -0.405 -36.664 1.00 91.31 339 LEU A CA 1
ATOM 2680 C C . LEU A 1 339 ? -1.817 -1.408 -37.633 1.00 91.31 339 LEU A C 1
ATOM 2682 O O . LEU A 1 339 ? -2.489 -1.927 -38.527 1.00 91.31 339 LEU A O 1
ATOM 2686 N N . PRO A 1 340 ? -0.533 -1.765 -37.437 1.00 93.31 340 PRO A N 1
ATOM 2687 C CA . PRO A 1 340 ? 0.096 -2.853 -38.180 1.00 93.31 340 PRO A CA 1
ATOM 2688 C C . PRO A 1 340 ? -0.685 -4.177 -38.038 1.00 93.31 340 PRO A C 1
ATOM 2690 O O . PRO A 1 340 ? -1.134 -4.482 -36.927 1.00 93.31 340 PRO A O 1
ATOM 2693 N N . PRO A 1 341 ? -0.798 -5.009 -39.098 1.00 91.62 341 PRO A N 1
ATOM 2694 C CA . PRO A 1 341 ? -1.584 -6.250 -39.063 1.00 91.62 341 PRO A CA 1
ATOM 2695 C C . PRO A 1 341 ? -1.200 -7.210 -37.927 1.00 91.62 341 PRO A C 1
ATOM 2697 O O . PRO A 1 341 ? -2.066 -7.829 -37.312 1.00 91.62 341 PRO A O 1
ATOM 2700 N N . GLU A 1 342 ? 0.093 -7.296 -37.607 1.00 91.50 342 GLU A N 1
ATOM 2701 C CA . GLU A 1 342 ? 0.616 -8.125 -36.514 1.00 91.50 342 GLU A CA 1
ATOM 2702 C C . GLU A 1 342 ? 0.123 -7.650 -35.138 1.00 91.50 342 GLU A C 1
ATOM 2704 O O . GLU A 1 342 ? -0.332 -8.452 -34.322 1.00 91.50 342 GLU A O 1
ATOM 2709 N N . LEU A 1 343 ? 0.146 -6.336 -34.895 1.00 92.06 343 LEU A N 1
ATOM 2710 C CA . LEU A 1 343 ? -0.333 -5.742 -33.645 1.00 92.06 343 LEU A CA 1
ATOM 2711 C C . LEU A 1 343 ? -1.858 -5.816 -33.539 1.00 92.06 343 LEU A C 1
ATOM 2713 O O . LEU A 1 343 ? -2.381 -5.996 -32.442 1.00 92.06 343 LEU A O 1
ATOM 2717 N N . LEU A 1 344 ? -2.573 -5.721 -34.664 1.00 92.12 344 LEU A N 1
ATOM 2718 C CA . LEU A 1 344 ? -4.026 -5.872 -34.688 1.00 92.12 344 LEU A CA 1
ATOM 2719 C C . LEU A 1 344 ? -4.424 -7.311 -34.342 1.00 92.12 344 LEU A C 1
ATOM 2721 O O . LEU A 1 344 ? -5.336 -7.529 -33.547 1.00 92.12 344 LEU A O 1
ATOM 2725 N N . SER A 1 345 ? -3.699 -8.292 -34.886 1.00 92.56 345 SER A N 1
ATOM 2726 C CA . SER A 1 345 ? -3.862 -9.700 -34.519 1.00 92.56 345 SER A CA 1
ATOM 2727 C C . SER A 1 345 ? -3.591 -9.931 -33.029 1.00 92.56 345 SER A C 1
ATOM 2729 O O . SER A 1 345 ? -4.389 -10.591 -32.362 1.00 92.56 345 SER A O 1
ATOM 2731 N N . LEU A 1 346 ? -2.527 -9.326 -32.482 1.00 92.69 346 LEU A N 1
ATOM 2732 C CA . LEU A 1 346 ? -2.208 -9.398 -31.053 1.00 92.69 346 LEU A CA 1
ATOM 2733 C C . LEU A 1 346 ? -3.287 -8.741 -30.178 1.00 92.69 346 LEU A C 1
ATOM 2735 O O . LEU A 1 346 ? -3.633 -9.285 -29.136 1.00 92.69 346 LEU A O 1
ATOM 2739 N N . PHE A 1 347 ? -3.846 -7.600 -30.590 1.00 93.00 347 PHE A N 1
ATOM 2740 C CA . PHE A 1 347 ? -4.935 -6.935 -29.867 1.00 93.00 347 PHE A CA 1
ATOM 2741 C C . PHE A 1 347 ? -6.215 -7.772 -29.838 1.00 93.00 347 PHE A C 1
ATOM 2743 O O . PHE A 1 347 ? -6.891 -7.835 -28.816 1.00 93.00 347 PHE A O 1
ATOM 2750 N N . ASN A 1 348 ? -6.536 -8.446 -30.943 1.00 91.50 348 ASN A N 1
ATOM 2751 C CA . ASN A 1 348 ? -7.693 -9.336 -31.003 1.00 91.50 348 ASN A CA 1
ATOM 2752 C C . ASN A 1 348 ? -7.482 -10.621 -30.186 1.00 91.50 348 ASN A C 1
ATOM 2754 O O . ASN A 1 348 ? -8.455 -11.197 -29.709 1.00 91.50 348 ASN A O 1
ATOM 2758 N N . ASN A 1 349 ? -6.227 -11.042 -29.996 1.00 92.38 349 ASN A N 1
ATOM 2759 C CA . ASN A 1 349 ? -5.846 -12.281 -29.318 1.00 92.38 349 ASN A CA 1
ATOM 2760 C C . ASN A 1 349 ? -4.879 -12.008 -28.152 1.00 92.38 349 ASN A C 1
ATOM 2762 O O . ASN A 1 349 ? -3.767 -12.541 -28.108 1.00 92.38 349 ASN A O 1
ATOM 2766 N N . LEU A 1 350 ? -5.281 -11.148 -27.211 1.00 91.62 350 LEU A N 1
ATOM 2767 C CA . LEU A 1 350 ? -4.472 -10.867 -26.024 1.00 91.62 350 LEU A CA 1
ATOM 2768 C C . LEU A 1 350 ? -4.300 -12.132 -25.160 1.00 91.62 350 LEU A C 1
ATOM 2770 O O . LEU A 1 350 ? -5.251 -12.898 -24.998 1.00 91.62 350 LEU A O 1
ATOM 2774 N N . PRO A 1 351 ? -3.124 -12.341 -24.540 1.00 88.56 351 PRO A N 1
ATOM 2775 C CA . PRO A 1 351 ? -2.893 -13.508 -23.697 1.00 88.56 351 PRO A CA 1
ATOM 2776 C C . PRO A 1 351 ? -3.753 -13.466 -22.425 1.00 88.56 351 PRO A C 1
ATOM 2778 O O . PRO A 1 351 ? -4.006 -12.399 -21.854 1.00 88.56 351 PRO A O 1
ATOM 2781 N N . GLU A 1 352 ? -4.158 -14.639 -21.930 1.00 80.75 352 GLU A N 1
ATOM 2782 C CA . GLU A 1 352 ? -4.924 -14.772 -20.679 1.00 80.75 352 GLU A CA 1
ATOM 2783 C C . GLU A 1 352 ? -4.117 -14.367 -19.438 1.00 80.75 352 GLU A C 1
ATOM 2785 O O . GLU A 1 352 ? -4.671 -13.851 -18.464 1.00 80.75 352 GLU A O 1
ATOM 2790 N N . GLN A 1 353 ? -2.797 -14.539 -19.475 1.00 79.19 353 GLN A N 1
ATOM 2791 C CA . GLN A 1 353 ? -1.894 -14.145 -18.400 1.00 79.19 353 GLN A CA 1
ATOM 2792 C C . GLN A 1 353 ? -0.774 -13.272 -18.947 1.00 79.19 353 GLN A C 1
ATOM 2794 O O . GLN A 1 353 ? -0.327 -13.426 -20.081 1.00 79.19 353 GLN A O 1
ATOM 2799 N N . ALA A 1 354 ? -0.316 -12.327 -18.130 1.00 80.94 354 ALA A N 1
ATOM 2800 C CA . ALA A 1 354 ? 0.791 -11.477 -18.529 1.00 80.94 354 ALA A CA 1
ATOM 2801 C C . ALA A 1 354 ? 2.106 -12.271 -18.522 1.00 80.94 354 ALA A C 1
ATOM 2803 O O . ALA A 1 354 ? 2.391 -12.922 -17.513 1.00 80.94 354 ALA A O 1
ATOM 2804 N N . PRO A 1 355 ? 2.930 -12.165 -19.577 1.00 82.19 355 PRO A N 1
ATOM 2805 C CA . PRO A 1 355 ? 4.235 -12.811 -19.612 1.00 82.19 355 PRO A CA 1
ATOM 2806 C C . PRO A 1 355 ? 5.151 -12.249 -18.524 1.00 82.19 355 PRO A C 1
ATOM 2808 O O . PRO A 1 355 ? 5.123 -11.052 -18.222 1.00 82.19 355 PRO A O 1
ATOM 2811 N N . THR A 1 356 ? 6.005 -13.095 -17.954 1.00 77.62 356 THR A N 1
ATOM 2812 C CA . THR A 1 356 ? 7.149 -12.605 -17.180 1.00 77.62 356 THR A CA 1
ATOM 2813 C C . THR A 1 356 ? 8.188 -12.091 -18.163 1.00 77.62 356 THR A C 1
ATOM 2815 O O . THR A 1 356 ? 8.617 -12.835 -19.038 1.00 77.62 356 THR A O 1
ATOM 2818 N N . ALA A 1 357 ? 8.632 -10.845 -18.015 1.00 71.19 357 ALA A N 1
ATOM 2819 C CA . ALA A 1 357 ? 9.556 -10.236 -18.972 1.00 71.19 357 ALA A CA 1
ATOM 2820 C C . ALA A 1 357 ? 10.926 -10.928 -19.076 1.00 71.19 357 ALA A C 1
ATOM 2822 O O . ALA A 1 357 ? 11.634 -10.694 -20.047 1.00 71.19 357 ALA A O 1
ATOM 2823 N N . ASP A 1 358 ? 11.289 -11.761 -18.096 1.00 73.00 358 ASP A N 1
ATOM 2824 C CA . ASP A 1 358 ? 12.494 -12.596 -18.139 1.00 73.00 358 ASP A CA 1
ATOM 2825 C C . ASP A 1 358 ? 12.256 -13.954 -18.829 1.00 73.00 358 ASP A C 1
ATOM 2827 O O . ASP A 1 358 ? 13.202 -14.542 -19.337 1.00 73.00 358 ASP A O 1
ATOM 2831 N N . GLN A 1 359 ? 11.009 -14.441 -18.870 1.00 79.38 359 GLN A N 1
ATOM 2832 C CA . GLN A 1 359 ? 10.635 -15.692 -19.548 1.00 79.38 359 GLN A CA 1
ATOM 2833 C C . GLN A 1 359 ? 10.275 -15.451 -21.017 1.00 79.38 359 GLN A C 1
ATOM 2835 O O . GLN A 1 359 ? 10.677 -16.219 -21.881 1.00 79.38 359 GLN A O 1
ATOM 2840 N N . ASP A 1 360 ? 9.541 -14.371 -21.297 1.00 83.81 360 ASP A N 1
ATOM 2841 C CA . ASP A 1 360 ? 9.155 -13.974 -22.651 1.00 83.81 360 ASP A CA 1
ATOM 2842 C C . ASP A 1 360 ? 9.287 -12.446 -22.827 1.00 83.81 360 ASP A C 1
ATOM 2844 O O . ASP A 1 360 ? 8.321 -11.674 -22.667 1.00 83.81 360 ASP A O 1
ATOM 2848 N N . PRO A 1 361 ? 10.515 -11.972 -23.115 1.00 85.12 361 PRO A N 1
ATOM 2849 C CA . PRO A 1 361 ? 10.770 -10.563 -23.376 1.00 85.12 361 PRO A CA 1
ATOM 2850 C C . PRO A 1 361 ? 10.050 -10.075 -24.637 1.00 85.12 361 PRO A C 1
ATOM 2852 O O . PRO A 1 361 ? 9.533 -8.959 -24.649 1.00 85.12 361 PRO A O 1
ATOM 2855 N N . GLN A 1 362 ? 9.988 -10.902 -25.685 1.00 86.88 362 GLN A N 1
ATOM 2856 C CA . GLN A 1 362 ? 9.476 -10.509 -26.997 1.00 86.88 362 GLN A CA 1
ATOM 2857 C C . GLN A 1 362 ? 7.971 -10.234 -26.956 1.00 86.88 362 GLN A C 1
ATOM 2859 O O . GLN A 1 362 ? 7.521 -9.207 -27.476 1.00 86.88 362 GLN A O 1
ATOM 2864 N N . LEU A 1 363 ? 7.189 -11.080 -26.280 1.00 88.19 363 LEU A N 1
ATOM 2865 C CA . LEU A 1 363 ? 5.765 -10.830 -26.071 1.00 88.19 363 LEU A CA 1
ATOM 2866 C C . LEU A 1 363 ? 5.537 -9.620 -25.158 1.00 88.19 363 LEU A C 1
ATOM 2868 O O . LEU A 1 363 ? 4.694 -8.778 -25.461 1.00 88.19 363 LEU A O 1
ATOM 2872 N N . SER A 1 364 ? 6.318 -9.479 -24.080 1.00 88.44 364 SER A N 1
ATOM 2873 C CA . SER A 1 364 ? 6.231 -8.319 -23.172 1.00 88.44 364 SER A CA 1
ATOM 2874 C C . SER A 1 364 ? 6.451 -6.993 -23.911 1.00 88.44 364 SER A C 1
ATOM 2876 O O . SER A 1 364 ? 5.710 -6.025 -23.723 1.00 88.44 364 SER A O 1
ATOM 2878 N N . LEU A 1 365 ? 7.440 -6.963 -24.805 1.00 88.50 365 LEU A N 1
ATOM 2879 C CA . LEU A 1 365 ? 7.730 -5.830 -25.676 1.00 88.50 365 LEU A CA 1
ATOM 2880 C C . LEU A 1 365 ? 6.636 -5.600 -26.711 1.00 88.50 365 LEU A C 1
ATOM 2882 O O . LEU A 1 365 ? 6.238 -4.459 -26.916 1.00 88.50 365 LEU A O 1
ATOM 2886 N N . SER A 1 366 ? 6.122 -6.658 -27.334 1.00 90.50 366 SER A N 1
ATOM 2887 C CA . SER A 1 366 ? 5.054 -6.558 -28.335 1.00 90.50 366 SER A CA 1
ATOM 2888 C C . SER A 1 366 ? 3.762 -6.006 -27.730 1.00 90.50 366 SER A C 1
ATOM 2890 O O . SER A 1 366 ? 3.129 -5.139 -28.327 1.00 90.50 366 SER A O 1
ATOM 2892 N N . LEU A 1 367 ? 3.416 -6.411 -26.502 1.00 92.88 367 LEU A N 1
ATOM 2893 C CA . LEU A 1 367 ? 2.300 -5.836 -25.744 1.00 92.88 367 LEU A CA 1
ATOM 2894 C C . LEU A 1 367 ? 2.543 -4.357 -25.409 1.00 92.88 367 LEU A C 1
ATOM 2896 O O . LEU A 1 367 ? 1.633 -3.537 -25.518 1.00 92.88 367 LEU A O 1
ATOM 2900 N N . HIS A 1 368 ? 3.767 -3.982 -25.026 1.00 92.19 368 HIS A N 1
ATOM 2901 C CA . HIS A 1 368 ? 4.093 -2.575 -24.764 1.00 92.19 368 HIS A CA 1
ATOM 2902 C C . HIS A 1 368 ? 4.046 -1.729 -26.040 1.00 92.19 368 HIS A C 1
ATOM 2904 O O . HIS A 1 368 ? 3.446 -0.657 -26.025 1.00 92.19 368 HIS A O 1
ATOM 2910 N N . LYS A 1 369 ? 4.580 -2.237 -27.157 1.00 91.94 369 LYS A N 1
ATOM 2911 C CA . LYS A 1 369 ? 4.486 -1.619 -28.488 1.00 91.94 369 LYS A CA 1
ATOM 2912 C C . LYS A 1 369 ? 3.032 -1.453 -28.914 1.00 91.94 369 LYS A C 1
ATOM 2914 O O . LYS A 1 369 ? 2.670 -0.375 -29.375 1.00 91.94 369 LYS A O 1
ATOM 2919 N N . LEU A 1 370 ? 2.198 -2.475 -28.722 1.00 94.19 370 LEU A N 1
ATOM 2920 C CA . LEU A 1 370 ? 0.763 -2.399 -28.981 1.00 94.19 370 LEU A CA 1
ATOM 2921 C C . LEU A 1 370 ? 0.117 -1.271 -28.164 1.00 94.19 370 LEU A C 1
ATOM 2923 O O . LEU A 1 370 ? -0.568 -0.421 -28.729 1.00 94.19 370 LEU A O 1
ATOM 2927 N N . LEU A 1 371 ? 0.394 -1.205 -26.858 1.00 93.19 371 LEU A N 1
ATOM 2928 C CA . LEU A 1 371 ? -0.123 -0.135 -26.002 1.00 93.19 371 LEU A CA 1
ATOM 2929 C C . LEU A 1 371 ? 0.405 1.241 -26.425 1.00 93.19 371 LEU A C 1
ATOM 2931 O O . LEU A 1 371 ? -0.334 2.210 -26.346 1.00 93.19 371 LEU A O 1
ATOM 2935 N N . ALA A 1 372 ? 1.652 1.342 -26.886 1.00 91.38 372 ALA A N 1
ATOM 2936 C CA . ALA A 1 372 ? 2.234 2.593 -27.362 1.00 91.38 372 ALA A CA 1
ATOM 2937 C C . ALA A 1 372 ? 1.607 3.099 -28.666 1.00 91.38 372 ALA A C 1
ATOM 2939 O O . ALA A 1 372 ? 1.506 4.310 -28.837 1.00 91.38 372 ALA A O 1
ATOM 2940 N N . HIS A 1 373 ? 1.164 2.200 -29.551 1.00 91.19 373 HIS A N 1
ATOM 2941 C CA . HIS A 1 373 ? 0.409 2.577 -30.749 1.00 91.19 373 HIS A CA 1
ATOM 2942 C C . HIS A 1 373 ? -1.027 2.970 -30.401 1.00 91.19 373 HIS A C 1
ATOM 2944 O O . HIS A 1 373 ? -1.504 3.982 -30.900 1.00 91.19 373 HIS A O 1
ATOM 2950 N N . LEU A 1 374 ? -1.692 2.196 -29.534 1.00 91.00 374 LEU A N 1
ATOM 2951 C CA . LEU A 1 374 ? -3.073 2.457 -29.120 1.00 91.00 374 LEU A CA 1
ATOM 2952 C C . LEU A 1 374 ? -3.194 3.735 -28.284 1.00 91.00 374 LEU A C 1
ATOM 2954 O O . LEU A 1 374 ? -4.011 4.600 -28.576 1.00 91.00 374 LEU A O 1
ATOM 2958 N N . ASP A 1 375 ? -2.378 3.852 -27.240 1.00 90.00 375 ASP A N 1
ATOM 2959 C CA . ASP A 1 375 ? -2.436 4.921 -26.250 1.00 90.00 375 ASP A CA 1
ATOM 2960 C C . ASP A 1 375 ? -1.020 5.371 -25.830 1.00 90.00 375 ASP A C 1
ATOM 2962 O O . ASP A 1 375 ? -0.469 4.937 -24.804 1.00 90.00 375 ASP A O 1
ATOM 2966 N N . PRO A 1 376 ? -0.400 6.279 -26.608 1.00 88.00 376 PRO A N 1
ATOM 2967 C CA . PRO A 1 376 ? 0.939 6.786 -26.325 1.00 88.00 376 PRO A CA 1
ATOM 2968 C C . PRO A 1 376 ? 1.063 7.426 -24.937 1.00 88.00 376 PRO A C 1
ATOM 2970 O O . PRO A 1 376 ? 2.107 7.310 -24.295 1.00 88.00 376 PRO A O 1
ATOM 2973 N N . VAL A 1 377 ? 0.006 8.078 -24.446 1.00 85.06 377 VAL A N 1
ATOM 2974 C CA . VAL A 1 377 ? 0.029 8.796 -23.165 1.00 85.06 377 VAL A CA 1
ATOM 2975 C C . VAL A 1 377 ? 0.117 7.810 -22.001 1.00 85.06 377 VAL A C 1
ATOM 2977 O O . VAL A 1 377 ? 0.910 8.007 -21.077 1.00 85.06 377 VAL A O 1
ATOM 2980 N N . VAL A 1 378 ? -0.662 6.727 -22.049 1.00 83.94 378 VAL A N 1
ATOM 2981 C CA . VAL A 1 378 ? -0.664 5.696 -21.004 1.00 83.94 378 VAL A CA 1
ATOM 2982 C C . VAL A 1 378 ? 0.549 4.776 -21.109 1.00 83.94 378 VAL A C 1
ATOM 2984 O O . VAL A 1 378 ? 1.120 4.410 -20.079 1.00 83.94 378 VAL A O 1
ATOM 2987 N N . SER A 1 379 ? 1.000 4.439 -22.319 1.00 86.25 379 SER A N 1
ATOM 2988 C CA . SER A 1 379 ? 2.175 3.575 -22.519 1.00 86.25 379 SER A CA 1
ATOM 2989 C C . SER A 1 379 ? 3.449 4.138 -21.879 1.00 86.25 379 SER A C 1
ATOM 2991 O O . SER A 1 379 ? 4.217 3.390 -21.271 1.00 86.25 379 SER A O 1
ATOM 2993 N N . GLN A 1 380 ? 3.635 5.464 -21.919 1.00 84.75 380 GLN A N 1
ATOM 2994 C CA . GLN A 1 380 ? 4.778 6.160 -21.321 1.00 84.75 380 GLN A CA 1
ATOM 2995 C C . GLN A 1 380 ? 4.822 6.027 -19.799 1.00 84.75 380 GLN A C 1
ATOM 2997 O O . GLN A 1 380 ? 5.869 6.224 -19.195 1.00 84.75 380 GLN A O 1
ATOM 3002 N N . ARG A 1 381 ? 3.713 5.694 -19.138 1.00 79.62 381 ARG A N 1
ATOM 3003 C CA . ARG A 1 381 ? 3.698 5.496 -17.685 1.00 79.62 381 ARG A CA 1
ATOM 3004 C C . ARG A 1 381 ? 4.355 4.182 -17.268 1.00 79.62 381 ARG A C 1
ATOM 3006 O O . ARG A 1 381 ? 4.871 4.073 -16.153 1.00 79.62 381 ARG A O 1
ATOM 3013 N N . TRP A 1 382 ? 4.301 3.174 -18.132 1.00 83.00 382 TRP A N 1
ATOM 3014 C CA . TRP A 1 382 ? 4.657 1.803 -17.793 1.00 83.00 382 TRP A CA 1
ATOM 3015 C C . TRP A 1 382 ? 5.966 1.391 -18.450 1.00 83.00 382 TRP A C 1
ATOM 3017 O O . TRP A 1 382 ? 6.237 1.719 -19.604 1.00 83.00 382 TRP A O 1
ATOM 3027 N N . HIS A 1 383 ? 6.791 0.652 -17.709 1.00 84.06 383 HIS A N 1
ATOM 3028 C CA . HIS A 1 383 ? 7.920 -0.032 -18.318 1.00 84.06 383 HIS A CA 1
ATOM 3029 C C . HIS A 1 383 ? 7.398 -1.240 -19.107 1.00 84.06 383 HIS A C 1
ATOM 3031 O O . HIS A 1 383 ? 6.438 -1.876 -18.681 1.00 84.06 383 HIS A O 1
ATOM 3037 N N . TRP A 1 384 ? 8.038 -1.621 -20.213 1.00 83.81 384 TRP A N 1
ATOM 3038 C CA . TRP A 1 384 ? 7.630 -2.814 -20.974 1.00 83.81 384 TRP A CA 1
ATOM 3039 C C . TRP A 1 384 ? 7.696 -4.107 -20.143 1.00 83.81 384 TRP A C 1
ATOM 3041 O O . TRP A 1 384 ? 6.907 -5.020 -20.342 1.00 83.81 384 TRP A O 1
ATOM 3051 N N . ARG A 1 385 ? 8.590 -4.141 -19.145 1.00 82.69 385 ARG A N 1
ATOM 3052 C CA . ARG A 1 385 ? 8.677 -5.211 -18.128 1.00 82.69 385 ARG A CA 1
ATOM 3053 C C . ARG A 1 385 ? 7.518 -5.225 -17.121 1.00 82.69 385 ARG A C 1
ATOM 3055 O O . ARG A 1 385 ? 7.351 -6.209 -16.410 1.00 82.69 385 ARG A O 1
ATOM 3062 N N . ASP A 1 386 ? 6.706 -4.167 -17.037 1.00 80.19 386 ASP A N 1
ATOM 3063 C CA . ASP A 1 386 ? 5.465 -4.155 -16.250 1.00 80.19 386 ASP A CA 1
ATOM 3064 C C . ASP A 1 386 ? 4.333 -4.887 -17.001 1.00 80.19 386 ASP A C 1
ATOM 3066 O O . ASP A 1 386 ? 3.208 -4.386 -17.081 1.00 80.19 386 ASP A O 1
ATOM 3070 N N . SER A 1 387 ? 4.606 -6.075 -17.550 1.00 83.56 387 SER A N 1
ATOM 3071 C CA . SER A 1 387 ? 3.728 -6.776 -18.496 1.00 83.56 387 SER A CA 1
ATOM 3072 C C . SER A 1 387 ? 2.298 -6.946 -17.973 1.00 83.56 387 SER A C 1
ATOM 3074 O O . SER A 1 387 ? 1.343 -6.794 -18.729 1.00 83.56 387 SER A O 1
ATOM 3076 N N . ARG A 1 388 ? 2.117 -7.150 -16.656 1.00 78.00 388 ARG A N 1
ATOM 3077 C CA . ARG A 1 388 ? 0.788 -7.181 -16.011 1.00 78.00 388 ARG A CA 1
ATOM 3078 C C . ARG A 1 388 ? 0.017 -5.878 -16.190 1.00 78.00 388 ARG A C 1
ATOM 3080 O O . ARG A 1 388 ? -1.157 -5.903 -16.542 1.00 78.00 388 ARG A O 1
ATOM 3087 N N . LYS A 1 389 ? 0.662 -4.735 -15.950 1.00 80.19 389 LYS A N 1
ATOM 3088 C CA . LYS A 1 389 ? 0.021 -3.416 -16.043 1.00 80.19 389 LYS A CA 1
ATOM 3089 C C . LYS A 1 389 ? -0.230 -3.036 -17.497 1.00 80.19 389 LYS A C 1
ATOM 3091 O O . LYS A 1 389 ? -1.289 -2.494 -17.793 1.00 80.19 389 LYS A O 1
ATOM 3096 N N . VAL A 1 390 ? 0.706 -3.357 -18.390 1.00 85.94 390 VAL A N 1
ATOM 3097 C CA . VAL A 1 390 ? 0.547 -3.163 -19.838 1.00 85.94 390 VAL A CA 1
ATOM 3098 C C . VAL A 1 390 ? -0.661 -3.952 -20.344 1.00 85.94 390 VAL A C 1
ATOM 3100 O O . VAL A 1 390 ? -1.585 -3.353 -20.888 1.00 85.94 390 VAL A O 1
ATOM 3103 N N . LEU A 1 391 ? -0.715 -5.259 -20.067 1.00 87.31 391 LEU A N 1
ATOM 3104 C CA . LEU A 1 391 ? -1.833 -6.118 -20.459 1.00 87.31 391 LEU A CA 1
ATOM 3105 C C . LEU A 1 391 ? -3.167 -5.649 -19.860 1.00 87.31 391 LEU A C 1
ATOM 3107 O O . LEU A 1 391 ? -4.174 -5.628 -20.556 1.00 87.31 391 LEU A O 1
ATOM 3111 N N . THR A 1 392 ? -3.171 -5.206 -18.598 1.00 81.38 392 THR A N 1
ATOM 3112 C CA . THR A 1 392 ? -4.372 -4.647 -17.949 1.00 81.38 392 THR A CA 1
ATOM 3113 C C . THR A 1 392 ? -4.905 -3.427 -18.708 1.00 81.38 392 THR A C 1
ATOM 3115 O O . THR A 1 392 ? -6.106 -3.325 -18.923 1.00 81.38 392 THR A O 1
ATOM 3118 N N . ASN A 1 393 ? -4.034 -2.511 -19.151 1.00 85.88 393 ASN A N 1
ATOM 3119 C CA . AS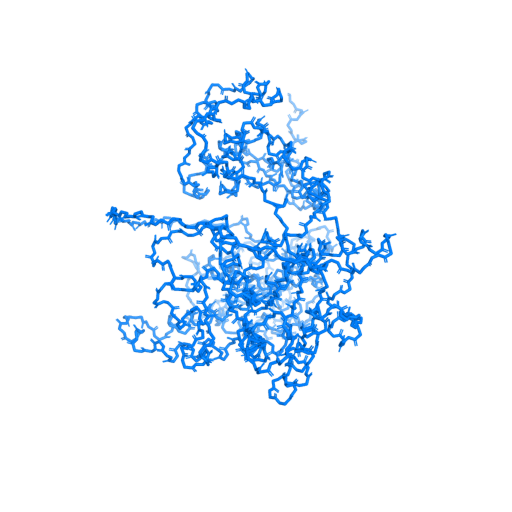N A 1 393 ? -4.467 -1.336 -19.919 1.00 85.88 393 ASN A CA 1
ATOM 3120 C C . ASN A 1 393 ? -4.966 -1.716 -21.319 1.00 85.88 393 ASN A C 1
ATOM 3122 O O . ASN A 1 393 ? -5.943 -1.141 -21.783 1.00 85.88 393 ASN A O 1
ATOM 3126 N N . LEU A 1 394 ? -4.351 -2.709 -21.965 1.00 89.56 394 LEU A N 1
ATOM 3127 C CA . LEU A 1 394 ? -4.832 -3.232 -23.247 1.00 89.56 394 LEU A CA 1
ATOM 3128 C C . LEU A 1 394 ? -6.232 -3.846 -23.133 1.00 89.56 394 LEU A C 1
ATOM 3130 O O . LEU A 1 394 ? -7.083 -3.565 -23.972 1.00 89.56 394 LEU A O 1
ATOM 3134 N N . ARG A 1 395 ? -6.494 -4.611 -22.066 1.00 86.25 395 ARG A N 1
ATOM 3135 C CA . ARG A 1 395 ? -7.828 -5.162 -21.782 1.00 86.25 395 ARG A CA 1
ATOM 3136 C C . ARG A 1 395 ? -8.859 -4.076 -21.528 1.00 86.25 395 ARG A C 1
ATOM 3138 O O . ARG A 1 395 ? -9.917 -4.114 -22.136 1.00 86.25 395 ARG A O 1
ATOM 3145 N N . ILE A 1 396 ? -8.512 -3.055 -20.738 1.00 80.56 396 ILE A N 1
ATOM 3146 C CA . ILE A 1 396 ? -9.383 -1.887 -20.526 1.00 80.56 396 ILE A CA 1
ATOM 3147 C C . ILE A 1 396 ? -9.786 -1.266 -21.867 1.00 80.56 396 ILE A C 1
ATOM 3149 O O . ILE A 1 396 ? -10.959 -0.945 -22.045 1.00 80.56 396 ILE A O 1
ATOM 3153 N N . ILE A 1 397 ? -8.844 -1.125 -22.808 1.00 86.62 397 ILE A N 1
ATOM 3154 C CA . ILE A 1 397 ? -9.121 -0.574 -24.142 1.00 86.62 397 ILE A CA 1
ATOM 3155 C C . ILE A 1 397 ? -10.042 -1.498 -24.948 1.00 86.62 397 ILE A C 1
ATOM 3157 O O . ILE A 1 397 ? -10.989 -1.022 -25.576 1.00 86.62 397 ILE A O 1
ATOM 3161 N N . GLN A 1 398 ? -9.787 -2.809 -24.917 1.00 85.75 398 GLN A N 1
ATOM 3162 C CA . GLN A 1 398 ? -10.572 -3.816 -25.635 1.00 85.75 398 GLN A CA 1
ATOM 3163 C C . GLN A 1 398 ? -12.015 -3.909 -25.116 1.00 85.75 398 GLN A C 1
ATOM 3165 O O . GLN A 1 398 ? -12.958 -3.885 -25.906 1.00 85.75 398 GLN A O 1
ATOM 3170 N N . GLU A 1 399 ? -12.188 -3.958 -23.796 1.00 82.19 399 GLU A N 1
ATOM 3171 C CA . GLU A 1 399 ? -13.477 -4.109 -23.116 1.00 82.19 399 GLU A CA 1
ATOM 3172 C C . GLU A 1 399 ? -14.314 -2.828 -23.198 1.00 82.19 399 GLU A C 1
ATOM 3174 O O . GLU A 1 399 ? -15.481 -2.865 -23.587 1.00 82.19 399 GLU A O 1
ATOM 3179 N N . ASN A 1 400 ? -13.719 -1.671 -22.887 1.00 79.25 400 ASN A N 1
ATOM 3180 C CA . ASN A 1 400 ? -14.449 -0.401 -22.874 1.00 79.25 400 ASN A CA 1
ATOM 3181 C C . ASN A 1 400 ? -14.605 0.215 -24.271 1.00 79.25 400 ASN A C 1
ATOM 3183 O O . ASN A 1 400 ? -15.361 1.173 -24.420 1.00 79.25 400 ASN A O 1
ATOM 3187 N N . ARG A 1 401 ? -13.897 -0.305 -25.287 1.00 85.75 401 ARG A N 1
ATOM 3188 C CA . ARG A 1 401 ? -13.826 0.238 -26.659 1.00 85.75 401 ARG A CA 1
ATOM 3189 C C . ARG A 1 401 ? -13.440 1.722 -26.712 1.00 85.75 401 ARG A C 1
ATOM 3191 O O . ARG A 1 401 ? -13.921 2.480 -27.558 1.00 85.75 401 ARG A O 1
ATOM 3198 N N . ARG A 1 402 ? -12.567 2.140 -25.797 1.00 85.12 402 ARG A N 1
ATOM 3199 C CA . ARG A 1 402 ? -12.077 3.517 -25.637 1.00 85.12 402 ARG A CA 1
ATOM 3200 C C . ARG A 1 402 ? -10.623 3.502 -25.194 1.00 85.12 402 ARG A C 1
ATOM 3202 O O . ARG A 1 402 ? -10.188 2.532 -24.580 1.00 85.12 402 ARG A O 1
ATOM 3209 N N . LEU A 1 403 ? -9.871 4.563 -25.466 1.00 86.56 403 LEU A N 1
ATOM 3210 C CA . LEU A 1 403 ? -8.492 4.666 -24.992 1.00 86.56 403 LEU A CA 1
ATOM 3211 C C . LEU A 1 403 ? -8.457 4.833 -23.466 1.00 86.56 403 LEU A C 1
ATOM 3213 O O . LEU A 1 403 ? -9.310 5.497 -22.873 1.00 86.56 403 LEU A O 1
ATOM 3217 N N . ALA A 1 404 ? -7.451 4.257 -22.809 1.00 83.00 404 ALA A N 1
ATOM 3218 C CA . ALA A 1 404 ? -7.310 4.350 -21.357 1.00 83.00 404 ALA A CA 1
ATOM 3219 C C . ALA A 1 404 ? -7.077 5.805 -20.896 1.00 83.00 404 ALA A C 1
ATOM 3221 O O . ALA A 1 404 ? -7.545 6.206 -19.833 1.00 83.00 404 ALA A O 1
ATOM 3222 N N . SER A 1 405 ? -6.405 6.617 -21.710 1.00 84.00 405 SER A N 1
ATOM 3223 C CA . SER A 1 405 ? -6.212 8.057 -21.522 1.00 84.00 405 SER A CA 1
ATOM 3224 C C . SER A 1 405 ? -7.513 8.851 -21.608 1.00 84.00 405 SER A C 1
ATOM 3226 O O . SER A 1 405 ? -7.688 9.760 -20.801 1.00 84.00 405 SER A O 1
ATOM 3228 N N . GLU A 1 406 ? -8.438 8.491 -22.506 1.00 83.50 406 GLU A N 1
ATOM 3229 C CA . GLU A 1 406 ? -9.773 9.107 -22.576 1.00 83.50 406 GLU A CA 1
ATOM 3230 C C . GLU A 1 406 ? -10.538 8.865 -21.268 1.00 83.50 406 GLU A C 1
ATOM 3232 O O . GLU A 1 406 ? -11.098 9.796 -20.696 1.00 83.50 406 GLU A O 1
ATOM 3237 N N . ILE A 1 407 ? -10.484 7.635 -20.744 1.00 77.88 407 ILE A N 1
ATOM 3238 C CA . ILE A 1 407 ? -11.114 7.271 -19.465 1.00 77.88 407 ILE A CA 1
ATOM 3239 C C . ILE A 1 407 ? -10.480 8.057 -18.308 1.00 77.88 407 ILE A C 1
ATOM 3241 O O . ILE A 1 407 ? -11.187 8.621 -17.477 1.00 77.88 407 ILE A O 1
ATOM 3245 N N . ILE A 1 408 ? -9.146 8.139 -18.257 1.00 75.31 408 ILE A N 1
ATOM 3246 C CA . ILE A 1 408 ? -8.423 8.911 -17.232 1.00 75.31 408 ILE A CA 1
ATOM 3247 C C . ILE A 1 408 ? -8.778 10.403 -17.308 1.00 75.31 408 ILE A C 1
ATOM 3249 O O . ILE A 1 408 ? -8.900 11.059 -16.273 1.00 75.31 408 ILE A O 1
ATOM 3253 N N . GLN A 1 409 ? -8.939 10.946 -18.516 1.00 79.50 409 GLN A N 1
ATOM 3254 C CA . GLN A 1 409 ? -9.303 12.342 -18.728 1.00 79.50 409 GLN A CA 1
ATOM 3255 C C . GLN A 1 409 ? -10.736 12.632 -18.280 1.00 79.50 409 GLN A C 1
ATOM 3257 O O . GLN A 1 409 ? -10.968 13.635 -17.614 1.00 79.50 409 GLN A O 1
ATOM 3262 N N . GLU A 1 410 ? -11.690 11.748 -18.542 1.00 76.06 410 GLU A N 1
ATOM 3263 C CA . GLU A 1 410 ? -13.036 11.896 -17.979 1.00 76.06 410 GLU A CA 1
ATOM 3264 C C . GLU A 1 410 ? -13.023 11.815 -16.453 1.00 76.06 410 GLU A C 1
ATOM 3266 O O . GLU A 1 410 ? -13.594 12.671 -15.784 1.00 76.06 410 GLU A O 1
ATOM 3271 N N . GLN A 1 411 ? -12.292 10.851 -15.888 1.00 71.06 411 GLN A N 1
ATOM 3272 C CA . GLN A 1 411 ? -12.136 10.721 -14.438 1.00 71.06 411 GLN A CA 1
ATOM 3273 C C . GLN A 1 411 ? -11.492 11.955 -13.796 1.00 71.06 411 GLN A C 1
ATOM 3275 O O . GLN A 1 411 ? -11.795 12.258 -12.647 1.00 71.06 411 GLN A O 1
ATOM 3280 N N . SER A 1 412 ? -10.622 12.679 -14.511 1.00 71.06 412 SER A N 1
ATOM 3281 C CA . SER A 1 412 ? -10.053 13.941 -14.014 1.00 71.06 412 SER A CA 1
ATOM 3282 C C . SER A 1 412 ? -11.047 15.090 -13.922 1.00 71.06 412 SER A C 1
ATOM 3284 O O . SER A 1 412 ? -10.859 15.995 -13.115 1.00 71.06 412 SER A O 1
ATOM 3286 N N . GLN A 1 413 ? -12.100 15.058 -14.737 1.00 70.00 413 GLN A N 1
ATOM 3287 C CA . GLN A 1 413 ? -13.146 16.078 -14.737 1.00 70.00 413 GLN A CA 1
ATOM 3288 C C . GLN A 1 413 ? -14.211 15.803 -13.671 1.00 70.00 413 GLN A C 1
ATOM 3290 O O . GLN A 1 413 ? -15.016 16.679 -13.361 1.00 70.00 413 GLN A O 1
ATOM 3295 N N . LEU A 1 414 ? -14.223 14.592 -13.111 1.00 69.31 414 LEU A N 1
ATOM 3296 C CA . LEU A 1 414 ? -15.123 14.208 -12.037 1.00 69.31 414 LEU A CA 1
ATOM 3297 C C . LEU A 1 414 ? -14.491 14.549 -10.686 1.00 69.31 414 LEU A C 1
ATOM 3299 O O . LEU A 1 414 ? -13.454 14.000 -10.312 1.00 69.31 414 LEU A O 1
ATOM 3303 N N . THR A 1 415 ? -15.170 15.387 -9.906 1.00 69.88 415 THR A N 1
ATOM 3304 C CA . THR A 1 415 ? -14.936 15.448 -8.461 1.00 69.88 415 THR A CA 1
ATOM 3305 C C . THR A 1 415 ? -15.196 14.054 -7.878 1.00 69.88 415 THR A C 1
ATOM 3307 O O . THR A 1 415 ? -16.315 13.550 -8.028 1.00 69.88 415 THR A O 1
ATOM 3310 N N . PRO A 1 416 ? -14.220 13.417 -7.200 1.00 74.94 416 PRO A N 1
ATOM 3311 C CA . PRO A 1 416 ? -14.449 12.146 -6.523 1.00 74.94 416 PRO A CA 1
ATOM 3312 C C . PRO A 1 416 ? -15.561 12.306 -5.485 1.00 74.94 416 PRO A C 1
ATOM 3314 O O . PRO A 1 416 ? -15.473 13.179 -4.624 1.00 74.94 416 PRO A O 1
ATOM 3317 N N . LYS A 1 417 ? -16.595 11.466 -5.528 1.00 83.06 417 LYS A N 1
ATOM 3318 C CA . LYS A 1 417 ? -17.684 11.521 -4.547 1.00 83.06 417 LYS A CA 1
ATOM 3319 C C . LYS A 1 417 ? -17.654 10.262 -3.695 1.00 83.06 417 LYS A C 1
ATOM 3321 O O . LYS A 1 417 ? -17.584 9.159 -4.231 1.00 83.06 417 LYS A O 1
ATOM 3326 N N . PRO A 1 418 ? -17.679 10.385 -2.360 1.00 88.38 418 PRO A N 1
ATOM 3327 C CA . PRO A 1 418 ? -17.702 9.205 -1.524 1.00 88.38 418 PRO A CA 1
ATOM 3328 C C . PRO A 1 418 ? -19.047 8.488 -1.687 1.00 88.38 418 PRO A C 1
ATOM 3330 O O . PRO A 1 418 ? -20.106 9.113 -1.651 1.00 88.38 418 PRO A O 1
ATOM 3333 N N . ARG A 1 419 ? -19.008 7.162 -1.845 1.00 88.88 419 ARG A N 1
ATOM 3334 C CA . ARG A 1 419 ? -20.199 6.310 -2.005 1.00 88.88 419 ARG A CA 1
ATOM 3335 C C . ARG A 1 419 ? -21.125 6.354 -0.783 1.00 88.88 419 ARG A C 1
ATOM 3337 O O . ARG A 1 419 ? -22.337 6.222 -0.917 1.00 88.88 419 ARG A O 1
ATOM 3344 N N . TYR A 1 420 ? -20.537 6.537 0.395 1.00 90.81 420 TYR A N 1
ATOM 3345 C CA . TYR A 1 420 ? -21.206 6.568 1.693 1.00 90.81 420 TYR A CA 1
ATOM 3346 C C . TYR A 1 420 ? -20.696 7.757 2.506 1.00 90.81 420 TYR A C 1
ATOM 3348 O O . TYR A 1 420 ? -19.550 8.183 2.330 1.00 90.81 420 TYR A O 1
ATOM 3356 N N . ARG A 1 421 ? -21.488 8.246 3.466 1.00 91.88 421 ARG A N 1
ATOM 3357 C CA . ARG A 1 421 ? -20.964 9.173 4.481 1.00 91.88 421 ARG A CA 1
ATOM 3358 C C . ARG A 1 421 ? -20.003 8.389 5.353 1.00 91.88 421 ARG A C 1
ATOM 3360 O O . ARG A 1 421 ? -20.418 7.469 6.051 1.00 91.88 421 ARG A O 1
ATOM 336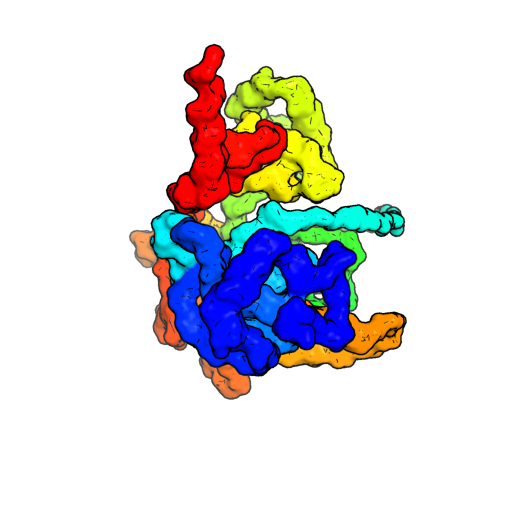7 N N . THR A 1 422 ? -18.718 8.703 5.242 1.00 95.44 422 THR A N 1
ATOM 3368 C CA . THR A 1 422 ? -17.656 7.799 5.689 1.00 95.44 422 THR A CA 1
ATOM 3369 C C . THR A 1 422 ? -16.814 8.440 6.780 1.00 95.44 422 THR A C 1
ATOM 3371 O O . THR A 1 422 ? -16.177 9.457 6.539 1.00 95.44 422 THR A O 1
ATOM 3374 N N . LEU A 1 423 ? -16.744 7.812 7.950 1.00 97.12 423 LEU A N 1
ATOM 3375 C CA . LEU A 1 423 ? -15.773 8.138 8.991 1.00 97.12 423 LEU A CA 1
ATOM 3376 C C . LEU A 1 423 ? -14.539 7.254 8.818 1.00 97.12 423 LEU A C 1
ATOM 3378 O O . LEU A 1 423 ? -14.648 6.030 8.859 1.00 97.12 423 LEU A O 1
ATOM 3382 N N . CYS A 1 424 ? -13.364 7.855 8.639 1.00 97.44 424 CYS A N 1
ATOM 3383 C CA . CYS A 1 424 ? -12.124 7.114 8.435 1.00 97.44 424 CYS A CA 1
ATOM 3384 C C . CYS A 1 424 ? -11.184 7.252 9.637 1.00 97.44 424 CYS A C 1
ATOM 3386 O O . CYS A 1 424 ? -10.627 8.316 9.895 1.00 97.44 424 CYS A O 1
ATOM 3388 N N . PHE A 1 425 ? -10.924 6.150 10.330 1.00 98.25 425 PHE A N 1
ATOM 3389 C CA . PHE A 1 425 ? -9.851 6.039 11.307 1.00 98.25 425 PHE A CA 1
ATOM 3390 C C . PHE A 1 425 ? -8.587 5.482 10.660 1.00 98.25 425 PHE A C 1
ATOM 3392 O O . PHE A 1 425 ? -8.601 4.455 9.977 1.00 98.25 425 PHE A O 1
ATOM 3399 N N . TRP A 1 426 ? -7.469 6.146 10.918 1.00 97.62 426 TRP A N 1
ATOM 3400 C CA . TRP A 1 426 ? -6.135 5.659 10.626 1.00 97.62 426 TRP A CA 1
ATOM 3401 C C . TRP A 1 426 ? -5.417 5.336 11.935 1.00 97.62 426 TRP A C 1
ATOM 3403 O O . TRP A 1 426 ? -4.977 6.229 12.655 1.00 97.62 426 TRP A O 1
ATOM 3413 N N . LEU A 1 427 ? -5.260 4.047 12.234 1.00 96.81 427 LEU A N 1
ATOM 3414 C CA . LEU A 1 427 ? -4.441 3.610 13.362 1.00 96.81 427 LEU A CA 1
ATOM 3415 C C . LEU A 1 427 ? -2.979 3.646 12.953 1.00 96.81 427 LEU A C 1
ATOM 3417 O O . LEU A 1 427 ? -2.561 3.012 11.973 1.00 96.81 427 LEU A O 1
ATOM 3421 N N . TYR A 1 428 ? -2.205 4.397 13.720 1.00 96.00 428 TYR A N 1
ATOM 3422 C CA . TYR A 1 428 ? -0.804 4.647 13.451 1.00 96.00 428 TYR A CA 1
ATOM 3423 C C . TYR A 1 428 ? 0.034 4.349 14.688 1.00 96.00 428 TYR A C 1
ATOM 3425 O O . TYR A 1 428 ? -0.361 4.659 15.803 1.00 96.00 428 TYR A O 1
ATOM 3433 N N . ALA A 1 429 ? 1.211 3.771 14.472 1.00 94.50 429 ALA A N 1
ATOM 3434 C CA . ALA A 1 429 ? 2.238 3.627 15.491 1.00 94.50 429 ALA A CA 1
ATOM 3435 C C . ALA A 1 429 ? 3.574 4.083 14.904 1.00 94.50 429 ALA A C 1
ATOM 3437 O O . ALA A 1 429 ? 3.856 3.834 13.722 1.00 94.50 429 ALA A O 1
ATOM 3438 N N . LYS A 1 430 ? 4.404 4.741 15.717 1.00 93.25 430 LYS A N 1
ATOM 3439 C CA . LYS A 1 430 ? 5.723 5.194 15.267 1.00 93.25 430 LYS A CA 1
ATOM 3440 C C . LYS A 1 430 ? 6.614 4.000 14.860 1.00 93.25 430 LYS A C 1
ATOM 3442 O O . LYS A 1 430 ? 6.534 2.934 15.477 1.00 93.25 430 LYS A O 1
ATOM 3447 N N . PRO A 1 431 ? 7.448 4.123 13.804 1.00 89.81 431 PRO A N 1
ATOM 3448 C CA . PRO A 1 431 ? 8.182 2.983 13.243 1.00 89.81 431 PRO A CA 1
ATOM 3449 C C . PRO A 1 431 ? 9.181 2.312 14.192 1.00 89.81 431 PRO A C 1
ATOM 3451 O O . PRO A 1 431 ? 9.452 1.126 14.039 1.00 89.81 431 PRO A O 1
ATOM 3454 N N . ASP A 1 432 ? 9.766 3.072 15.107 1.00 91.50 432 ASP A N 1
ATOM 3455 C CA . ASP A 1 432 ? 10.678 2.621 16.161 1.00 91.50 432 ASP A CA 1
ATOM 3456 C C . ASP A 1 432 ? 9.996 1.658 17.136 1.00 91.50 432 ASP A C 1
ATOM 3458 O O . ASP A 1 432 ? 10.581 0.639 17.483 1.00 91.50 432 ASP A O 1
ATOM 3462 N N . VAL A 1 433 ? 8.733 1.912 17.480 1.00 92.69 433 VAL A N 1
ATOM 3463 C CA . VAL A 1 433 ? 7.953 1.038 18.367 1.00 92.69 433 VAL A CA 1
ATOM 3464 C C . VAL A 1 433 ? 7.240 -0.077 17.598 1.00 92.69 433 VAL A C 1
ATOM 3466 O O . VAL A 1 433 ? 7.092 -1.196 18.087 1.00 92.69 433 VAL A O 1
ATOM 3469 N N . LEU A 1 434 ? 6.799 0.199 16.370 1.00 92.00 434 LEU A N 1
ATOM 3470 C CA . LEU A 1 434 ? 6.066 -0.770 15.561 1.00 92.00 434 LEU A CA 1
ATOM 3471 C C . LEU A 1 434 ? 6.950 -1.931 15.089 1.00 92.00 434 LEU A C 1
ATOM 3473 O O . LEU A 1 434 ? 6.480 -3.061 15.059 1.00 92.00 434 LEU A O 1
ATOM 3477 N N . LYS A 1 435 ? 8.206 -1.681 14.691 1.00 92.75 435 LYS A N 1
ATOM 3478 C CA . LYS A 1 435 ? 9.069 -2.738 14.131 1.00 92.75 435 LYS A CA 1
ATOM 3479 C C . LYS A 1 435 ? 9.311 -3.895 15.115 1.00 92.75 435 LYS A C 1
ATOM 3481 O O . LYS A 1 435 ? 9.041 -5.014 14.694 1.00 92.75 435 LYS A O 1
ATOM 3486 N N . PRO A 1 436 ? 9.714 -3.669 16.384 1.00 93.75 436 PRO A N 1
ATOM 3487 C CA . PRO A 1 436 ? 9.862 -4.760 17.348 1.00 93.75 436 PRO A CA 1
ATOM 3488 C C . PRO A 1 436 ? 8.578 -5.572 17.530 1.00 93.75 436 PRO A C 1
ATOM 3490 O O . PRO A 1 436 ? 8.623 -6.793 17.505 1.00 93.75 436 PRO A O 1
ATOM 3493 N N . ARG A 1 437 ? 7.414 -4.907 17.599 1.00 92.19 437 ARG A N 1
ATOM 3494 C CA . ARG A 1 437 ? 6.110 -5.588 17.709 1.00 92.19 437 ARG A CA 1
ATOM 3495 C C . ARG A 1 437 ? 5.801 -6.481 16.513 1.00 92.19 437 ARG A C 1
ATOM 3497 O O . ARG A 1 437 ? 5.159 -7.512 16.659 1.00 92.19 437 ARG A O 1
ATOM 3504 N N . LEU A 1 438 ? 6.190 -6.055 15.312 1.00 92.31 438 LEU A N 1
ATOM 3505 C CA . LEU A 1 438 ? 6.011 -6.864 14.108 1.00 92.31 438 LEU A CA 1
ATOM 3506 C C . LEU A 1 438 ? 6.915 -8.091 14.117 1.00 92.31 438 LEU A C 1
ATOM 3508 O O . LEU A 1 438 ? 6.487 -9.138 13.644 1.00 92.31 438 LEU A O 1
ATOM 3512 N N . ASP A 1 439 ? 8.129 -7.949 14.639 1.00 93.25 439 ASP A N 1
ATOM 3513 C CA . ASP A 1 439 ? 9.095 -9.038 14.713 1.00 93.25 439 ASP A CA 1
ATOM 3514 C C . ASP A 1 439 ? 8.653 -10.077 15.747 1.00 93.25 439 ASP A C 1
ATOM 3516 O O . ASP A 1 439 ? 8.521 -11.244 15.393 1.00 93.25 439 ASP A O 1
ATOM 3520 N N . GLU A 1 440 ? 8.288 -9.633 16.952 1.00 92.12 440 GLU A N 1
ATOM 3521 C CA . GLU A 1 440 ? 7.739 -10.481 18.020 1.00 92.12 440 GLU A CA 1
ATOM 3522 C C . GLU A 1 440 ? 6.471 -11.219 17.570 1.00 92.12 440 GLU A C 1
ATOM 3524 O O . GLU A 1 440 ? 6.292 -12.402 17.841 1.00 92.12 440 GLU A O 1
ATOM 3529 N N . ARG A 1 441 ? 5.602 -10.552 16.803 1.00 89.94 441 ARG A N 1
ATOM 3530 C CA . ARG A 1 441 ? 4.418 -11.199 16.226 1.00 89.94 441 ARG A CA 1
ATOM 3531 C C . ARG A 1 441 ? 4.780 -12.305 15.238 1.00 89.94 441 ARG A C 1
ATOM 3533 O O . ARG A 1 441 ? 4.079 -13.310 15.168 1.00 89.94 441 ARG A O 1
ATOM 3540 N N . VAL A 1 442 ? 5.809 -12.100 14.412 1.00 90.88 442 VAL A N 1
ATOM 3541 C CA . VAL A 1 442 ? 6.277 -13.153 13.501 1.00 90.88 442 VAL A CA 1
ATOM 3542 C C . VAL A 1 442 ? 6.830 -14.319 14.311 1.00 90.88 442 VAL A C 1
ATOM 3544 O O . VAL A 1 442 ? 6.521 -15.452 13.970 1.00 90.88 442 VAL A O 1
ATOM 3547 N N . ASP A 1 443 ? 7.562 -14.051 15.392 1.00 91.19 443 ASP A N 1
ATOM 3548 C CA . ASP A 1 443 ? 8.074 -15.098 16.280 1.00 91.19 443 ASP A CA 1
ATOM 3549 C C . ASP A 1 443 ? 6.930 -15.934 16.887 1.00 91.19 443 ASP A C 1
ATOM 3551 O O . ASP A 1 443 ? 6.912 -17.149 16.708 1.00 91.19 443 ASP A O 1
ATOM 3555 N N . GLN A 1 444 ? 5.902 -15.296 17.460 1.00 88.38 444 GLN A N 1
ATOM 3556 C CA . GLN A 1 444 ? 4.703 -15.979 17.987 1.00 88.38 444 GLN A CA 1
ATOM 3557 C C . GLN A 1 444 ? 3.981 -16.815 16.920 1.00 88.38 444 GLN A C 1
ATOM 3559 O O . GLN A 1 444 ? 3.606 -17.964 17.138 1.00 88.38 444 GLN A O 1
ATOM 3564 N N . MET A 1 445 ? 3.817 -16.253 15.724 1.00 88.06 445 MET A N 1
ATOM 3565 C CA . MET A 1 445 ? 3.174 -16.942 14.608 1.00 88.06 445 MET A CA 1
ATOM 3566 C C . MET A 1 445 ? 3.976 -18.176 14.158 1.00 88.06 445 MET A C 1
ATOM 3568 O O . MET A 1 445 ? 3.387 -19.157 13.713 1.00 88.06 445 MET A O 1
ATOM 3572 N N . ILE A 1 446 ? 5.306 -18.148 14.266 1.00 86.88 446 ILE A N 1
ATOM 3573 C CA . ILE A 1 446 ? 6.165 -19.298 13.969 1.00 86.88 446 ILE A CA 1
ATOM 3574 C C . ILE A 1 446 ? 6.066 -20.371 15.060 1.00 86.88 446 ILE A C 1
ATOM 3576 O O . ILE A 1 446 ? 6.018 -21.553 14.720 1.00 86.88 446 ILE A O 1
ATOM 3580 N N . GLU A 1 447 ? 5.978 -19.985 16.336 1.00 83.94 447 GLU A N 1
ATOM 3581 C CA . GLU A 1 447 ? 5.738 -20.919 17.447 1.00 83.94 447 GLU A CA 1
ATOM 3582 C C . GLU A 1 447 ? 4.429 -21.698 17.250 1.00 83.94 447 GLU A C 1
ATOM 3584 O O . GLU A 1 447 ? 4.414 -22.923 17.366 1.00 83.94 447 GLU A O 1
ATOM 3589 N N . GLU A 1 448 ? 3.354 -21.020 16.842 1.00 78.88 448 GLU A N 1
ATOM 3590 C CA . GLU A 1 448 ? 2.066 -21.655 16.519 1.00 78.88 448 GLU A CA 1
ATOM 3591 C C . GLU A 1 448 ? 2.134 -22.584 15.291 1.00 78.88 448 GLU A C 1
ATOM 3593 O O . GLU A 1 448 ? 1.356 -23.532 15.173 1.00 78.88 448 GLU A O 1
ATOM 3598 N N . PHE A 1 449 ? 3.073 -22.341 14.371 1.00 73.62 449 PHE A N 1
ATOM 3599 C CA . PHE A 1 449 ? 3.301 -23.163 13.178 1.00 73.62 449 PHE A CA 1
ATOM 3600 C C . PHE A 1 449 ? 4.313 -24.295 13.383 1.00 73.62 449 PHE A C 1
ATOM 3602 O O . PHE A 1 449 ? 4.536 -25.070 12.446 1.00 73.62 449 PHE A O 1
ATOM 3609 N N . HIS A 1 450 ? 4.929 -24.407 14.564 1.00 68.44 450 HIS A N 1
ATOM 3610 C CA . HIS A 1 450 ? 6.049 -25.316 14.807 1.00 68.44 450 HIS A CA 1
ATOM 3611 C C . HIS A 1 450 ? 5.727 -26.763 14.399 1.00 68.44 450 HIS A C 1
ATOM 3613 O O . HIS A 1 450 ? 6.515 -27.390 13.693 1.00 68.44 450 HIS A O 1
ATOM 3619 N N . ASP A 1 451 ? 4.531 -27.259 14.723 1.00 61.72 451 ASP A N 1
ATOM 3620 C CA . ASP A 1 451 ? 4.109 -28.629 14.397 1.00 61.72 451 ASP A CA 1
ATOM 3621 C C . ASP A 1 451 ? 3.949 -28.877 12.884 1.00 61.72 451 ASP A C 1
ATOM 3623 O O . ASP A 1 451 ? 4.224 -29.974 12.396 1.00 61.72 451 ASP A O 1
ATOM 3627 N N . TYR A 1 452 ? 3.559 -27.855 12.113 1.00 60.94 452 TYR A N 1
ATOM 3628 C CA . TYR A 1 452 ? 3.465 -27.928 10.648 1.00 60.94 452 TYR A CA 1
ATOM 3629 C C . TYR A 1 452 ? 4.837 -27.805 9.970 1.00 60.94 452 TYR A C 1
ATOM 3631 O O . TYR A 1 452 ? 5.068 -28.401 8.917 1.00 60.94 452 TYR A O 1
ATOM 3639 N N . LEU A 1 453 ? 5.751 -27.034 10.563 1.00 64.56 453 LEU A N 1
ATOM 3640 C CA . LEU A 1 453 ? 7.101 -26.791 10.045 1.00 64.56 453 LEU A CA 1
ATOM 3641 C C . LEU A 1 453 ? 8.076 -27.927 10.391 1.00 64.56 453 LEU A C 1
ATOM 3643 O O . LEU A 1 453 ? 8.976 -28.214 9.599 1.00 64.56 453 LEU A O 1
ATOM 3647 N N . ALA A 1 454 ? 7.854 -28.625 11.509 1.00 59.34 454 ALA A N 1
ATOM 3648 C CA . ALA A 1 454 ? 8.617 -29.798 11.943 1.00 59.34 454 ALA A CA 1
ATOM 3649 C C . ALA A 1 454 ? 8.489 -31.002 10.988 1.00 59.34 454 ALA A C 1
ATOM 3651 O O . ALA A 1 454 ? 9.293 -31.931 11.045 1.00 59.34 454 ALA A O 1
ATOM 3652 N N . ALA A 1 455 ? 7.515 -30.977 10.071 1.00 56.34 455 ALA A N 1
ATOM 3653 C CA . ALA A 1 455 ? 7.385 -31.948 8.986 1.00 56.34 455 ALA A CA 1
ATOM 3654 C C . ALA A 1 455 ? 8.350 -31.690 7.805 1.00 56.34 455 ALA A C 1
ATOM 3656 O O . ALA A 1 455 ? 8.373 -32.471 6.851 1.00 56.34 455 ALA A O 1
ATOM 3657 N N . SER A 1 456 ? 9.133 -30.601 7.829 1.00 58.09 456 SER A N 1
ATOM 3658 C CA . SER A 1 456 ? 10.036 -30.215 6.738 1.00 58.09 456 SER A CA 1
ATOM 3659 C C . SER A 1 456 ? 11.490 -30.655 6.972 1.00 58.09 456 SER A C 1
ATOM 3661 O O . SER A 1 456 ? 12.034 -30.546 8.063 1.00 58.09 456 SER A O 1
ATOM 3663 N N . VAL A 1 457 ? 12.146 -31.135 5.908 1.00 54.72 457 VAL A N 1
ATOM 3664 C CA . VAL A 1 457 ? 13.538 -31.648 5.885 1.00 54.72 457 VAL A CA 1
ATOM 3665 C C . VAL A 1 457 ? 14.575 -30.501 5.814 1.00 54.72 457 VAL A C 1
ATOM 3667 O O . VAL A 1 457 ? 15.711 -30.692 5.383 1.00 54.72 457 VAL A O 1
ATOM 3670 N N . ALA A 1 458 ? 14.185 -29.268 6.150 1.00 65.00 458 ALA A N 1
ATOM 3671 C CA . ALA A 1 458 ? 15.038 -28.091 5.996 1.00 65.00 458 ALA A CA 1
ATOM 3672 C C . ALA A 1 458 ? 16.060 -27.980 7.141 1.00 65.00 458 ALA A C 1
ATOM 3674 O O . ALA A 1 458 ? 15.769 -28.324 8.283 1.00 65.00 458 ALA A O 1
ATOM 3675 N N . SER A 1 459 ? 17.264 -27.481 6.844 1.00 77.50 459 SER A N 1
ATOM 3676 C CA . SER A 1 459 ? 18.251 -27.191 7.887 1.00 77.50 459 SER A CA 1
ATOM 3677 C C . SER A 1 459 ? 17.777 -26.046 8.786 1.00 77.50 459 SER A C 1
ATOM 3679 O O . SER A 1 459 ? 17.117 -25.112 8.326 1.00 77.50 459 SER A O 1
ATOM 3681 N N . GLU A 1 460 ? 18.179 -26.083 10.056 1.00 79.69 460 GLU A N 1
ATOM 3682 C CA . GLU A 1 460 ? 17.896 -25.034 11.047 1.00 79.69 460 GLU A CA 1
ATOM 3683 C C . GLU A 1 460 ? 18.326 -23.636 10.555 1.00 79.69 460 GLU A C 1
ATOM 3685 O O . GLU A 1 460 ? 17.629 -22.643 10.757 1.00 79.69 460 GLU A O 1
ATOM 3690 N N . GLU A 1 461 ? 19.419 -23.569 9.789 1.00 81.31 461 GLU A N 1
ATOM 3691 C CA . GLU A 1 461 ? 19.908 -22.332 9.173 1.00 81.31 461 GLU A CA 1
ATOM 3692 C C . GLU A 1 461 ? 18.961 -21.774 8.100 1.00 81.31 461 GLU A C 1
ATOM 3694 O O . GLU A 1 461 ? 18.679 -20.574 8.068 1.00 81.31 461 GLU A O 1
ATOM 3699 N N . ALA A 1 462 ? 18.444 -22.635 7.217 1.00 80.25 462 ALA A N 1
ATOM 3700 C CA . ALA A 1 462 ? 17.505 -22.221 6.178 1.00 80.25 462 ALA A CA 1
ATOM 3701 C C . ALA A 1 462 ? 16.184 -21.737 6.791 1.00 80.25 462 ALA A C 1
ATOM 3703 O O . ALA A 1 462 ? 15.597 -20.763 6.315 1.00 80.25 462 ALA A O 1
ATOM 3704 N N . PHE A 1 463 ? 15.752 -22.385 7.875 1.00 82.69 463 PHE A N 1
ATOM 3705 C CA . PHE A 1 463 ? 14.580 -21.985 8.638 1.00 82.69 463 PHE A CA 1
ATOM 3706 C C . PHE A 1 463 ? 14.746 -20.589 9.249 1.00 82.69 463 PHE A C 1
ATOM 3708 O O . PHE A 1 463 ? 13.925 -19.703 9.006 1.00 82.69 463 PHE A O 1
ATOM 3715 N N . ARG A 1 464 ? 15.860 -20.353 9.950 1.00 84.06 464 ARG A N 1
ATOM 3716 C CA . ARG A 1 464 ? 16.192 -19.048 10.535 1.00 84.06 464 ARG A CA 1
ATOM 3717 C C . ARG A 1 464 ? 16.221 -17.932 9.487 1.00 84.06 464 ARG A C 1
ATOM 3719 O O . ARG A 1 464 ? 15.644 -16.866 9.703 1.00 84.06 464 ARG A O 1
ATOM 3726 N N . LEU A 1 465 ? 16.839 -18.181 8.328 1.00 84.81 465 LEU A N 1
ATOM 3727 C CA . LEU A 1 465 ? 16.879 -17.213 7.228 1.00 84.81 465 LEU A CA 1
ATOM 3728 C C . LEU A 1 465 ? 15.473 -16.889 6.698 1.00 84.81 465 LEU A C 1
ATOM 3730 O O . LEU A 1 465 ? 15.170 -15.727 6.425 1.00 84.81 465 LEU A O 1
ATOM 3734 N N . ALA A 1 466 ? 14.607 -17.896 6.566 1.00 83.44 466 ALA A N 1
ATOM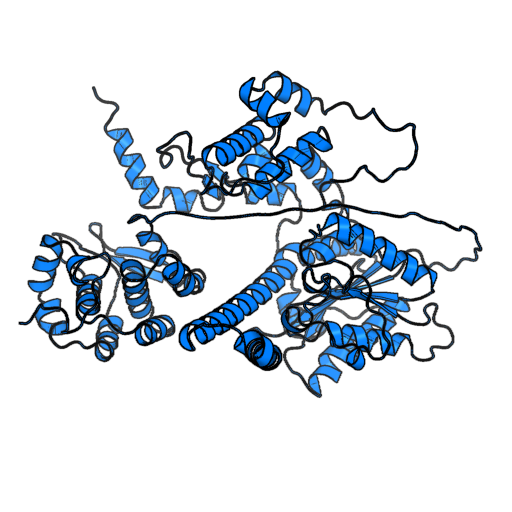 3735 C CA . ALA A 1 466 ? 13.235 -17.701 6.108 1.00 83.44 466 ALA A CA 1
ATOM 3736 C C . ALA A 1 466 ? 12.416 -16.839 7.087 1.00 83.44 466 ALA A C 1
ATOM 3738 O O . ALA A 1 466 ? 11.699 -15.935 6.649 1.00 83.44 466 ALA A O 1
ATOM 3739 N N . VAL A 1 467 ? 12.572 -17.056 8.400 1.00 87.62 467 VAL A N 1
ATOM 3740 C CA . VAL A 1 467 ? 11.927 -16.239 9.444 1.00 87.62 467 VAL A CA 1
ATOM 3741 C C . VAL A 1 467 ? 12.381 -14.778 9.353 1.00 87.62 467 VAL A C 1
ATOM 3743 O O . VAL A 1 467 ? 11.548 -13.869 9.333 1.00 87.62 467 VAL A O 1
ATOM 3746 N N . GLU A 1 468 ? 13.680 -14.524 9.190 1.00 88.12 468 GLU A N 1
ATOM 3747 C CA . GLU A 1 468 ? 14.196 -13.158 9.031 1.00 88.12 468 GLU A CA 1
ATOM 3748 C C . GLU A 1 468 ? 13.696 -12.475 7.748 1.00 88.12 468 GLU A C 1
ATOM 3750 O O . GLU A 1 468 ? 13.317 -11.295 7.767 1.00 88.12 468 GLU A O 1
ATOM 3755 N N . GLN A 1 469 ? 13.602 -13.210 6.635 1.00 86.12 469 GLN A N 1
ATOM 3756 C CA . GLN A 1 469 ? 12.986 -12.691 5.410 1.00 86.12 469 GLN A CA 1
ATOM 3757 C C . GLN A 1 469 ? 11.503 -12.368 5.605 1.00 86.12 469 GLN A C 1
ATOM 3759 O O . GLN A 1 469 ? 11.015 -11.349 5.103 1.00 86.12 469 GLN A O 1
ATOM 3764 N N . MET A 1 470 ? 10.784 -13.175 6.386 1.00 87.06 470 MET A N 1
ATOM 3765 C CA . MET A 1 470 ? 9.389 -12.914 6.722 1.00 87.06 470 MET A CA 1
ATOM 3766 C C . MET A 1 470 ? 9.230 -11.647 7.572 1.00 87.06 470 MET A C 1
ATOM 3768 O O . MET A 1 470 ? 8.375 -10.803 7.264 1.00 87.06 470 MET A O 1
ATOM 3772 N N . LYS A 1 471 ? 10.088 -11.440 8.578 1.00 89.56 471 LYS A N 1
ATOM 3773 C CA . LYS A 1 471 ? 10.134 -10.195 9.365 1.00 89.56 471 LYS A CA 1
ATOM 3774 C C . LYS A 1 471 ? 10.424 -8.985 8.475 1.00 89.56 471 LYS A C 1
ATOM 3776 O O . LYS A 1 471 ? 9.687 -7.992 8.488 1.00 89.56 471 LYS A O 1
ATOM 3781 N N . LEU A 1 472 ? 11.436 -9.074 7.606 1.00 87.06 472 LEU A N 1
ATOM 3782 C CA . LEU A 1 472 ? 11.760 -8.029 6.627 1.00 87.06 472 LEU A CA 1
ATOM 3783 C C . LEU A 1 472 ? 10.581 -7.713 5.698 1.00 87.06 472 LEU A C 1
ATOM 3785 O O . LEU A 1 472 ? 10.242 -6.537 5.511 1.00 87.06 472 LEU A O 1
ATOM 3789 N N . GLY A 1 473 ? 9.943 -8.739 5.135 1.00 81.12 473 GLY A N 1
ATOM 3790 C CA . GLY A 1 473 ? 8.758 -8.620 4.289 1.00 81.12 473 GLY A CA 1
ATOM 3791 C C . GLY A 1 473 ? 7.607 -7.910 5.004 1.00 81.12 473 GLY A C 1
ATOM 3792 O O . GLY A 1 473 ? 7.024 -6.967 4.454 1.00 81.12 473 GLY A O 1
ATOM 3793 N N . THR A 1 474 ? 7.355 -8.273 6.263 1.00 83.44 474 THR A N 1
ATOM 3794 C CA . THR A 1 474 ? 6.315 -7.684 7.121 1.00 83.44 474 THR A CA 1
ATOM 3795 C C . THR A 1 474 ? 6.580 -6.201 7.397 1.00 83.44 474 THR A C 1
ATOM 3797 O O . THR A 1 474 ? 5.705 -5.355 7.180 1.00 83.44 474 THR A O 1
ATOM 3800 N N . ARG A 1 475 ? 7.818 -5.828 7.754 1.00 88.62 475 ARG A N 1
ATOM 3801 C CA . ARG A 1 475 ? 8.216 -4.418 7.946 1.00 88.62 475 ARG A CA 1
ATOM 3802 C C . ARG A 1 475 ? 8.084 -3.599 6.656 1.00 88.62 475 ARG A C 1
ATOM 3804 O O . ARG A 1 475 ? 7.623 -2.452 6.673 1.00 88.62 475 ARG A O 1
ATOM 3811 N N . ARG A 1 476 ? 8.468 -4.170 5.507 1.00 81.31 476 ARG A N 1
ATOM 3812 C CA . ARG A 1 476 ? 8.313 -3.527 4.186 1.00 81.31 476 ARG A CA 1
ATOM 3813 C C . ARG A 1 476 ? 6.844 -3.332 3.830 1.00 81.31 476 ARG A C 1
ATOM 3815 O O . ARG A 1 476 ? 6.494 -2.287 3.279 1.00 81.31 476 ARG A O 1
ATOM 3822 N N . TYR A 1 477 ? 5.991 -4.303 4.143 1.00 80.56 477 TYR A N 1
ATOM 3823 C CA . TYR A 1 477 ? 4.549 -4.196 3.954 1.00 80.56 477 TYR A CA 1
ATOM 3824 C C . TYR A 1 477 ? 3.956 -3.051 4.785 1.00 80.56 477 TYR A C 1
ATOM 3826 O O . TYR A 1 477 ? 3.362 -2.146 4.198 1.00 80.56 477 TYR A O 1
ATOM 3834 N N . ALA A 1 478 ? 4.245 -2.986 6.089 1.00 83.19 478 ALA A N 1
ATOM 3835 C CA . ALA A 1 478 ? 3.806 -1.886 6.954 1.00 83.19 478 ALA A CA 1
ATOM 3836 C C . ALA A 1 478 ? 4.243 -0.507 6.420 1.00 83.19 478 ALA A C 1
ATOM 3838 O O . ALA A 1 478 ? 3.438 0.422 6.318 1.00 83.19 478 ALA A O 1
ATOM 3839 N N . LYS A 1 479 ? 5.500 -0.373 5.969 1.00 84.81 479 LYS A N 1
ATOM 3840 C CA . LYS A 1 479 ? 5.986 0.874 5.353 1.00 84.81 479 LYS A CA 1
ATOM 3841 C C . LYS A 1 479 ? 5.213 1.242 4.077 1.00 84.81 479 LYS A C 1
ATOM 3843 O O . LYS A 1 479 ? 4.921 2.420 3.864 1.00 84.81 479 LYS A O 1
ATOM 3848 N N . ARG A 1 480 ? 4.891 0.261 3.222 1.00 78.38 480 ARG A N 1
ATOM 3849 C CA . ARG A 1 480 ? 4.095 0.479 2.000 1.00 78.38 480 ARG A CA 1
ATOM 3850 C C . ARG A 1 480 ? 2.674 0.938 2.324 1.00 78.38 480 ARG A C 1
ATOM 3852 O O . ARG A 1 480 ? 2.186 1.833 1.643 1.00 78.38 480 ARG A O 1
ATOM 3859 N N . GLN A 1 481 ? 2.054 0.402 3.375 1.00 84.56 481 GLN A N 1
ATOM 3860 C CA . GLN A 1 481 ? 0.716 0.810 3.820 1.00 84.56 481 GLN A CA 1
ATOM 3861 C C . GLN A 1 481 ? 0.685 2.284 4.252 1.00 84.56 481 GLN A C 1
ATOM 3863 O O . GLN A 1 481 ? -0.123 3.051 3.734 1.00 84.56 481 GLN A O 1
ATOM 3868 N N . VAL A 1 482 ? 1.628 2.725 5.099 1.00 88.75 482 VAL A N 1
ATOM 3869 C CA . VAL A 1 482 ? 1.748 4.153 5.472 1.00 88.75 482 VAL A CA 1
ATOM 3870 C C . VAL A 1 482 ? 1.964 5.026 4.237 1.00 88.75 482 VAL A C 1
ATOM 3872 O O . VAL A 1 482 ? 1.325 6.067 4.082 1.00 88.75 482 VAL A O 1
ATOM 3875 N N . ALA A 1 483 ? 2.857 4.608 3.336 1.00 82.75 483 ALA A N 1
ATOM 3876 C CA . ALA A 1 483 ? 3.123 5.350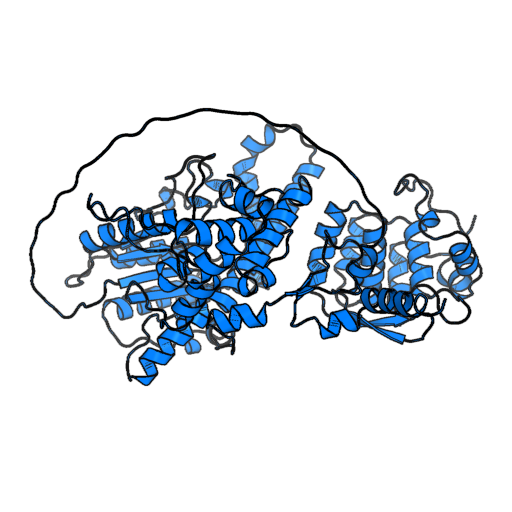 2.112 1.00 82.75 483 ALA A CA 1
ATOM 3877 C C . ALA A 1 483 ? 1.882 5.446 1.213 1.00 82.75 483 ALA A C 1
ATOM 3879 O O . ALA A 1 483 ? 1.673 6.492 0.603 1.00 82.75 483 ALA A O 1
ATOM 3880 N N . TRP A 1 484 ? 1.063 4.396 1.133 1.00 83.19 484 TRP A N 1
ATOM 3881 C CA . TRP A 1 484 ? -0.189 4.418 0.385 1.00 83.19 484 TRP A CA 1
ATOM 3882 C C . TRP A 1 484 ? -1.186 5.395 1.004 1.00 83.19 484 TRP A C 1
ATOM 3884 O O . TRP A 1 484 ? -1.661 6.291 0.310 1.00 83.19 484 TRP A O 1
ATOM 3894 N N . ILE A 1 485 ? -1.451 5.281 2.308 1.00 87.69 485 ILE A N 1
ATOM 3895 C CA . ILE A 1 485 ? -2.399 6.157 3.010 1.00 87.69 485 ILE A CA 1
ATOM 3896 C C . ILE A 1 485 ? -2.006 7.627 2.810 1.00 87.69 485 ILE A C 1
ATOM 3898 O O . ILE A 1 485 ? -2.816 8.420 2.337 1.00 87.69 485 ILE A O 1
ATOM 3902 N N . ARG A 1 486 ? -0.730 7.974 3.036 1.00 87.62 486 ARG A N 1
ATOM 3903 C CA . ARG A 1 486 ? -0.241 9.357 2.897 1.00 87.62 486 ARG A CA 1
ATOM 3904 C C . ARG A 1 486 ? -0.252 9.901 1.475 1.00 87.62 486 ARG A C 1
ATOM 3906 O O . ARG A 1 486 ? -0.462 11.092 1.285 1.00 87.62 486 ARG A O 1
ATOM 3913 N N . ASN A 1 487 ? 0.076 9.073 0.487 1.00 80.56 487 ASN A N 1
ATOM 3914 C CA . ASN A 1 487 ? 0.359 9.558 -0.867 1.00 80.56 487 ASN A CA 1
ATOM 3915 C C . ASN A 1 487 ? -0.746 9.250 -1.879 1.00 80.56 487 ASN A C 1
ATOM 3917 O O . ASN A 1 487 ? -0.638 9.701 -3.020 1.00 80.56 487 ASN A O 1
ATOM 3921 N N . LYS A 1 488 ? -1.739 8.436 -1.506 1.00 80.00 488 LYS A N 1
ATOM 3922 C CA . LYS A 1 488 ? -2.834 8.002 -2.379 1.00 80.00 488 LYS A CA 1
ATOM 3923 C C . LYS A 1 488 ? -4.198 8.248 -1.752 1.00 80.00 488 LYS A C 1
ATOM 3925 O O . LYS A 1 488 ? -4.985 8.918 -2.396 1.00 80.00 488 LYS A O 1
ATOM 3930 N N . LEU A 1 489 ? -4.455 7.797 -0.522 1.00 86.81 489 LEU A N 1
ATOM 3931 C CA . LEU A 1 489 ? -5.774 7.959 0.108 1.00 86.81 489 LEU A CA 1
ATOM 3932 C C . LEU A 1 489 ? -6.018 9.393 0.608 1.00 86.81 489 LEU A C 1
ATOM 3934 O O . LEU A 1 489 ? -6.962 10.038 0.160 1.00 86.81 489 LEU A O 1
ATOM 3938 N N . LEU A 1 490 ? -5.150 9.907 1.491 1.00 89.88 490 LEU A N 1
ATOM 3939 C CA . LEU A 1 490 ? -5.318 11.229 2.111 1.00 89.88 490 LEU A CA 1
ATOM 3940 C C . LEU A 1 490 ? -5.426 12.381 1.105 1.00 89.88 490 LEU A C 1
ATOM 3942 O O . LEU A 1 490 ? -6.283 13.231 1.307 1.00 89.88 490 LEU A O 1
ATOM 3946 N N . PRO A 1 491 ? -4.639 12.432 0.011 1.00 86.31 491 PRO A N 1
ATOM 3947 C CA . PRO A 1 491 ? -4.799 13.498 -0.970 1.00 86.31 491 PRO A CA 1
ATOM 3948 C C . PRO A 1 491 ? -6.222 13.561 -1.552 1.00 86.31 491 PRO A C 1
ATOM 3950 O O . PRO A 1 491 ? -6.769 14.646 -1.704 1.00 86.31 491 PRO A O 1
ATOM 3953 N N . VAL A 1 492 ? -6.853 12.410 -1.815 1.00 84.62 492 VAL A N 1
ATOM 3954 C CA . VAL A 1 492 ? -8.231 12.349 -2.343 1.00 84.62 492 VAL A CA 1
ATOM 3955 C C . VAL A 1 492 ? -9.235 12.803 -1.299 1.00 84.62 492 VAL A C 1
ATOM 3957 O O . VAL A 1 492 ? -10.082 13.634 -1.595 1.00 84.62 492 VAL A O 1
ATOM 3960 N N . VAL A 1 493 ? -9.099 12.300 -0.073 1.00 89.19 493 VAL A N 1
ATOM 3961 C CA . VAL A 1 493 ? -9.934 12.707 1.061 1.00 89.19 493 VAL A CA 1
ATOM 3962 C C . VAL A 1 493 ? -9.857 14.218 1.288 1.00 89.19 493 VAL A C 1
ATOM 3964 O O . VAL A 1 493 ? -10.885 14.869 1.434 1.00 89.19 493 VAL A O 1
ATOM 3967 N N . ASN A 1 494 ? -8.649 14.784 1.279 1.00 88.25 494 ASN A N 1
ATOM 3968 C CA . ASN A 1 494 ? -8.431 16.210 1.498 1.00 88.25 494 ASN A CA 1
ATOM 3969 C C . ASN A 1 494 ? -9.051 17.057 0.384 1.00 88.25 494 ASN A C 1
ATOM 3971 O O . ASN A 1 494 ? -9.668 18.067 0.694 1.00 88.25 494 ASN A O 1
ATOM 3975 N N . ALA A 1 495 ? -8.926 16.638 -0.881 1.00 83.88 495 ALA A N 1
ATOM 3976 C CA . ALA A 1 495 ? -9.550 17.338 -2.004 1.00 83.88 495 ALA A CA 1
ATOM 3977 C C . ALA A 1 495 ? -11.082 17.377 -1.861 1.00 83.88 495 ALA A C 1
ATOM 3979 O O . ALA A 1 495 ? -11.680 18.444 -1.931 1.00 83.88 495 ALA A O 1
ATOM 3980 N N . VAL A 1 496 ? -11.704 16.235 -1.551 1.00 85.56 496 VAL A N 1
ATOM 3981 C CA . VAL A 1 496 ? -13.162 16.135 -1.367 1.00 85.56 496 VAL A CA 1
ATOM 3982 C C . VAL A 1 496 ? -13.649 16.937 -0.158 1.00 85.56 496 VAL A C 1
ATOM 3984 O O . VAL A 1 496 ? -14.690 17.588 -0.216 1.00 85.56 496 VAL A O 1
ATOM 3987 N N . ASN A 1 497 ? -12.904 16.908 0.948 1.00 87.06 497 ASN A N 1
ATOM 3988 C CA . ASN A 1 497 ? -13.260 17.677 2.138 1.00 87.06 497 ASN A CA 1
ATOM 3989 C C . ASN A 1 497 ? -13.101 19.187 1.918 1.00 87.06 497 ASN A C 1
ATOM 3991 O O . ASN A 1 497 ? -13.947 19.936 2.396 1.00 87.06 497 ASN A O 1
ATOM 3995 N N . ALA A 1 498 ? -12.068 19.626 1.189 1.00 83.44 498 ALA A N 1
ATOM 3996 C CA . ALA A 1 498 ? -11.862 21.036 0.857 1.00 83.44 498 ALA A CA 1
ATOM 3997 C C . ALA A 1 498 ? -13.013 21.588 0.001 1.00 83.44 498 ALA A C 1
ATOM 3999 O O . ALA A 1 498 ? -13.580 22.619 0.345 1.00 83.44 498 ALA A O 1
ATOM 4000 N N . GLU A 1 499 ? -13.436 20.854 -1.036 1.00 79.06 499 GLU A N 1
ATOM 4001 C CA . GLU A 1 499 ? -14.570 21.257 -1.883 1.00 79.06 499 GLU A CA 1
ATOM 4002 C C . GLU A 1 499 ? -15.886 21.397 -1.091 1.00 79.06 499 GLU A C 1
ATOM 4004 O O . GLU A 1 499 ? -16.678 22.300 -1.356 1.00 79.06 499 GLU A O 1
ATOM 4009 N N . SER A 1 500 ? -16.121 20.541 -0.088 1.00 77.00 500 SER A N 1
ATOM 4010 C CA . SER A 1 500 ? -17.294 20.650 0.799 1.00 77.00 500 SER A CA 1
ATOM 4011 C C . SER A 1 500 ? -17.217 21.863 1.732 1.00 77.00 500 SER A C 1
ATOM 4013 O O . SER A 1 500 ? -18.214 22.553 1.957 1.00 77.00 500 SER A O 1
ATOM 4015 N N . GLN A 1 501 ? -16.024 22.148 2.258 1.00 73.38 501 GLN A N 1
ATOM 4016 C CA . GLN A 1 501 ? -15.787 23.259 3.180 1.00 73.38 501 GLN A CA 1
ATOM 4017 C C . GLN A 1 501 ? -15.865 24.628 2.494 1.00 73.38 501 GLN A C 1
ATOM 4019 O O . GLN A 1 501 ? -16.380 25.567 3.101 1.00 73.38 501 GLN A O 1
ATOM 4024 N N . ASP A 1 502 ? -15.451 24.738 1.229 1.00 68.31 502 ASP A N 1
ATOM 4025 C CA . ASP A 1 502 ? -15.619 25.958 0.423 1.00 68.31 502 ASP A CA 1
ATOM 4026 C C . ASP A 1 502 ? -17.106 26.316 0.217 1.00 68.31 502 ASP A C 1
ATOM 4028 O O . ASP A 1 502 ? -17.461 27.486 0.075 1.00 68.31 502 ASP A O 1
ATOM 4032 N N . GLY A 1 503 ? -17.998 25.319 0.275 1.00 61.59 503 GLY A N 1
ATOM 4033 C CA . GLY A 1 503 ? -19.453 25.495 0.296 1.00 61.59 503 GLY A CA 1
ATOM 4034 C C . GLY A 1 503 ? -20.052 25.776 1.683 1.00 61.59 503 GLY A C 1
ATOM 4035 O O . GLY A 1 503 ? -21.276 25.815 1.809 1.00 61.59 503 GLY A O 1
ATOM 4036 N N . GLY A 1 504 ? -19.226 25.935 2.726 1.00 60.56 504 GLY A N 1
ATOM 4037 C CA . GLY A 1 504 ? -19.657 26.095 4.121 1.00 60.56 504 GLY A CA 1
ATOM 4038 C C . GLY A 1 504 ? -20.155 24.804 4.788 1.00 60.56 504 GLY A C 1
ATOM 4039 O O . GLY A 1 504 ? -20.775 24.872 5.849 1.00 60.56 504 GLY A O 1
ATOM 4040 N N . GLY A 1 505 ? -19.923 23.643 4.166 1.00 66.31 505 GLY A N 1
ATOM 4041 C CA . GLY A 1 505 ? -20.365 22.335 4.646 1.00 66.31 505 GLY A CA 1
ATOM 4042 C C . GLY A 1 505 ? -19.363 21.630 5.565 1.00 66.31 505 GLY A C 1
ATOM 4043 O O . GLY A 1 505 ? -18.179 21.966 5.632 1.00 66.31 505 GLY A O 1
ATOM 4044 N N . GLU A 1 506 ? -19.838 20.601 6.268 1.00 71.19 506 GLU A N 1
ATOM 4045 C CA . GLU A 1 506 ? -18.984 19.692 7.039 1.00 71.19 506 GLU A CA 1
ATOM 4046 C C . GLU A 1 506 ? -18.099 18.825 6.117 1.00 71.19 506 GLU A C 1
ATOM 4048 O O . GLU A 1 506 ? -18.449 18.581 4.954 1.00 71.19 506 GLU A O 1
ATOM 4053 N N . PRO A 1 507 ? -16.939 18.334 6.599 1.00 79.06 507 PRO A N 1
ATOM 4054 C CA . PRO A 1 507 ? -16.125 17.388 5.841 1.00 79.06 507 PRO A CA 1
ATOM 4055 C C . PRO A 1 507 ? -16.927 16.119 5.511 1.00 79.06 507 PRO A C 1
ATOM 4057 O O . PRO A 1 507 ? -17.554 15.521 6.382 1.00 79.06 507 PRO A O 1
ATOM 4060 N N . VAL A 1 508 ? -16.876 15.683 4.249 1.00 84.25 508 VAL A N 1
ATOM 4061 C CA . VAL A 1 508 ? -17.657 14.536 3.745 1.00 84.25 508 VAL A CA 1
ATOM 4062 C C . VAL A 1 508 ? -17.046 13.196 4.168 1.00 84.25 508 VAL A C 1
ATOM 4064 O O . VAL A 1 508 ? -17.758 12.215 4.390 1.00 84.25 508 VAL A O 1
ATOM 4067 N N . VAL A 1 509 ? -15.714 13.156 4.282 1.00 92.06 509 VAL A N 1
ATOM 4068 C CA . VAL A 1 509 ? -14.940 12.000 4.751 1.00 92.06 509 VAL A CA 1
ATOM 4069 C C . VAL A 1 509 ? -14.017 12.442 5.893 1.00 92.06 509 VAL A C 1
ATOM 4071 O O . VAL A 1 509 ? -12.802 12.592 5.692 1.00 92.06 509 VAL A O 1
ATOM 4074 N N . PRO A 1 510 ? -14.558 12.727 7.094 1.00 93.81 510 PRO A N 1
ATOM 4075 C CA . PRO A 1 510 ? -13.739 13.088 8.242 1.00 93.81 510 PRO A CA 1
ATOM 4076 C C . PRO A 1 510 ? -12.743 11.963 8.540 1.00 93.81 510 PRO A C 1
ATOM 4078 O O . PRO A 1 510 ? -13.110 10.790 8.645 1.00 93.81 510 PRO A O 1
ATOM 4081 N N . THR A 1 511 ? -11.460 12.320 8.625 1.00 95.75 511 THR A N 1
ATOM 4082 C CA . THR A 1 511 ? -10.369 11.357 8.797 1.00 95.75 511 THR A CA 1
ATOM 4083 C C . THR A 1 511 ? -9.548 11.681 10.030 1.00 95.75 511 THR A C 1
ATOM 4085 O O . THR A 1 511 ? -8.982 12.766 10.126 1.00 95.75 511 THR A O 1
ATOM 4088 N N . TYR A 1 512 ? -9.451 10.716 10.941 1.00 97.00 512 TYR A N 1
ATOM 4089 C CA . TYR A 1 512 ? -8.775 10.849 12.226 1.00 97.00 512 TYR A CA 1
ATOM 4090 C C . TYR A 1 512 ? -7.637 9.852 12.353 1.00 97.00 512 TYR A C 1
ATOM 4092 O O . TYR A 1 512 ? -7.784 8.680 12.008 1.00 97.00 512 TYR A O 1
ATOM 4100 N N . LEU A 1 513 ? -6.507 10.306 12.888 1.00 97.31 513 LEU A N 1
ATOM 4101 C CA . LEU A 1 513 ? -5.405 9.430 13.259 1.00 97.31 513 LEU A CA 1
ATOM 4102 C C . LEU A 1 513 ? -5.517 9.093 14.745 1.00 97.31 513 LEU A C 1
ATOM 4104 O O . LEU A 1 513 ? -5.520 9.995 15.579 1.00 97.31 513 LEU A O 1
ATOM 4108 N N . LEU A 1 514 ? -5.571 7.799 15.058 1.00 97.12 514 LEU A N 1
ATOM 4109 C CA . LEU A 1 514 ? -5.527 7.289 16.428 1.00 97.12 514 LEU A CA 1
ATOM 4110 C C . LEU A 1 514 ? -4.122 6.753 16.708 1.00 97.12 514 LEU A C 1
ATOM 4112 O O . LEU A 1 514 ? -3.619 5.894 15.973 1.00 97.12 514 LEU A O 1
ATOM 4116 N N . ASP A 1 515 ? -3.472 7.298 17.736 1.00 95.25 515 ASP A N 1
ATOM 4117 C CA . ASP A 1 515 ? -2.082 6.978 18.063 1.00 95.25 515 ASP A CA 1
ATOM 4118 C C . ASP A 1 515 ? -2.009 5.703 18.916 1.00 95.25 515 ASP A C 1
ATOM 4120 O O . ASP A 1 515 ? -2.225 5.715 20.126 1.00 95.25 515 ASP A O 1
ATOM 4124 N N . ALA A 1 516 ? -1.692 4.594 18.252 1.00 94.75 516 ALA A N 1
ATOM 4125 C CA . ALA A 1 516 ? -1.488 3.269 18.829 1.00 94.75 516 ALA A CA 1
ATOM 4126 C C . ALA A 1 516 ? 0.000 2.983 19.121 1.00 94.75 516 ALA A C 1
ATOM 4128 O O . ALA A 1 516 ? 0.421 1.821 19.213 1.00 94.75 516 ALA A O 1
ATOM 4129 N N . THR A 1 517 ? 0.835 4.026 19.223 1.00 92.06 517 THR A N 1
ATOM 4130 C CA . THR A 1 517 ? 2.259 3.867 19.545 1.00 92.06 517 THR A CA 1
ATOM 4131 C C . THR A 1 517 ? 2.449 3.241 20.917 1.00 92.06 517 THR A C 1
ATOM 4133 O O . THR A 1 517 ? 3.334 2.412 21.052 1.00 92.06 517 THR A O 1
ATOM 4136 N N . GLU A 1 518 ? 1.601 3.518 21.903 1.00 87.44 518 GLU A N 1
ATOM 4137 C CA . GLU A 1 518 ? 1.647 2.884 23.228 1.00 87.44 518 GLU A CA 1
ATOM 4138 C C . GLU A 1 518 ? 0.447 1.942 23.422 1.00 87.44 518 GLU A C 1
ATOM 4140 O O . GLU A 1 518 ? -0.664 2.233 22.980 1.00 87.44 518 GLU A O 1
ATOM 4145 N N . LEU A 1 519 ? 0.681 0.779 24.040 1.00 82.69 519 LEU A N 1
ATOM 4146 C CA . LEU A 1 519 ? -0.353 -0.221 24.349 1.00 82.69 519 LEU A CA 1
ATOM 4147 C C . LEU A 1 519 ? -0.708 -0.173 25.847 1.00 82.69 519 LEU A C 1
ATOM 4149 O O . LEU A 1 519 ? -0.158 0.624 26.601 1.00 82.69 519 LEU A O 1
ATOM 4153 N N . GLY A 1 520 ? -1.632 -1.028 26.293 1.00 84.44 520 GLY A N 1
ATOM 4154 C CA . GLY A 1 520 ? -2.059 -1.073 27.696 1.00 84.44 520 GLY A CA 1
ATOM 4155 C C . GLY A 1 520 ? -3.065 0.030 28.021 1.00 84.44 520 GLY A C 1
ATOM 4156 O O . GLY A 1 520 ? -4.033 0.212 27.285 1.00 84.44 520 GLY A O 1
ATOM 4157 N N . ASP A 1 521 ? -2.865 0.768 29.111 1.00 82.75 521 ASP A N 1
ATOM 4158 C CA . ASP A 1 521 ? -3.804 1.827 29.510 1.00 82.75 521 ASP A CA 1
ATOM 4159 C C . ASP A 1 521 ? -3.828 3.003 28.525 1.00 82.75 521 ASP A C 1
ATOM 4161 O O . ASP A 1 521 ? -4.897 3.556 28.267 1.00 82.75 521 ASP A O 1
ATOM 4165 N N . ALA A 1 522 ? -2.701 3.292 27.865 1.00 87.88 522 ALA A N 1
ATOM 4166 C CA . ALA A 1 522 ? -2.629 4.289 26.797 1.00 87.88 522 ALA A CA 1
ATOM 4167 C C . ALA A 1 522 ? -3.520 3.937 25.588 1.00 87.88 522 ALA A C 1
ATOM 4169 O O . ALA A 1 522 ? -4.041 4.833 24.930 1.00 87.88 522 ALA A O 1
ATOM 4170 N N . TRP A 1 523 ? -3.773 2.648 25.313 1.00 92.69 523 TRP A N 1
ATOM 4171 C CA . TRP A 1 523 ? -4.725 2.238 24.268 1.00 92.69 523 TRP A CA 1
ATOM 4172 C C . TRP A 1 523 ? -6.144 2.711 24.592 1.00 92.69 523 TRP A C 1
ATOM 4174 O O . TRP A 1 523 ? -6.860 3.198 23.715 1.00 92.69 523 TRP A O 1
ATOM 4184 N N . LYS A 1 524 ? -6.553 2.580 25.862 1.00 91.81 524 LYS A N 1
ATOM 4185 C CA . LYS A 1 524 ? -7.903 2.946 26.301 1.00 91.81 524 LYS A CA 1
ATOM 4186 C C . LYS A 1 524 ? -8.152 4.437 26.094 1.00 91.81 524 LYS A C 1
ATOM 4188 O O . LYS A 1 524 ? -9.228 4.799 25.632 1.00 91.81 524 LYS A O 1
ATOM 4193 N N . THR A 1 525 ? -7.162 5.275 26.399 1.00 91.12 525 THR A N 1
ATOM 4194 C CA . THR A 1 525 ? -7.268 6.735 26.281 1.00 91.12 525 THR A CA 1
ATOM 4195 C C . THR A 1 525 ? -7.048 7.228 24.854 1.00 91.12 525 THR A C 1
ATOM 4197 O O . THR A 1 525 ? -7.854 8.005 24.358 1.00 91.12 525 THR A O 1
ATOM 4200 N N . ASN A 1 526 ? -5.995 6.766 24.175 1.00 91.38 526 ASN A N 1
ATOM 4201 C CA . ASN A 1 526 ? -5.526 7.368 22.920 1.00 91.38 526 ASN A CA 1
ATOM 4202 C C . ASN A 1 526 ? -6.190 6.772 21.672 1.00 91.38 526 ASN A C 1
ATOM 4204 O O . ASN A 1 526 ? -6.120 7.362 20.593 1.00 91.38 526 ASN A O 1
ATOM 4208 N N . VAL A 1 527 ? -6.810 5.595 21.804 1.00 95.44 527 VAL A N 1
ATOM 4209 C CA . VAL A 1 527 ? -7.420 4.870 20.683 1.00 95.44 527 VAL A CA 1
ATOM 4210 C C . VAL A 1 527 ? -8.888 4.575 20.961 1.00 95.44 527 VAL A C 1
ATOM 4212 O O . VAL A 1 527 ? -9.746 5.075 20.240 1.00 95.44 527 VAL A O 1
ATOM 4215 N N . HIS A 1 528 ? -9.195 3.799 22.004 1.00 94.62 528 HIS A N 1
ATOM 4216 C CA . HIS A 1 528 ? -10.557 3.313 22.243 1.00 94.62 528 HIS A CA 1
ATOM 4217 C C . HIS A 1 528 ? -11.543 4.433 22.602 1.00 94.62 528 HIS A C 1
ATOM 4219 O O . HIS A 1 528 ? -12.558 4.579 21.927 1.00 94.62 528 HIS A O 1
ATOM 4225 N N . ALA A 1 529 ? -11.255 5.237 23.634 1.00 93.25 529 ALA A N 1
ATOM 4226 C CA . ALA A 1 529 ? -12.155 6.299 24.089 1.00 93.25 529 ALA A CA 1
ATOM 4227 C C . ALA A 1 529 ? -12.398 7.338 22.986 1.00 93.25 529 ALA A C 1
ATOM 4229 O O . ALA A 1 529 ? -13.543 7.577 22.613 1.00 93.25 529 ALA A O 1
ATOM 4230 N N . ILE A 1 530 ? -11.319 7.855 22.386 1.00 95.38 530 ILE A N 1
ATOM 4231 C CA . ILE A 1 530 ? -11.389 8.826 21.284 1.00 95.38 530 ILE A CA 1
ATOM 4232 C C . ILE A 1 530 ? -12.136 8.238 20.079 1.00 95.38 530 ILE A C 1
ATOM 4234 O O . ILE A 1 530 ? -13.011 8.892 19.515 1.00 95.38 530 ILE A O 1
ATOM 4238 N N . GLY A 1 531 ? -11.821 7.000 19.685 1.00 95.81 531 GLY A N 1
ATOM 4239 C CA . GLY A 1 531 ? -12.494 6.324 18.579 1.00 95.81 531 GLY A CA 1
ATOM 4240 C C . GLY A 1 531 ? -13.991 6.141 18.833 1.00 95.81 531 GLY A C 1
ATOM 4241 O O . GLY A 1 531 ? -14.795 6.385 17.934 1.00 95.81 531 GLY A O 1
ATOM 4242 N N . ASN A 1 532 ? -14.375 5.758 20.051 1.00 95.00 532 ASN A N 1
ATOM 4243 C CA . ASN A 1 532 ? -15.770 5.584 20.447 1.00 95.00 532 ASN A CA 1
ATOM 4244 C C . ASN A 1 532 ? -16.532 6.916 20.492 1.00 95.00 532 ASN A C 1
ATOM 4246 O O . ASN A 1 532 ? -17.643 6.992 19.970 1.00 95.00 532 ASN A O 1
ATOM 4250 N N . ASP A 1 533 ? -15.929 7.962 21.060 1.00 94.12 533 ASP A N 1
ATOM 4251 C CA . ASP A 1 533 ? -16.532 9.293 21.140 1.00 94.12 533 ASP A CA 1
ATOM 4252 C C . ASP A 1 533 ? -16.770 9.877 19.746 1.00 94.12 533 ASP A C 1
ATOM 4254 O O . ASP A 1 533 ? -17.900 10.216 19.408 1.00 94.12 533 ASP A O 1
ATOM 4258 N N . ILE A 1 534 ? -15.750 9.869 18.882 1.00 95.69 534 ILE A N 1
ATOM 4259 C CA . ILE A 1 534 ? -15.874 10.358 17.501 1.00 95.69 534 ILE A CA 1
ATOM 4260 C C . ILE A 1 534 ? -16.874 9.513 16.702 1.00 95.69 534 ILE A C 1
ATOM 4262 O O . ILE A 1 534 ? -17.641 10.059 15.912 1.00 95.69 534 ILE A O 1
ATOM 4266 N N . SER A 1 535 ? -16.890 8.188 16.891 1.00 94.69 535 SER A N 1
ATOM 4267 C CA . SER A 1 535 ? -17.860 7.315 16.213 1.00 94.69 535 SER A CA 1
ATOM 4268 C C . SER A 1 535 ? -19.292 7.634 16.628 1.00 94.69 535 SER A C 1
ATOM 4270 O O . SER A 1 535 ? -20.172 7.692 15.773 1.00 94.69 535 SER A O 1
ATOM 4272 N N . ARG A 1 536 ? -19.533 7.850 17.927 1.00 92.38 536 ARG A N 1
ATOM 4273 C CA . ARG A 1 536 ? -20.842 8.257 18.446 1.00 92.38 536 ARG A CA 1
ATOM 4274 C C . ARG A 1 536 ? -21.252 9.599 17.848 1.00 92.38 536 ARG A C 1
ATOM 4276 O O . ARG A 1 536 ? -22.308 9.668 17.228 1.00 92.38 536 ARG A O 1
ATOM 4283 N N . ASP A 1 537 ? -20.403 10.613 17.974 1.00 91.81 537 ASP A N 1
ATOM 4284 C CA . ASP A 1 537 ? -20.705 11.974 17.531 1.00 91.81 537 ASP A CA 1
ATOM 4285 C C . ASP A 1 537 ? -20.963 12.008 16.009 1.00 91.81 537 ASP A C 1
ATOM 4287 O O . ASP A 1 537 ? -21.905 12.644 15.537 1.00 91.81 537 ASP A O 1
ATOM 4291 N N . PHE A 1 538 ? -20.214 11.220 15.229 1.00 92.56 538 PHE A N 1
ATOM 4292 C CA . PHE A 1 538 ? -20.422 11.066 13.787 1.00 92.56 538 PHE A CA 1
ATOM 4293 C C . PHE A 1 538 ? -21.788 10.459 13.449 1.00 92.56 538 PHE A C 1
ATOM 4295 O O . PHE A 1 538 ? -22.488 10.967 12.566 1.00 92.56 538 PHE A O 1
ATOM 4302 N N . LEU A 1 539 ? -22.178 9.384 14.138 1.00 91.25 539 LEU A N 1
ATOM 4303 C CA . LEU A 1 539 ? -23.460 8.712 13.912 1.00 91.25 539 LEU A CA 1
ATOM 4304 C C . LEU A 1 539 ? -24.648 9.579 14.345 1.00 91.25 539 LEU A C 1
ATOM 4306 O O . LEU A 1 539 ? -25.684 9.556 13.682 1.00 91.25 539 LEU A O 1
ATOM 4310 N N . GLU A 1 540 ? -24.478 10.372 15.402 1.00 88.31 540 GLU A N 1
ATOM 4311 C CA . GLU A 1 540 ? -25.489 11.302 15.918 1.00 88.31 540 GLU A CA 1
ATOM 4312 C C . GLU A 1 540 ? -25.566 12.610 15.111 1.00 88.31 540 GLU A C 1
ATOM 4314 O O . GLU A 1 540 ? -26.533 13.357 15.243 1.00 88.31 540 GLU A O 1
ATOM 4319 N N . GLY A 1 541 ? -24.591 12.876 14.232 1.00 86.12 541 GLY A N 1
ATOM 4320 C CA . GLY A 1 541 ? -24.532 14.123 13.462 1.00 86.12 541 GLY A CA 1
ATOM 4321 C C . GLY A 1 541 ? -24.151 15.333 14.314 1.00 86.12 541 GLY A C 1
ATOM 4322 O O . GLY A 1 541 ? -24.561 16.450 14.014 1.00 86.12 541 GLY A O 1
ATOM 4323 N N . VAL A 1 542 ? -23.398 15.100 15.390 1.00 87.62 542 VAL A N 1
ATOM 4324 C CA . VAL A 1 542 ? -22.830 16.138 16.250 1.00 87.62 542 VAL A CA 1
ATOM 4325 C C . VAL A 1 542 ? -21.528 16.645 15.627 1.00 87.62 542 VAL A C 1
ATOM 4327 O O . VAL A 1 542 ? -20.796 15.894 14.979 1.00 87.62 542 VAL A O 1
ATOM 4330 N N . ALA A 1 543 ? -21.234 17.931 15.836 1.00 88.00 543 ALA A N 1
ATOM 4331 C CA . ALA A 1 543 ? -20.011 18.558 15.354 1.00 88.00 543 ALA A CA 1
ATOM 4332 C C . ALA A 1 543 ? -18.769 17.803 15.854 1.00 88.00 543 ALA A C 1
ATOM 4334 O O . ALA A 1 543 ? -18.578 17.609 17.055 1.00 88.00 543 ALA A O 1
ATOM 4335 N N . LEU A 1 544 ? -17.913 17.398 14.918 1.00 91.62 544 LEU A N 1
ATOM 4336 C CA . LEU A 1 544 ? -16.739 16.587 15.215 1.00 91.62 544 LEU A CA 1
ATOM 4337 C C . LEU A 1 544 ? -15.520 17.447 15.603 1.00 91.62 544 LEU A C 1
ATOM 4339 O O . LEU A 1 544 ? -15.351 18.553 15.079 1.00 91.62 544 LEU A O 1
ATOM 4343 N N . PRO A 1 545 ? -14.620 16.948 16.473 1.00 92.69 545 PRO A N 1
ATOM 4344 C CA . PRO A 1 545 ? -13.414 17.677 16.863 1.00 92.69 545 PRO A CA 1
ATOM 4345 C C . PRO A 1 545 ? -12.434 17.844 15.692 1.00 92.69 545 PRO A C 1
ATOM 4347 O O . PRO A 1 545 ? -12.446 17.073 14.732 1.00 92.69 545 PRO A O 1
ATOM 4350 N N . ASN A 1 546 ? -11.521 18.816 15.784 1.00 90.94 546 ASN A N 1
ATOM 4351 C CA . ASN A 1 546 ? -10.484 19.009 14.767 1.00 90.94 546 ASN A CA 1
ATOM 4352 C C . ASN A 1 546 ? -9.524 17.793 14.720 1.00 90.94 546 ASN A C 1
ATOM 4354 O O . ASN A 1 546 ? -8.889 17.480 15.731 1.00 90.94 546 ASN A O 1
ATOM 4358 N N . PRO A 1 547 ? -9.347 17.124 13.562 1.00 92.56 547 PRO A N 1
ATOM 4359 C CA . PRO A 1 547 ? -8.462 15.964 13.457 1.00 92.56 547 PRO A CA 1
ATOM 4360 C C . PRO A 1 547 ? -6.992 16.237 13.790 1.00 92.56 547 PRO A C 1
ATOM 4362 O O . PRO A 1 547 ? -6.303 15.356 14.301 1.00 92.56 547 PRO A O 1
ATOM 4365 N N . LEU A 1 548 ? -6.496 17.447 13.512 1.00 92.19 548 LEU A N 1
ATOM 4366 C CA . LEU A 1 548 ? -5.083 17.798 13.696 1.00 92.19 548 LEU A CA 1
ATOM 4367 C C . LEU A 1 548 ? -4.708 18.011 15.166 1.00 92.19 548 LEU A C 1
ATOM 4369 O O . LEU A 1 548 ? -3.528 17.968 15.504 1.00 92.19 548 LEU A O 1
ATOM 4373 N N . THR A 1 549 ? -5.692 18.238 16.040 1.00 92.69 549 THR A N 1
ATOM 4374 C CA . THR A 1 549 ? -5.461 18.534 17.460 1.00 92.69 549 THR A CA 1
ATOM 4375 C C . THR A 1 549 ? -5.501 17.295 18.350 1.00 92.69 549 THR A C 1
ATOM 4377 O O . THR A 1 549 ? -5.251 17.417 19.544 1.00 92.69 549 THR A O 1
ATOM 4380 N N . LEU A 1 550 ? -5.807 16.111 17.803 1.00 91.31 550 LEU A N 1
ATOM 4381 C CA . LEU A 1 550 ? -5.918 14.883 18.600 1.00 91.31 550 LEU A CA 1
ATOM 4382 C C . LEU A 1 550 ? -4.577 14.402 19.165 1.00 91.31 550 LEU A C 1
ATOM 4384 O O . LEU A 1 550 ? -4.527 13.875 20.272 1.00 91.31 550 LEU A O 1
ATOM 4388 N N . SER A 1 551 ? -3.489 14.549 18.407 1.00 93.00 551 SER A N 1
ATOM 4389 C CA . SER A 1 551 ? -2.144 14.172 18.845 1.00 93.00 551 SER A CA 1
ATOM 4390 C C . SER A 1 551 ? -1.071 14.820 17.970 1.00 93.00 551 SER A C 1
ATOM 4392 O O . SER A 1 551 ? -1.339 15.266 16.851 1.00 93.00 551 SER A O 1
ATOM 4394 N N . GLN A 1 552 ? 0.178 14.817 18.445 1.00 91.25 552 GLN A N 1
ATOM 4395 C CA . GLN A 1 552 ? 1.322 15.241 17.631 1.00 91.25 552 GLN A CA 1
ATOM 4396 C C . GLN A 1 552 ? 1.437 14.400 16.348 1.00 91.25 552 GLN A C 1
ATOM 4398 O O . GLN A 1 552 ? 1.645 14.945 15.265 1.00 91.25 552 GLN A O 1
ATOM 4403 N N . ALA A 1 553 ? 1.239 13.081 16.452 1.00 91.19 553 ALA A N 1
ATOM 4404 C CA . ALA A 1 553 ? 1.253 12.193 15.296 1.00 91.19 553 ALA A CA 1
ATOM 4405 C C . ALA A 1 553 ? 0.147 12.551 14.290 1.00 91.19 553 ALA A C 1
ATOM 4407 O O . ALA A 1 553 ? 0.402 12.550 13.086 1.00 91.19 553 ALA A O 1
ATOM 4408 N N . ALA A 1 554 ? -1.055 12.901 14.761 1.00 92.88 554 ALA A N 1
ATOM 4409 C CA . ALA A 1 554 ? -2.149 13.337 13.899 1.00 92.88 554 ALA A CA 1
ATOM 4410 C C . ALA A 1 554 ? -1.773 14.610 13.132 1.00 92.88 554 ALA A C 1
ATOM 4412 O O . ALA A 1 554 ? -1.875 14.626 11.906 1.00 92.88 554 ALA A O 1
ATOM 4413 N N . SER A 1 555 ? -1.239 15.618 13.826 1.00 92.19 555 SER A N 1
ATOM 4414 C CA . SER A 1 555 ? -0.764 16.861 13.211 1.00 92.19 555 SER A CA 1
ATOM 4415 C C . SER A 1 555 ? 0.286 16.608 12.117 1.00 92.19 555 SER A C 1
ATOM 4417 O O . SER A 1 555 ? 0.135 17.058 10.983 1.00 92.19 555 SER A O 1
ATOM 4419 N N . GLU A 1 556 ? 1.315 15.803 12.393 1.00 90.75 556 GLU A N 1
ATOM 4420 C CA . GLU A 1 556 ? 2.419 15.543 11.452 1.00 90.75 556 GLU A CA 1
ATOM 4421 C C . GLU A 1 556 ? 2.032 14.658 10.252 1.00 90.75 556 GLU A C 1
ATOM 4423 O O . GLU A 1 556 ? 2.577 14.777 9.139 1.00 90.75 556 GLU A O 1
ATOM 4428 N N . MET A 1 557 ? 1.135 13.697 10.476 1.00 90.19 557 MET A N 1
ATOM 4429 C CA . MET A 1 557 ? 0.821 12.663 9.492 1.00 90.19 557 MET A CA 1
ATOM 4430 C C . MET A 1 557 ? -0.372 13.031 8.614 1.00 90.19 557 MET A C 1
ATOM 4432 O O . MET A 1 557 ? -0.344 12.680 7.430 1.00 90.19 557 MET A O 1
ATOM 4436 N N . LEU A 1 558 ? -1.363 13.745 9.162 1.00 90.75 558 LEU A N 1
ATOM 4437 C CA . LEU A 1 558 ? -2.525 14.250 8.423 1.00 90.75 558 LEU A CA 1
ATOM 4438 C C . LEU A 1 558 ? -2.253 15.587 7.723 1.00 90.75 558 LEU A C 1
ATOM 4440 O O . LEU A 1 558 ? -2.998 15.929 6.806 1.00 90.75 558 LEU A O 1
ATOM 4444 N N . ALA A 1 559 ? -1.190 16.316 8.098 1.00 83.00 559 ALA A N 1
ATOM 4445 C CA . ALA A 1 559 ? -0.801 17.554 7.425 1.00 83.00 559 ALA A CA 1
ATOM 4446 C C . ALA A 1 559 ? -0.776 17.384 5.898 1.00 83.00 559 ALA A C 1
ATOM 4448 O O . ALA A 1 559 ? -0.093 16.502 5.353 1.00 83.00 559 ALA A O 1
ATOM 4449 N N . ALA A 1 560 ? -1.533 18.252 5.220 1.00 66.31 560 ALA A N 1
ATOM 4450 C CA . ALA A 1 560 ? -1.670 18.238 3.776 1.00 66.31 560 ALA A CA 1
ATOM 4451 C C . ALA A 1 560 ? -0.296 18.409 3.117 1.00 66.31 560 ALA A C 1
ATOM 4453 O O . ALA A 1 560 ? 0.468 19.322 3.427 1.00 66.31 560 ALA A O 1
ATOM 4454 N N . ARG A 1 561 ? 0.025 17.500 2.197 1.00 65.62 561 ARG A N 1
ATOM 4455 C CA . ARG A 1 561 ? 1.155 17.658 1.283 1.00 65.62 561 ARG A CA 1
ATOM 4456 C C . ARG A 1 561 ? 0.589 18.029 -0.067 1.00 65.62 561 ARG A C 1
ATOM 4458 O O . ARG A 1 561 ? -0.286 17.318 -0.554 1.00 65.62 561 ARG A O 1
ATOM 4465 N N . ASP A 1 562 ? 1.128 19.085 -0.658 1.00 58.56 562 ASP A N 1
ATOM 4466 C CA . ASP A 1 562 ? 0.753 19.502 -1.999 1.00 58.56 562 ASP A CA 1
ATOM 4467 C C . ASP A 1 562 ? 1.195 18.418 -2.994 1.00 58.56 562 ASP A C 1
ATOM 4469 O O . ASP A 1 562 ? 2.383 18.219 -3.277 1.00 58.56 562 ASP A O 1
ATOM 4473 N N . ARG A 1 563 ? 0.239 17.581 -3.397 1.00 64.50 563 ARG A N 1
ATOM 4474 C CA . ARG A 1 563 ? 0.432 16.519 -4.377 1.00 64.50 563 ARG A CA 1
ATOM 4475 C C . ARG A 1 563 ? -0.747 16.533 -5.330 1.00 64.50 563 ARG A C 1
ATOM 4477 O O . ARG A 1 563 ? -1.882 16.502 -4.858 1.00 64.50 563 ARG A O 1
ATOM 4484 N N . PRO A 1 564 ? -0.494 16.462 -6.647 1.00 61.97 564 PRO A N 1
ATOM 4485 C CA . PRO A 1 564 ? -1.570 16.379 -7.613 1.00 61.97 564 PRO A CA 1
ATOM 4486 C C . PRO A 1 564 ? -2.403 15.122 -7.351 1.00 61.97 564 PRO A C 1
ATOM 4488 O O . PRO A 1 564 ? -1.892 13.998 -7.344 1.00 61.97 564 PRO A O 1
ATOM 4491 N N . THR A 1 565 ? -3.688 15.335 -7.093 1.00 63.44 565 THR A N 1
ATOM 4492 C CA . THR A 1 565 ? -4.712 14.295 -6.943 1.00 63.44 565 THR A CA 1
ATOM 4493 C C . THR A 1 565 ? -5.388 13.980 -8.265 1.00 63.44 565 THR A C 1
ATOM 4495 O O . THR A 1 565 ? -5.924 12.875 -8.411 1.00 63.44 565 THR A O 1
ATOM 4498 N N . ASP A 1 566 ? -5.332 14.938 -9.189 1.00 69.50 566 ASP A N 1
ATOM 4499 C CA . ASP A 1 566 ? -5.809 14.861 -10.557 1.00 69.50 566 ASP A CA 1
ATOM 4500 C C . ASP A 1 566 ? -5.117 13.704 -11.316 1.00 69.50 566 ASP A C 1
ATOM 4502 O O . ASP A 1 566 ? -3.881 13.674 -11.417 1.00 69.50 566 ASP A O 1
ATOM 4506 N N . PRO A 1 567 ? -5.885 12.733 -11.845 1.00 69.00 567 PRO A N 1
ATOM 4507 C CA . PRO A 1 567 ? -5.368 11.637 -12.652 1.00 69.00 567 PRO A CA 1
ATOM 4508 C C . PRO A 1 567 ? -4.459 12.070 -13.814 1.00 69.00 567 PRO A C 1
ATOM 4510 O O . PRO A 1 567 ? -3.466 11.379 -14.064 1.00 69.00 567 PRO A O 1
ATOM 4513 N N . ILE A 1 568 ? -4.727 13.203 -14.481 1.00 72.12 568 ILE A N 1
ATOM 4514 C CA . ILE A 1 568 ? -3.900 13.695 -15.598 1.00 72.12 568 ILE A CA 1
ATOM 4515 C C . ILE A 1 568 ? -2.559 14.225 -15.090 1.00 72.12 568 ILE A C 1
ATOM 4517 O O . ILE A 1 568 ? -1.508 13.850 -15.611 1.00 72.12 568 ILE A O 1
ATOM 4521 N N . ALA A 1 569 ? -2.555 15.060 -14.057 1.00 69.75 569 ALA A N 1
ATOM 4522 C CA . ALA A 1 569 ? -1.336 15.562 -13.438 1.00 69.75 569 ALA A CA 1
ATOM 4523 C C . ALA A 1 569 ? -0.477 14.414 -12.882 1.00 69.75 569 ALA A C 1
ATOM 4525 O O . ALA A 1 569 ? 0.744 14.417 -13.046 1.00 69.75 569 ALA A O 1
ATOM 4526 N N . VAL A 1 570 ? -1.100 13.375 -12.314 1.00 67.56 570 VAL A N 1
ATOM 4527 C CA . VAL A 1 570 ? -0.410 12.142 -11.901 1.00 67.56 570 VAL A CA 1
ATOM 4528 C C . VAL A 1 570 ? 0.154 11.382 -13.104 1.00 67.56 570 VAL A C 1
ATOM 4530 O O . VAL A 1 570 ? 1.274 10.871 -13.023 1.00 67.56 570 VAL A O 1
ATOM 4533 N N . LEU A 1 571 ? -0.588 11.281 -14.208 1.00 69.81 571 LEU A N 1
ATOM 4534 C CA . LEU A 1 571 ? -0.130 10.632 -15.438 1.00 69.81 571 LEU A CA 1
ATOM 4535 C C . LEU A 1 571 ? 1.074 11.377 -16.032 1.00 69.81 571 LEU A C 1
ATOM 4537 O O . LEU A 1 571 ? 2.088 10.755 -16.335 1.00 69.81 571 LEU A O 1
ATOM 4541 N N . ASN A 1 572 ? 1.003 12.707 -16.092 1.00 69.75 572 ASN A N 1
ATOM 4542 C CA . ASN A 1 572 ? 2.058 13.588 -16.588 1.00 69.75 572 ASN A CA 1
ATOM 4543 C C . ASN A 1 572 ? 3.318 13.560 -15.714 1.00 69.75 572 ASN A C 1
ATOM 4545 O O . ASN A 1 572 ? 4.423 13.459 -16.244 1.00 69.75 572 ASN A O 1
ATOM 4549 N N . ALA A 1 573 ? 3.166 13.589 -14.387 1.00 65.75 573 ALA A N 1
ATOM 4550 C CA . ALA A 1 573 ? 4.292 13.550 -13.453 1.00 65.75 573 ALA A CA 1
ATOM 4551 C C . ALA A 1 573 ? 5.076 12.226 -13.499 1.00 65.75 573 ALA A C 1
ATOM 4553 O O . ALA A 1 573 ? 6.239 12.189 -13.109 1.00 65.75 573 ALA A O 1
ATOM 4554 N N . ASN A 1 574 ? 4.458 11.137 -13.970 1.00 68.38 574 ASN A N 1
ATOM 4555 C CA . ASN A 1 574 ? 5.068 9.805 -14.026 1.00 68.38 574 ASN A CA 1
ATOM 4556 C C . ASN A 1 574 ? 5.375 9.336 -15.457 1.00 68.38 574 ASN A C 1
ATOM 4558 O O . ASN A 1 574 ? 5.544 8.137 -15.682 1.00 68.38 574 ASN A O 1
ATOM 4562 N N . LYS A 1 575 ? 5.440 10.255 -16.427 1.00 78.31 575 LYS A N 1
ATOM 4563 C CA . LYS A 1 575 ? 5.838 9.921 -17.799 1.00 78.31 575 LYS A CA 1
ATOM 4564 C C . LYS A 1 575 ? 7.269 9.412 -17.826 1.00 78.31 575 LYS A C 1
ATOM 4566 O O . LYS A 1 575 ? 8.153 10.014 -17.219 1.00 78.31 575 LYS A O 1
ATOM 4571 N N . ARG A 1 576 ? 7.504 8.331 -18.560 1.00 81.31 576 ARG A N 1
ATOM 4572 C CA . ARG A 1 576 ? 8.835 7.827 -18.882 1.00 81.31 576 ARG A CA 1
ATOM 4573 C C . ARG A 1 576 ? 9.227 8.277 -20.275 1.00 81.31 576 ARG A C 1
ATOM 4575 O O . ARG A 1 576 ? 8.417 8.291 -21.197 1.00 81.31 576 ARG A O 1
ATOM 4582 N N . VAL A 1 577 ? 10.493 8.630 -20.406 1.00 82.31 577 VAL A N 1
ATOM 4583 C CA . VAL A 1 577 ? 11.111 9.091 -21.641 1.00 82.31 577 VAL A CA 1
ATOM 4584 C C . VAL A 1 577 ? 12.064 8.005 -22.121 1.00 82.31 577 VAL A C 1
ATOM 4586 O O . VAL A 1 577 ? 12.853 7.474 -21.334 1.00 82.31 577 VAL A O 1
ATOM 4589 N N . VAL A 1 578 ? 11.979 7.662 -23.406 1.00 83.50 578 VAL A N 1
ATOM 4590 C CA . VAL A 1 578 ? 12.943 6.761 -24.043 1.00 83.50 578 VAL A CA 1
ATOM 4591 C C . VAL A 1 578 ? 14.244 7.518 -24.244 1.00 83.50 578 VAL A C 1
ATOM 4593 O O . VAL A 1 578 ? 14.281 8.584 -24.857 1.00 83.50 578 VAL A O 1
ATOM 4596 N N . CYS A 1 579 ? 15.333 6.945 -23.755 1.00 85.56 579 CYS A N 1
ATOM 4597 C CA . CYS A 1 579 ? 16.654 7.449 -24.049 1.00 85.56 579 CYS A CA 1
ATOM 4598 C C . CYS A 1 579 ? 17.192 6.825 -25.335 1.00 85.56 579 CYS A C 1
ATOM 4600 O O . CYS A 1 579 ? 17.704 5.707 -25.304 1.00 85.56 579 CYS A O 1
ATOM 4602 N N . THR A 1 580 ? 17.133 7.556 -26.449 1.00 84.81 580 THR A N 1
ATOM 4603 C CA . THR A 1 580 ? 17.658 7.104 -27.753 1.00 84.81 580 THR A CA 1
ATOM 4604 C C . THR A 1 580 ? 19.146 6.769 -27.704 1.00 84.81 580 THR A C 1
ATOM 4606 O O . THR A 1 580 ? 19.587 5.827 -28.340 1.00 84.81 580 THR A O 1
ATOM 4609 N N . VAL A 1 581 ? 19.903 7.484 -26.875 1.00 84.56 581 VAL A N 1
ATOM 4610 C CA . VAL A 1 581 ? 21.346 7.291 -26.703 1.00 84.56 581 VAL A CA 1
ATOM 4611 C C . VAL A 1 581 ? 21.677 6.013 -25.919 1.00 84.56 581 VAL A C 1
ATOM 4613 O O . VAL A 1 581 ? 22.647 5.324 -26.212 1.00 84.56 581 VAL A O 1
ATOM 4616 N N . CYS A 1 582 ? 20.920 5.712 -24.861 1.00 82.81 582 CYS A N 1
ATOM 4617 C CA . CYS A 1 582 ? 21.172 4.527 -24.031 1.00 82.81 582 CYS A CA 1
ATOM 4618 C C . CYS A 1 582 ? 20.523 3.264 -24.598 1.00 82.81 582 CYS A C 1
ATOM 4620 O O . CYS A 1 582 ? 20.879 2.163 -24.181 1.00 82.81 582 CYS A O 1
ATOM 4622 N N . THR A 1 583 ? 19.570 3.425 -25.512 1.00 83.00 583 THR A N 1
ATOM 4623 C CA . THR A 1 583 ? 18.905 2.325 -26.203 1.00 83.00 583 THR A CA 1
ATOM 4624 C C . THR A 1 583 ? 19.857 1.765 -27.255 1.00 83.00 583 THR A C 1
ATOM 4626 O O . THR A 1 583 ? 20.151 2.426 -28.242 1.00 83.00 583 THR A O 1
ATOM 4629 N N . THR A 1 584 ? 20.386 0.566 -27.008 1.00 79.75 584 THR A N 1
ATOM 4630 C CA . THR A 1 584 ? 21.304 -0.141 -27.930 1.00 79.75 584 THR A CA 1
ATOM 4631 C C . THR A 1 584 ? 20.586 -1.130 -28.818 1.00 79.75 584 THR A C 1
ATOM 4633 O O . THR A 1 584 ? 20.965 -1.314 -29.968 1.00 79.75 584 THR A O 1
ATOM 4636 N N . ASP A 1 585 ? 19.546 -1.738 -28.270 1.00 75.88 585 ASP A N 1
ATOM 4637 C CA . ASP A 1 585 ? 18.604 -2.566 -28.984 1.00 75.88 585 ASP A CA 1
ATOM 4638 C C . ASP A 1 585 ? 17.300 -1.763 -29.123 1.00 75.88 585 ASP A C 1
ATOM 4640 O O . ASP A 1 585 ? 16.686 -1.438 -28.099 1.00 75.88 585 ASP A O 1
ATOM 4644 N N . PRO A 1 586 ? 16.881 -1.398 -30.349 1.00 69.31 586 PRO A N 1
ATOM 4645 C CA . PRO A 1 586 ? 15.601 -0.736 -30.595 1.00 69.31 586 PRO A CA 1
ATOM 4646 C C . PRO A 1 586 ? 14.404 -1.518 -30.045 1.00 69.31 586 PRO A C 1
ATOM 4648 O O . PRO A 1 586 ? 13.387 -0.915 -29.697 1.00 69.31 586 PRO A O 1
ATOM 4651 N N . ASP A 1 587 ? 14.535 -2.841 -29.924 1.00 65.50 587 ASP A N 1
ATOM 4652 C CA . ASP A 1 587 ? 13.522 -3.701 -29.337 1.00 65.50 587 ASP A CA 1
ATOM 4653 C C . ASP A 1 587 ? 13.563 -3.703 -27.805 1.00 65.50 587 ASP A C 1
ATOM 4655 O O . ASP A 1 587 ? 12.569 -4.073 -27.201 1.00 65.50 587 ASP A O 1
ATOM 4659 N N . GLN A 1 588 ? 14.611 -3.198 -27.142 1.00 73.12 588 GLN A N 1
ATOM 4660 C CA . GLN A 1 588 ? 14.682 -3.055 -25.677 1.00 73.12 588 GLN A CA 1
ATOM 4661 C C . GLN A 1 588 ? 14.977 -1.605 -25.252 1.00 73.12 588 GLN A C 1
ATOM 4663 O O . GLN A 1 588 ? 16.072 -1.293 -24.766 1.00 73.12 588 GLN A O 1
ATOM 4668 N N . PRO A 1 589 ? 13.997 -0.691 -25.379 1.00 77.50 589 PRO A N 1
ATOM 4669 C CA . PRO A 1 589 ? 14.212 0.721 -25.105 1.00 77.50 589 PRO A CA 1
ATOM 4670 C C . PRO A 1 589 ? 14.523 0.989 -23.631 1.00 77.50 589 PRO A C 1
ATOM 4672 O O . PRO A 1 589 ? 13.837 0.511 -22.719 1.00 77.50 589 PRO A O 1
ATOM 4675 N N . VAL A 1 590 ? 15.531 1.833 -23.395 1.00 82.00 590 VAL A N 1
ATOM 4676 C CA . VAL A 1 590 ? 15.865 2.321 -22.053 1.00 82.00 590 VAL A CA 1
ATOM 4677 C C . VAL A 1 590 ? 14.895 3.438 -21.683 1.00 82.00 590 VAL A C 1
ATOM 4679 O O . VAL A 1 590 ? 15.015 4.572 -22.151 1.00 82.00 590 VAL A O 1
ATOM 4682 N N . LEU A 1 591 ? 13.931 3.108 -20.825 1.00 80.62 591 LEU A N 1
ATOM 4683 C CA . LEU A 1 591 ? 12.909 4.024 -20.320 1.00 80.62 591 LEU A CA 1
ATOM 4684 C C . LEU A 1 591 ? 13.327 4.642 -18.983 1.00 80.62 591 LEU A C 1
ATOM 4686 O O . LEU A 1 591 ? 13.660 3.935 -18.031 1.00 80.62 591 LEU A O 1
ATOM 4690 N N . VAL A 1 592 ? 13.236 5.965 -18.885 1.00 78.50 592 VAL A N 1
ATOM 4691 C CA . VAL A 1 592 ? 13.664 6.745 -17.717 1.00 78.50 592 VAL A CA 1
ATOM 4692 C C . VAL A 1 592 ? 12.502 7.582 -17.208 1.00 78.50 592 VAL A C 1
ATOM 4694 O O . VAL A 1 592 ? 11.840 8.234 -18.004 1.00 78.50 592 VAL A O 1
ATOM 4697 N N . ASP A 1 593 ? 12.271 7.624 -15.895 1.00 77.50 593 ASP A N 1
ATOM 4698 C CA . ASP A 1 593 ? 11.272 8.533 -15.316 1.00 77.50 593 ASP A CA 1
ATOM 4699 C C . ASP A 1 593 ? 11.592 9.991 -15.698 1.00 77.50 593 ASP A C 1
ATOM 4701 O O . ASP A 1 593 ? 12.703 10.467 -15.464 1.00 77.50 593 ASP A O 1
ATOM 4705 N N . GLY A 1 594 ? 10.621 10.724 -16.242 1.00 73.62 594 GLY A N 1
ATOM 4706 C CA . GLY A 1 594 ? 10.802 12.085 -16.757 1.00 73.62 594 GLY A CA 1
ATOM 4707 C C . GLY A 1 594 ? 11.309 13.067 -15.700 1.00 73.62 594 GLY A C 1
ATOM 4708 O O . GLY A 1 594 ? 12.194 13.869 -15.975 1.00 73.62 594 GLY A O 1
ATOM 4709 N N . VAL A 1 595 ? 10.859 12.924 -14.449 1.00 72.50 595 VAL A N 1
ATOM 4710 C CA . VAL A 1 595 ? 11.355 13.713 -13.299 1.00 72.50 595 VAL A CA 1
ATOM 4711 C C . VAL A 1 595 ? 12.849 13.482 -13.046 1.00 72.50 595 VAL A C 1
ATOM 4713 O O . VAL A 1 595 ? 13.551 14.350 -12.537 1.00 72.50 595 VAL A O 1
ATOM 4716 N N . LYS A 1 596 ? 13.358 12.307 -13.422 1.00 78.19 596 LYS A N 1
ATOM 4717 C CA . LYS A 1 596 ? 14.768 11.928 -13.304 1.00 78.19 596 LYS A CA 1
ATOM 4718 C C . LYS A 1 596 ? 15.519 12.073 -14.629 1.00 78.19 596 LYS A C 1
ATOM 4720 O O . LYS A 1 596 ? 16.675 11.661 -14.700 1.00 78.19 596 LYS A O 1
ATOM 4725 N N . TRP A 1 597 ? 14.914 12.656 -15.666 1.00 81.44 597 TRP A N 1
ATOM 4726 C CA . TRP A 1 597 ? 15.523 12.770 -16.992 1.00 81.44 597 TRP A CA 1
ATOM 4727 C C . TRP A 1 597 ? 16.825 13.571 -16.963 1.00 81.44 597 TRP A C 1
ATOM 4729 O O . TRP A 1 597 ? 17.846 13.098 -17.458 1.00 81.44 597 TRP A O 1
ATOM 4739 N N . GLU A 1 598 ? 16.841 14.726 -16.292 1.00 80.50 598 GLU A N 1
ATOM 4740 C CA . GLU A 1 598 ? 18.068 15.519 -16.144 1.00 80.50 598 GLU A CA 1
ATOM 4741 C C . GLU A 1 598 ? 19.161 14.759 -15.384 1.00 80.50 598 GLU A C 1
ATOM 4743 O O . GLU A 1 598 ? 20.339 14.808 -15.750 1.00 80.50 598 GLU A O 1
ATOM 4748 N N . MET A 1 599 ? 18.782 14.019 -14.336 1.00 82.88 599 MET A N 1
ATOM 4749 C CA . MET A 1 599 ? 19.714 13.164 -13.597 1.00 82.88 599 MET A CA 1
ATOM 4750 C C . MET A 1 599 ? 20.259 12.042 -14.491 1.00 82.88 599 MET A C 1
ATOM 4752 O O . MET A 1 599 ? 21.457 11.765 -14.471 1.00 82.88 599 MET A O 1
ATOM 4756 N N . HIS A 1 600 ? 19.413 11.443 -15.330 1.00 81.94 600 HIS A N 1
ATOM 4757 C CA . HIS A 1 600 ? 19.801 10.414 -16.287 1.00 81.94 600 HIS A CA 1
ATOM 4758 C C . HIS A 1 600 ? 20.733 10.941 -17.382 1.00 81.94 600 HIS A C 1
ATOM 4760 O O . HIS A 1 600 ? 21.762 10.317 -17.629 1.00 81.94 600 HIS A O 1
ATOM 4766 N N . GLN A 1 601 ? 20.450 12.095 -17.994 1.00 81.69 601 GLN A N 1
ATOM 4767 C CA . GLN A 1 601 ? 21.346 12.718 -18.981 1.00 81.69 601 GLN A CA 1
ATOM 4768 C C . GLN A 1 601 ? 22.723 13.021 -18.374 1.00 81.69 601 GLN A C 1
ATOM 4770 O O . GLN A 1 601 ? 23.763 12.911 -19.027 1.00 81.69 601 GLN A O 1
ATOM 4775 N N . ARG A 1 602 ? 22.747 13.349 -17.076 1.00 80.31 602 ARG A N 1
ATOM 4776 C CA . ARG A 1 602 ? 23.978 13.556 -16.309 1.00 80.31 602 ARG A CA 1
ATOM 4777 C C . ARG A 1 602 ? 24.615 12.248 -15.832 1.00 80.31 602 ARG A C 1
ATOM 4779 O O . ARG A 1 602 ? 25.763 12.309 -15.386 1.00 80.31 602 ARG A O 1
ATOM 4786 N N . SER A 1 603 ? 23.951 11.100 -15.951 1.00 82.44 603 SER A N 1
ATOM 4787 C CA . SER A 1 603 ? 24.496 9.805 -15.542 1.00 82.44 603 SER A CA 1
ATOM 4788 C C . SER A 1 603 ? 25.695 9.411 -16.408 1.00 82.44 603 SER A C 1
ATOM 4790 O O . SER A 1 603 ? 25.771 9.722 -17.601 1.00 82.44 603 SER A O 1
ATOM 4792 N N . ARG A 1 604 ? 26.666 8.707 -15.812 1.00 71.50 604 ARG A N 1
ATOM 4793 C CA . ARG A 1 604 ? 27.855 8.254 -16.552 1.00 71.50 604 ARG A CA 1
ATOM 4794 C C . ARG A 1 604 ? 27.499 7.268 -17.670 1.00 71.50 604 ARG A C 1
ATOM 4796 O O . ARG A 1 604 ? 28.162 7.292 -18.704 1.00 71.50 604 ARG A O 1
ATOM 4803 N N . GLY A 1 605 ? 26.450 6.459 -17.485 1.00 78.25 605 GLY A N 1
ATOM 4804 C CA . GLY A 1 605 ? 25.938 5.540 -18.508 1.00 78.25 605 GLY A CA 1
ATOM 4805 C C . GLY A 1 605 ? 25.504 6.275 -19.777 1.00 78.25 605 GLY A C 1
ATOM 4806 O O . GLY A 1 605 ? 25.991 5.958 -20.859 1.00 78.25 605 GLY A O 1
ATOM 4807 N N . HIS A 1 606 ? 24.696 7.330 -19.633 1.00 80.19 606 HIS A N 1
ATOM 4808 C CA . HIS A 1 606 ? 24.238 8.149 -20.758 1.00 80.19 606 HIS A CA 1
ATOM 4809 C C . HIS A 1 606 ? 25.384 8.876 -21.469 1.00 80.19 606 HIS A C 1
ATOM 4811 O O . HIS A 1 606 ? 25.521 8.782 -22.688 1.00 80.19 606 HIS A O 1
ATOM 4817 N N . ARG A 1 607 ? 26.272 9.542 -20.714 1.00 80.12 607 ARG A N 1
ATOM 4818 C CA . ARG A 1 607 ? 27.386 10.305 -21.308 1.00 80.12 607 ARG A CA 1
ATOM 4819 C C . ARG A 1 607 ? 28.379 9.433 -22.080 1.00 80.12 607 ARG A C 1
ATOM 4821 O O . ARG A 1 607 ? 28.955 9.876 -23.074 1.00 80.12 607 ARG A O 1
ATOM 4828 N N . ARG A 1 608 ? 28.592 8.192 -21.633 1.00 78.81 608 ARG A N 1
ATOM 4829 C CA . ARG A 1 608 ? 29.481 7.238 -22.311 1.00 78.81 608 ARG A CA 1
ATOM 4830 C C . ARG A 1 608 ? 28.953 6.852 -23.693 1.00 78.81 608 ARG A C 1
ATOM 4832 O O . ARG A 1 608 ? 29.743 6.683 -24.614 1.00 78.81 608 ARG A O 1
ATOM 4839 N N . MET A 1 609 ? 27.639 6.740 -23.828 1.00 76.56 609 MET A N 1
ATOM 4840 C CA . MET A 1 609 ? 26.975 6.389 -25.080 1.00 76.56 609 MET A CA 1
ATOM 4841 C C . MET A 1 609 ? 26.930 7.581 -26.047 1.00 76.56 609 MET A C 1
ATOM 4843 O O . MET A 1 609 ? 27.309 7.421 -27.201 1.00 76.56 609 MET A O 1
ATOM 4847 N N . THR A 1 610 ? 26.653 8.805 -25.567 1.00 73.75 610 THR A N 1
ATOM 4848 C CA . THR A 1 610 ? 26.727 10.027 -26.407 1.00 73.75 610 THR A CA 1
ATOM 4849 C C . THR A 1 610 ? 28.113 10.275 -27.015 1.00 73.75 610 THR A C 1
ATOM 4851 O O . THR A 1 610 ? 28.236 10.935 -28.042 1.00 73.75 610 THR A O 1
ATOM 4854 N N . GLY A 1 611 ? 29.180 9.789 -26.370 1.00 59.84 611 GLY A N 1
ATOM 4855 C CA . GLY A 1 611 ? 30.549 9.926 -26.871 1.00 59.84 611 GLY A CA 1
ATOM 4856 C C . GLY A 1 611 ? 30.878 9.006 -28.051 1.00 59.84 611 GLY A C 1
ATOM 4857 O O . GLY A 1 611 ? 31.839 9.285 -28.760 1.00 59.84 611 GLY A O 1
ATOM 4858 N N . LYS A 1 612 ? 30.097 7.938 -28.274 1.00 55.06 612 LYS A N 1
ATOM 4859 C CA . LYS A 1 612 ? 30.289 7.004 -29.394 1.00 55.06 612 LYS A CA 1
ATOM 4860 C C . LYS A 1 612 ? 29.672 7.515 -30.702 1.00 55.06 612 LYS A C 1
ATOM 4862 O O . LYS A 1 612 ? 30.304 7.358 -31.740 1.00 55.06 612 LYS A O 1
ATOM 4867 N N . ASP A 1 613 ? 28.528 8.202 -30.654 1.00 49.41 613 ASP A N 1
ATOM 4868 C CA . ASP A 1 613 ? 27.870 8.749 -31.859 1.00 49.41 613 ASP A CA 1
ATOM 4869 C C . ASP A 1 613 ? 28.679 9.854 -32.554 1.00 49.41 613 ASP A C 1
ATOM 4871 O O . ASP A 1 613 ? 28.632 9.993 -33.774 1.00 49.41 613 ASP A O 1
ATOM 4875 N N . LYS A 1 614 ? 29.504 10.609 -31.813 1.00 45.19 614 LYS A N 1
ATOM 4876 C CA . LYS A 1 614 ? 30.393 11.628 -32.405 1.00 45.19 614 LYS A CA 1
ATOM 4877 C C . LYS A 1 614 ? 31.570 11.049 -33.205 1.00 45.19 614 LYS A C 1
ATOM 4879 O O . LYS A 1 614 ? 32.305 11.818 -33.814 1.00 45.19 614 LYS A O 1
ATOM 4884 N N . GLY A 1 615 ? 31.768 9.729 -33.187 1.00 42.88 615 GLY A N 1
ATOM 4885 C CA . GLY A 1 615 ? 32.835 9.043 -33.922 1.00 42.88 615 GLY A CA 1
ATOM 4886 C C . GLY A 1 615 ? 32.416 8.447 -35.270 1.00 42.88 615 GLY A C 1
ATOM 4887 O O . GLY A 1 615 ? 33.270 7.880 -35.940 1.00 42.88 615 GLY A O 1
ATOM 4888 N N . VAL A 1 616 ? 31.136 8.541 -35.661 1.00 44.19 616 VAL A N 1
ATOM 4889 C CA . VAL A 1 616 ? 30.591 7.843 -36.849 1.00 44.19 616 VAL A CA 1
ATOM 4890 C C . VAL A 1 616 ? 30.157 8.803 -37.974 1.00 44.19 616 VAL A C 1
ATOM 4892 O O . VAL A 1 616 ? 29.886 8.367 -39.084 1.00 44.19 616 VAL A O 1
ATOM 4895 N N . SER A 1 617 ? 30.167 10.125 -37.763 1.00 37.31 617 SER A N 1
ATOM 4896 C CA . SER A 1 617 ? 29.781 11.117 -38.788 1.00 37.31 617 SER A CA 1
ATOM 4897 C C . SER A 1 617 ? 30.959 11.759 -39.543 1.00 37.31 617 SER A C 1
ATOM 4899 O O . SER A 1 617 ? 30.861 12.913 -39.960 1.00 37.31 617 SER A O 1
ATOM 4901 N N . THR A 1 618 ? 32.074 11.046 -39.710 1.00 39.94 618 THR A N 1
ATOM 4902 C CA . THR A 1 618 ? 33.163 11.427 -40.629 1.00 39.94 618 THR A CA 1
ATOM 4903 C C . THR A 1 618 ? 33.764 10.182 -41.273 1.00 39.94 618 THR A C 1
ATOM 4905 O O . THR A 1 618 ? 34.772 9.657 -40.798 1.00 39.94 618 THR A O 1
ATOM 4908 N N . SER A 1 619 ? 33.141 9.727 -42.354 1.00 33.53 619 SER A N 1
ATOM 4909 C CA . SER A 1 619 ? 33.781 8.957 -43.425 1.00 33.53 619 SER A CA 1
ATOM 4910 C C . SER A 1 619 ? 32.933 9.059 -44.676 1.00 33.53 619 SER A C 1
ATOM 4912 O O . SER A 1 619 ? 31.744 8.678 -44.565 1.00 33.53 619 SER A O 1
#

Radius of gyration: 29.41 Å; chains: 1; bounding box: 96×58×73 Å

Foldseek 3Di:
DQQAADPPDDAFPNHQLLVLDPPVLSVLLCVDPLCVPPLRPDALVNLLVQLQVDQAAEQAEAVRHGGSLNSSLSSCSSRVDDPVSLLVLCVPLVRLSSNLSSLVNCLRGPDPVVNCVSCVVQLPFQDWGWYQYHVGTDIDGSNCSSVVSPPDDDDDDDDDDDDDDDDDDDDDDDDDDDDDDDDPPPFAEAEEEEAAPLLCQLVLVLLLQVLQCPDDDPFLANGEAEEEPAPVQLEAPCCLVSVNDDPVSSVPHHYHSGRNHYPVDDDDLVNSLVRVVVVCVVCVVNRHYYYYTYHNVVSVLCNFFVLPDLDPDPPPDPDPPPPDDDAQPPLQVVLLVVDDPVLNVCLVVPDPDFDQCVRPVLVLLSLLVSLCSRPVLQSLLDASNVRVVSSVQSSSCVRVSYHPVVSLVVSLVDQGGTNGQYEYEYEDADLVQSLVSLLVSLVVSVVVCVVVCVVDPDDPVVVVVVSVVVSVVSSVSSVVSLVCCQAPRLQSQVSQQVVQVVVVHGRSHHYAYQYSNDDDPCCVVRPNVLVNVQVVCSSVVHDHDDRLPSDVCSVVSSPDDPDDNRSSSVSVQSGWDFDPQLCPDPSNTDTDGPVCVVVVCVDPSSVVSVVVVVVPPDD

pLDDT: mean 79.55, std 18.61, range [18.53, 98.5]

Organism: NCBI:txid34458

Sequence (619 aa):
MANTTVRGAVAIHGQNPQYLVESVIRSRIYDSNYWKEHCFALTAETIIDKALELKAIGGVYGNQKPTEFLCLLLKLLQLQPEKEILLEYLQADEFKYLRALAVFYIRMTFRPVEVYEVLEPLLKDYRKLRHLGMGGYTLTFMDEFPFWLTLALPISEQEHFTGSRQWLGWSLPVFKRPFSVAANMSSKPLIVICGTTGVGKSKLGIELALALSGNRQNHPYNGARIINADSMQVYTGMDVITNKVPLAERCGVEHLLMDYKKPGEQLTGPEWIKDAIQAIEDTHSRNQVPIVVGGTSYWIQHLIFPERMASMDKSGDDSPEAEVSTPPSTALMNVLASLPPELLSLFNNLPEQAPTADQDPQLSLSLHKLLAHLDPVVSQRWHWRDSRKVLTNLRIIQENRRLASEIIQEQSQLTPKPRYRTLCFWLYAKPDVLKPRLDERVDQMIEEFHDYLAASVASEEAFRLAVEQMKLGTRRYAKRQVAWIRNKLLPVVNAVNAESQDGGGEPVVPTYLLDATELGDAWKTNVHAIGNDISRDFLEGVALPNPLTLSQAASEMLAARDRPTDPIAVLNANKRVVCTVCTTDPDQPVLVDGVKWEMHQRSRGHRRMTGKDKGVSTS

InterPro domains:
  IPR005037 Pre-mRNA-splicing factor 38 [PF03371] (11-149)
  IPR005037 Pre-mRNA-splicing factor 38 [PTHR23142] (1-145)
  IPR018022 IPP transferase [MF_00185] (190-498)
  IPR027417 P-loop containing nucleoside triphosphate hydrolase [G3DSA:3.40.50.300] (187-447)
  IPR027417 P-loop containing nucleoside triphosphate hydrolase [G3DSA:3.40.50.300] (448-564)
  IPR027417 P-loop containing nucleoside triphosphate hydrolase [SSF52540] (190-310)